Protein AF-A0A1S8MAE9-F1 (afdb_monomer_lite)

Secondary structure (DSSP, 8-state):
-HHHHHHHHHHHHHHHHHHHHHHHHHH-GGGHHHHHHHHHHHHTT-HHHHHHHHHHHHHHHHHHHHHHHHHHHHHHHHH--S-HHHHHHHHHHHT-HHHHHHHHHHTTS-STTHHHHHHHHHHHHHHHHHHHHHHHHHHHHHHHHS-HHHHHHHHHHHHHH-TT-HHHHHHHHHHHHHHHHTEEEEE-SS-EEEEEE-S--SEEE--SEETTEEEEEE-TTTTTT-TT--EEE--TT--EE-TTTTTT-TT--EEEE-TT--EE-S-TTTT-TT--EEEE-TT-SSEEEETTEEEETTS-EEEE--TT---SEEEPPTT--EE-TTTT-S--SS--EEEE-TT--B--SS---SSGGG-EEEE-TTSHHHHHHHHTT-EEEE-

InterPro domains:
  IPR026906 BspA-type LRR region [PF13306] (212-286)
  IPR026906 BspA-type LRR region [PF13306] (312-350)
  IPR032675 Leucine-rich repeat domain superfamily [G3DSA:3.80.10.10] (58-355)

pLDDT: mean 74.71, std 23.34, range [28.95, 98.75]

Organism: NCBI:txid36839

Structure (mmCIF, N/CA/C/O backbone):
data_AF-A0A1S8MAE9-F1
#
_entry.id   AF-A0A1S8MAE9-F1
#
loop_
_atom_site.group_PDB
_atom_site.id
_atom_site.type_symbol
_atom_site.label_atom_id
_atom_site.label_alt_id
_atom_site.label_comp_id
_atom_site.label_asym_id
_atom_site.label_entity_id
_atom_site.label_seq_id
_atom_site.pdbx_PDB_ins_code
_atom_site.Cartn_x
_atom_site.Cartn_y
_atom_site.Cartn_z
_atom_site.occupancy
_atom_site.B_iso_or_equiv
_atom_site.auth_seq_id
_atom_site.auth_comp_id
_atom_site.auth_asym_id
_atom_site.auth_atom_id
_atom_site.pdbx_PDB_model_num
ATOM 1 N N . MET A 1 1 ? 30.912 -2.064 -8.166 1.00 32.31 1 MET A N 1
ATOM 2 C CA . MET A 1 1 ? 31.023 -0.656 -8.631 1.00 32.31 1 MET A CA 1
ATOM 3 C C . MET A 1 1 ? 32.448 -0.092 -8.743 1.00 32.31 1 MET A C 1
ATOM 5 O O . MET A 1 1 ? 32.805 0.330 -9.833 1.00 32.31 1 MET A O 1
ATOM 9 N N . LYS A 1 2 ? 33.284 -0.026 -7.685 1.00 28.95 2 LYS A N 1
ATOM 10 C CA . LYS A 1 2 ? 34.622 0.624 -7.781 1.00 28.95 2 LYS A CA 1
ATOM 11 C C . LYS A 1 2 ? 35.570 -0.047 -8.792 1.00 28.95 2 LYS A C 1
ATOM 13 O O . LYS A 1 2 ? 36.154 0.655 -9.605 1.00 28.95 2 LYS A O 1
ATOM 18 N N . GLN A 1 3 ? 35.659 -1.381 -8.802 1.00 32.56 3 GLN A N 1
ATOM 19 C CA . GLN A 1 3 ? 36.478 -2.125 -9.775 1.00 32.56 3 GLN A CA 1
ATOM 20 C C . GLN A 1 3 ? 35.959 -2.018 -11.219 1.00 32.56 3 GLN A C 1
ATOM 22 O O . GLN A 1 3 ? 36.766 -1.890 -12.138 1.00 32.56 3 GLN A O 1
ATOM 27 N N . SER A 1 4 ? 34.637 -2.015 -11.446 1.00 39.78 4 SER A N 1
ATOM 28 C CA . SER A 1 4 ? 34.098 -1.916 -12.812 1.00 39.78 4 SER A CA 1
ATOM 29 C C . SER A 1 4 ? 34.237 -0.513 -13.407 1.00 39.78 4 SER A C 1
ATOM 31 O O . SER A 1 4 ? 34.509 -0.397 -14.599 1.00 39.78 4 SER A O 1
ATOM 33 N N . LYS A 1 5 ? 34.183 0.549 -12.587 1.00 40.03 5 LYS A N 1
ATOM 34 C CA . LYS A 1 5 ? 34.462 1.929 -13.030 1.00 40.03 5 LYS A CA 1
ATOM 35 C C . LYS A 1 5 ? 35.936 2.136 -13.419 1.00 40.03 5 LYS A C 1
ATOM 37 O O . LYS A 1 5 ? 36.203 2.789 -14.423 1.00 40.03 5 LYS A O 1
ATOM 42 N N . THR A 1 6 ? 36.887 1.527 -12.702 1.00 40.38 6 THR A N 1
ATOM 43 C CA . THR A 1 6 ? 38.315 1.521 -13.083 1.00 40.38 6 THR A CA 1
ATOM 44 C C . THR A 1 6 ? 38.553 0.746 -14.384 1.00 40.38 6 THR A C 1
ATOM 46 O O . THR A 1 6 ? 39.238 1.241 -15.276 1.00 40.38 6 THR A O 1
ATOM 49 N N . LYS A 1 7 ? 37.910 -0.421 -14.547 1.00 44.78 7 LYS A N 1
ATOM 50 C CA . LYS A 1 7 ? 37.978 -1.232 -15.777 1.00 44.78 7 LYS A CA 1
ATOM 51 C C . LYS A 1 7 ? 37.481 -0.444 -17.002 1.00 44.78 7 LYS A C 1
ATOM 53 O O . LYS A 1 7 ? 38.083 -0.527 -18.066 1.00 44.78 7 LYS A O 1
ATOM 58 N N . LEU A 1 8 ? 36.449 0.387 -16.833 1.00 43.47 8 LEU A N 1
ATOM 59 C CA . LEU A 1 8 ? 35.873 1.239 -17.881 1.00 43.47 8 LEU A CA 1
ATOM 60 C C . LEU A 1 8 ? 36.830 2.341 -18.371 1.00 43.47 8 LEU A C 1
ATOM 62 O O . LEU A 1 8 ? 36.972 2.547 -19.575 1.00 43.47 8 LEU A O 1
ATOM 66 N N . VAL A 1 9 ? 37.512 3.023 -17.445 1.00 44.69 9 VAL A N 1
ATOM 67 C CA . VAL A 1 9 ? 38.507 4.065 -17.762 1.00 44.69 9 VAL A CA 1
ATOM 68 C C . VAL A 1 9 ? 39.703 3.455 -18.497 1.00 44.69 9 VAL A C 1
ATOM 70 O O . VAL A 1 9 ? 40.130 3.989 -19.521 1.00 44.69 9 VAL A O 1
ATOM 73 N N . CYS A 1 10 ? 40.183 2.291 -18.049 1.00 45.44 10 CYS A N 1
ATOM 74 C CA . CYS A 1 10 ? 41.249 1.556 -18.727 1.00 45.44 10 CYS A CA 1
ATOM 75 C C . CYS A 1 10 ? 40.837 1.119 -20.144 1.00 45.44 10 CYS A C 1
ATOM 77 O O . CYS A 1 10 ? 41.623 1.271 -21.073 1.00 45.44 10 CYS A O 1
ATOM 79 N N . ILE A 1 11 ? 39.600 0.647 -20.346 1.00 47.47 11 ILE A N 1
ATOM 80 C CA . ILE A 1 11 ? 39.084 0.252 -21.670 1.00 47.47 11 ILE A CA 1
ATOM 81 C C . ILE A 1 11 ? 39.041 1.447 -22.635 1.00 47.47 11 ILE A C 1
ATOM 83 O O . ILE A 1 11 ? 39.503 1.330 -23.771 1.00 47.47 11 ILE A O 1
ATOM 87 N N . SER A 1 12 ? 38.549 2.605 -22.189 1.00 46.12 12 SER A N 1
ATOM 88 C CA . SER A 1 12 ? 38.485 3.822 -23.012 1.00 46.12 12 SER A CA 1
ATOM 89 C C . SER A 1 12 ? 39.873 4.347 -23.394 1.00 46.12 12 SER A C 1
ATOM 91 O O . SER A 1 12 ? 40.098 4.719 -24.546 1.00 46.12 12 SER A O 1
ATOM 93 N N . ILE A 1 13 ? 40.827 4.316 -22.456 1.00 49.59 13 ILE A N 1
ATOM 94 C CA . ILE A 1 13 ? 42.221 4.719 -22.690 1.00 49.59 13 ILE A CA 1
ATOM 95 C C . ILE A 1 13 ? 42.916 3.740 -23.647 1.00 49.59 13 ILE A C 1
ATOM 97 O O . ILE A 1 13 ? 43.570 4.173 -24.591 1.00 49.59 13 ILE A O 1
ATOM 101 N N . VAL A 1 14 ? 42.727 2.428 -23.475 1.00 48.19 14 VAL A N 1
ATOM 102 C CA . VAL A 1 14 ? 43.293 1.402 -24.366 1.00 48.19 14 VAL A CA 1
ATOM 103 C C . VAL A 1 14 ? 42.777 1.564 -25.795 1.00 48.19 14 VAL A C 1
ATOM 105 O O . VAL A 1 14 ? 43.573 1.543 -26.727 1.00 48.19 14 VAL A O 1
ATOM 108 N N . ILE A 1 15 ? 41.476 1.792 -25.997 1.00 48.50 15 ILE A N 1
ATOM 109 C CA . ILE A 1 15 ? 40.909 2.003 -27.340 1.00 48.50 15 ILE A CA 1
ATOM 110 C C . ILE A 1 15 ? 41.528 3.240 -28.008 1.00 48.50 15 ILE A C 1
ATOM 112 O O . ILE A 1 15 ? 41.905 3.183 -29.179 1.00 48.50 15 ILE A O 1
ATOM 116 N N . LEU A 1 16 ? 41.693 4.336 -27.264 1.00 49.00 16 LEU A N 1
ATOM 117 C CA . LEU A 1 16 ? 42.283 5.575 -27.773 1.00 49.00 16 LEU A CA 1
ATOM 118 C C . LEU A 1 16 ? 43.770 5.397 -28.136 1.00 49.00 16 LEU A C 1
ATOM 120 O O . LEU A 1 16 ? 44.205 5.801 -29.214 1.00 49.00 16 LEU A O 1
ATOM 124 N N . LEU A 1 17 ? 44.535 4.721 -27.274 1.00 49.44 17 LEU A N 1
ATOM 125 C CA . LEU A 1 17 ? 45.955 4.437 -27.488 1.00 49.44 17 LEU A CA 1
ATOM 126 C C . LEU A 1 17 ? 46.185 3.453 -28.642 1.00 49.44 17 LEU A C 1
ATOM 128 O O . LEU A 1 17 ? 47.150 3.620 -29.384 1.00 49.44 17 LEU A O 1
ATOM 132 N N . LEU A 1 18 ? 45.305 2.466 -28.841 1.00 49.31 18 LEU A N 1
ATOM 133 C CA . LEU A 1 18 ? 45.381 1.505 -29.948 1.00 49.31 18 LEU A CA 1
ATOM 134 C C . LEU A 1 18 ? 45.103 2.140 -31.310 1.00 49.31 18 LEU A C 1
ATOM 136 O O . LEU A 1 18 ? 45.765 1.792 -32.286 1.00 49.31 18 LEU A O 1
ATOM 140 N N . ILE A 1 19 ? 44.167 3.090 -31.376 1.00 48.50 19 ILE A N 1
ATOM 141 C CA . ILE A 1 19 ? 43.887 3.850 -32.602 1.00 48.50 19 ILE A CA 1
ATOM 142 C C . ILE A 1 19 ? 45.102 4.705 -32.977 1.00 48.50 19 ILE A C 1
ATOM 144 O O . ILE A 1 19 ? 45.515 4.713 -34.134 1.00 48.50 19 ILE A O 1
ATOM 148 N N . ILE A 1 20 ? 45.722 5.369 -31.995 1.00 49.75 20 ILE A N 1
ATOM 149 C CA . ILE A 1 20 ? 46.912 6.198 -32.217 1.00 49.75 20 ILE A CA 1
ATOM 150 C C . ILE A 1 20 ? 48.099 5.309 -32.621 1.00 49.75 20 ILE A C 1
ATOM 152 O O . ILE A 1 20 ? 48.664 5.474 -33.696 1.00 49.75 20 ILE A O 1
ATOM 156 N N . THR A 1 21 ? 48.463 4.320 -31.808 1.00 49.75 21 THR A N 1
ATOM 157 C CA . THR A 1 21 ? 49.671 3.500 -32.025 1.00 49.75 21 THR A CA 1
ATOM 158 C C . THR A 1 21 ? 49.557 2.503 -33.174 1.00 49.75 21 THR A C 1
ATOM 160 O O . THR A 1 21 ? 50.562 2.255 -33.834 1.00 49.75 21 THR A O 1
ATOM 163 N N . GLY A 1 22 ? 48.371 1.963 -33.467 1.00 48.00 22 GLY A N 1
ATOM 164 C CA . GLY A 1 22 ? 48.164 1.013 -34.563 1.00 48.00 22 GLY A CA 1
ATOM 165 C C . GLY A 1 22 ? 48.410 1.632 -35.941 1.00 48.00 22 GLY A C 1
ATOM 166 O O . GLY A 1 22 ? 49.033 1.002 -36.796 1.00 48.00 22 GLY A O 1
ATOM 167 N N . VAL A 1 23 ? 48.010 2.895 -36.137 1.00 45.88 23 VAL A N 1
ATOM 168 C CA . VAL A 1 23 ? 48.296 3.664 -37.364 1.00 45.88 23 VAL A CA 1
ATOM 169 C C . VAL A 1 23 ? 49.803 3.882 -37.542 1.00 45.88 23 VAL A C 1
ATOM 171 O O . VAL A 1 23 ? 50.329 3.751 -38.648 1.00 45.88 23 VAL A O 1
ATOM 174 N N . TYR A 1 24 ? 50.525 4.173 -36.457 1.00 47.47 24 TYR A N 1
ATOM 175 C CA . TYR A 1 24 ? 51.959 4.475 -36.515 1.00 47.47 24 TYR A CA 1
ATOM 176 C C . TYR A 1 24 ? 52.855 3.234 -36.553 1.00 47.47 24 TYR A C 1
ATOM 178 O O . TYR A 1 24 ? 53.835 3.230 -37.295 1.00 47.47 24 TYR A O 1
ATOM 186 N N . ALA A 1 25 ? 52.516 2.162 -35.834 1.00 47.28 25 ALA A N 1
ATOM 187 C CA . ALA A 1 25 ? 53.231 0.886 -35.902 1.00 47.28 25 ALA A CA 1
ATOM 188 C C . ALA A 1 25 ? 53.109 0.235 -37.289 1.00 47.28 25 ALA A C 1
ATOM 190 O O . ALA A 1 25 ? 54.021 -0.462 -37.730 1.00 47.28 25 ALA A O 1
ATOM 191 N N . TYR A 1 26 ? 52.002 0.498 -37.993 1.00 47.41 26 TYR A N 1
ATOM 192 C CA . TYR A 1 26 ? 51.827 0.129 -39.396 1.00 47.41 26 TYR A CA 1
ATOM 193 C C . TYR A 1 26 ? 52.735 0.945 -40.329 1.00 47.41 26 TYR A C 1
ATOM 195 O O . TYR A 1 26 ? 53.357 0.383 -41.227 1.00 47.41 26 TYR A O 1
ATOM 203 N N . LYS A 1 27 ? 52.853 2.259 -40.098 1.00 44.00 27 LYS A N 1
ATOM 204 C CA . LYS A 1 27 ? 53.692 3.158 -40.907 1.00 44.00 27 LYS A CA 1
ATOM 205 C C . LYS A 1 27 ? 55.198 2.974 -40.655 1.00 44.00 27 LYS A C 1
ATOM 207 O O . LYS A 1 27 ? 55.995 3.212 -41.557 1.00 44.00 27 LYS A O 1
ATOM 212 N N . TYR A 1 28 ? 55.591 2.536 -39.455 1.00 49.91 28 TYR A N 1
ATOM 213 C CA . TYR A 1 28 ? 56.988 2.419 -39.028 1.00 49.91 28 TYR A CA 1
ATOM 214 C C . TYR A 1 28 ? 57.250 1.075 -38.329 1.00 49.91 28 TYR A C 1
ATOM 216 O O . TYR A 1 28 ? 56.914 0.868 -37.161 1.00 49.91 28 TYR A O 1
ATOM 224 N N . ASN A 1 29 ? 57.914 0.168 -39.051 1.00 53.19 29 ASN A N 1
ATOM 225 C CA . ASN A 1 29 ? 58.080 -1.248 -38.694 1.00 53.19 29 ASN A CA 1
ATOM 226 C C . ASN A 1 29 ? 58.785 -1.486 -37.336 1.00 53.19 29 ASN A C 1
ATOM 228 O O . ASN A 1 29 ? 58.567 -2.508 -36.688 1.00 53.19 29 ASN A O 1
ATOM 232 N N . GLN A 1 30 ? 59.591 -0.525 -36.872 1.00 53.78 30 GLN A N 1
ATOM 233 C CA . GLN A 1 30 ? 60.350 -0.601 -35.617 1.00 53.78 30 GLN A CA 1
ATOM 234 C C . GLN A 1 30 ? 59.486 -0.608 -34.341 1.00 53.78 30 GLN A C 1
ATOM 236 O O . GLN A 1 30 ? 59.941 -1.071 -33.299 1.00 53.78 30 GLN A O 1
ATOM 241 N N . TYR A 1 31 ? 58.223 -0.168 -34.407 1.00 55.25 31 TYR A N 1
ATOM 242 C CA . TYR A 1 31 ? 57.320 -0.128 -33.241 1.00 55.25 31 TYR A CA 1
ATOM 243 C C . TYR A 1 31 ? 56.367 -1.325 -33.156 1.00 55.25 31 TYR A C 1
ATOM 245 O O . TYR A 1 31 ? 55.624 -1.482 -32.184 1.00 55.25 31 TYR A O 1
ATOM 253 N N . LYS A 1 32 ? 56.415 -2.210 -34.156 1.00 55.62 32 LYS A N 1
ATOM 254 C CA . LYS A 1 32 ? 55.545 -3.383 -34.279 1.00 55.62 32 LYS A CA 1
ATOM 255 C C . LYS A 1 32 ? 55.711 -4.359 -33.111 1.00 55.62 32 LYS A C 1
ATOM 257 O O . LYS A 1 32 ? 54.727 -4.908 -32.626 1.00 55.62 32 LYS A O 1
ATOM 262 N N . ILE A 1 33 ? 56.939 -4.540 -32.621 1.00 62.00 33 ILE A N 1
ATOM 263 C CA . ILE A 1 33 ? 57.253 -5.450 -31.506 1.00 62.00 33 ILE A CA 1
ATOM 264 C C . ILE A 1 33 ? 56.655 -4.935 -30.190 1.00 62.00 33 ILE A C 1
ATOM 266 O O . ILE A 1 33 ? 56.005 -5.696 -29.474 1.00 62.00 33 ILE A O 1
ATOM 270 N N . GLY A 1 34 ? 56.820 -3.642 -29.893 1.00 61.06 34 GLY A N 1
ATOM 271 C CA . GLY A 1 34 ? 56.255 -3.020 -28.692 1.00 61.06 34 GLY A CA 1
ATOM 272 C C . GLY A 1 34 ? 54.728 -3.045 -28.697 1.00 61.06 34 GLY A C 1
ATOM 273 O O . GLY A 1 34 ? 54.114 -3.419 -27.699 1.00 61.06 34 GLY A O 1
ATOM 274 N N . PHE A 1 35 ? 54.117 -2.736 -29.845 1.00 57.34 35 PHE A N 1
ATOM 275 C CA . PHE A 1 35 ? 52.666 -2.803 -30.016 1.00 57.34 35 PHE A CA 1
ATOM 276 C C . PHE A 1 35 ? 52.142 -4.232 -29.807 1.00 57.34 35 PHE A C 1
ATOM 278 O O . PHE A 1 35 ? 51.194 -4.439 -29.055 1.00 57.34 35 PHE A O 1
ATOM 285 N N . ASN A 1 36 ? 52.805 -5.240 -30.381 1.00 55.84 36 ASN A N 1
ATOM 286 C CA . ASN A 1 36 ? 52.438 -6.646 -30.185 1.00 55.84 36 ASN A CA 1
ATOM 287 C C . ASN A 1 36 ? 52.576 -7.090 -28.720 1.00 55.84 36 ASN A C 1
ATOM 289 O O . ASN A 1 36 ? 51.731 -7.830 -28.220 1.00 55.84 36 ASN A O 1
ATOM 293 N N . LYS A 1 37 ? 53.608 -6.613 -28.012 1.00 63.53 37 LYS A N 1
ATOM 294 C CA . LYS A 1 37 ? 53.789 -6.891 -26.582 1.00 63.53 37 LYS A CA 1
ATOM 295 C C . LYS A 1 37 ? 52.677 -6.257 -25.747 1.00 63.53 37 LYS A C 1
ATOM 297 O O . LYS A 1 37 ? 52.160 -6.918 -24.853 1.00 63.53 37 LYS A O 1
ATOM 302 N N . ALA A 1 38 ? 52.264 -5.030 -26.070 1.00 57.91 38 ALA A N 1
ATOM 303 C CA . ALA A 1 38 ? 51.131 -4.375 -25.421 1.00 57.91 38 ALA A CA 1
ATOM 304 C C . ALA A 1 38 ? 49.818 -5.134 -25.661 1.00 57.91 38 ALA A C 1
ATOM 306 O O . ALA A 1 38 ? 49.096 -5.439 -24.715 1.00 57.91 38 ALA A O 1
ATOM 307 N N . MET A 1 39 ? 49.564 -5.542 -26.908 1.00 52.62 39 MET A N 1
ATOM 308 C CA . MET A 1 39 ? 48.414 -6.379 -27.257 1.00 52.62 39 MET A CA 1
ATOM 309 C C . MET A 1 39 ? 48.406 -7.714 -26.503 1.00 52.62 39 MET A C 1
ATOM 311 O O . MET A 1 39 ? 47.349 -8.149 -26.057 1.00 52.62 39 MET A O 1
ATOM 315 N N . SER A 1 40 ? 49.570 -8.334 -26.299 1.00 58.00 40 SER A N 1
ATOM 316 C CA . SER A 1 40 ? 49.704 -9.553 -25.495 1.00 58.00 40 SER A CA 1
ATOM 317 C C . SER A 1 40 ? 49.467 -9.314 -23.993 1.00 58.00 40 SER A C 1
ATOM 319 O O . SER A 1 40 ? 48.914 -10.174 -23.312 1.00 58.00 40 SER A O 1
ATOM 321 N N . GLN A 1 41 ? 49.802 -8.138 -23.446 1.00 58.94 41 GLN A N 1
ATOM 322 C CA . GLN A 1 41 ? 49.416 -7.794 -22.067 1.00 58.94 41 GLN A CA 1
ATOM 323 C C . GLN A 1 41 ? 47.895 -7.609 -21.933 1.00 58.94 41 GLN A C 1
ATOM 325 O O . GLN A 1 41 ? 47.310 -8.082 -20.958 1.00 58.94 41 GLN A O 1
ATOM 330 N N . LEU A 1 42 ? 47.227 -7.026 -22.941 1.00 52.91 42 LEU A N 1
ATOM 331 C CA . LEU A 1 42 ? 45.755 -6.965 -22.983 1.00 52.91 42 LEU A CA 1
ATOM 332 C C . LEU A 1 42 ? 45.112 -8.350 -23.031 1.00 52.91 42 LEU A C 1
ATOM 334 O O . LEU A 1 42 ? 44.068 -8.553 -22.417 1.00 52.91 42 LEU A O 1
ATOM 338 N N . GLU A 1 43 ? 45.721 -9.299 -23.747 1.00 48.91 43 GLU A N 1
ATOM 339 C CA . GLU A 1 43 ? 45.257 -10.693 -23.803 1.00 48.91 43 GLU A CA 1
ATOM 340 C C . GLU A 1 43 ? 45.244 -11.375 -22.434 1.00 48.91 43 GLU A C 1
ATOM 342 O O . GLU A 1 43 ? 44.432 -12.270 -22.223 1.00 48.91 43 GLU A O 1
ATOM 347 N N . ASN A 1 44 ? 46.081 -10.913 -21.506 1.00 55.09 44 ASN A N 1
ATOM 348 C CA . ASN A 1 44 ? 46.217 -11.459 -20.159 1.00 55.09 44 ASN A CA 1
ATOM 349 C C . ASN A 1 44 ? 45.529 -10.598 -19.083 1.00 55.09 44 ASN A C 1
ATOM 351 O O . ASN A 1 44 ? 45.861 -10.715 -17.907 1.00 55.09 44 ASN A O 1
ATOM 355 N N . GLU A 1 45 ? 44.616 -9.701 -19.475 1.00 54.44 45 GLU A N 1
ATOM 356 C CA . GLU A 1 45 ? 43.918 -8.752 -18.586 1.00 54.44 45 GLU A CA 1
ATOM 357 C C . GLU A 1 45 ? 44.844 -7.820 -17.779 1.00 54.44 45 GLU A C 1
ATOM 359 O O . GLU A 1 45 ? 44.438 -7.192 -16.801 1.00 54.44 45 GLU A O 1
ATOM 364 N N . LYS A 1 46 ? 46.091 -7.655 -18.228 1.00 56.47 46 LYS A N 1
ATOM 365 C CA . LYS A 1 46 ? 47.073 -6.743 -17.634 1.00 56.47 46 LYS A CA 1
ATOM 366 C C . LYS A 1 46 ? 46.950 -5.366 -18.276 1.00 56.47 46 LYS A C 1
ATOM 368 O O . LYS A 1 46 ? 47.793 -4.927 -19.062 1.00 56.47 46 LYS A O 1
ATOM 373 N N . TYR A 1 47 ? 45.830 -4.705 -17.991 1.00 54.97 47 TYR A N 1
ATOM 374 C CA . TYR A 1 47 ? 45.450 -3.449 -18.642 1.00 54.97 47 TYR A CA 1
ATOM 375 C C . TYR A 1 47 ? 46.452 -2.320 -18.381 1.00 54.97 47 TYR A C 1
ATOM 377 O O . TYR A 1 47 ? 46.798 -1.603 -19.316 1.00 54.97 47 TYR A O 1
ATOM 385 N N . ASP A 1 48 ? 46.971 -2.202 -17.158 1.00 53.62 48 ASP A N 1
ATOM 386 C CA . ASP A 1 48 ? 47.959 -1.176 -16.807 1.00 53.62 48 ASP A CA 1
ATOM 387 C C . ASP A 1 48 ? 49.288 -1.389 -17.543 1.00 53.62 48 ASP A C 1
ATOM 389 O O . ASP A 1 48 ? 49.847 -0.444 -18.102 1.00 53.62 48 ASP A O 1
ATOM 393 N N . ASP A 1 49 ? 49.746 -2.639 -17.642 1.00 58.91 49 ASP A N 1
ATOM 394 C CA . ASP A 1 49 ? 50.964 -2.992 -18.377 1.00 58.91 49 ASP A CA 1
ATOM 395 C C . ASP A 1 49 ? 50.822 -2.683 -19.870 1.00 58.91 49 ASP A C 1
ATOM 397 O O . ASP A 1 49 ? 51.739 -2.143 -20.494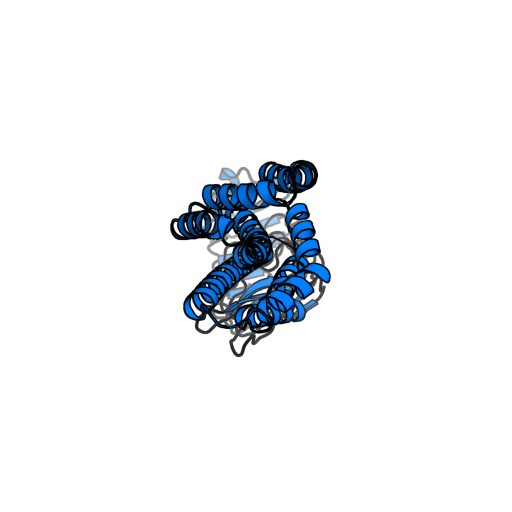 1.00 58.91 49 ASP A O 1
ATOM 401 N N . SER A 1 50 ? 49.649 -2.954 -20.450 1.00 58.22 50 SER A N 1
ATOM 402 C CA . SER A 1 50 ? 49.375 -2.556 -21.829 1.00 58.22 50 SER A CA 1
ATOM 403 C C . SER A 1 50 ? 49.310 -1.043 -22.001 1.00 58.22 50 SER A C 1
ATOM 405 O O . SER A 1 50 ? 49.813 -0.543 -23.004 1.00 58.22 50 SER A O 1
ATOM 407 N N . ILE A 1 51 ? 48.658 -0.313 -21.094 1.00 57.00 51 ILE A N 1
ATOM 408 C CA . ILE A 1 51 ? 48.541 1.149 -21.180 1.00 57.00 51 ILE A CA 1
ATOM 409 C C . ILE A 1 51 ? 49.931 1.781 -21.127 1.00 57.00 51 ILE A C 1
ATOM 411 O O . ILE A 1 51 ? 50.228 2.667 -21.928 1.00 57.00 51 ILE A O 1
ATOM 415 N N . ASN A 1 52 ? 50.800 1.286 -20.244 1.00 60.53 52 ASN A N 1
ATOM 416 C CA . ASN A 1 52 ? 52.175 1.755 -20.121 1.00 60.53 52 ASN A CA 1
ATOM 417 C C . ASN A 1 52 ? 52.978 1.484 -21.402 1.00 60.53 52 ASN A C 1
ATOM 419 O O . ASN A 1 52 ? 53.570 2.411 -21.949 1.00 60.53 52 ASN A O 1
ATOM 423 N N . LEU A 1 53 ? 52.914 0.263 -21.948 1.00 61.38 53 LEU A N 1
ATOM 424 C CA . LEU A 1 53 ? 53.606 -0.088 -23.195 1.00 61.38 53 LEU A CA 1
ATOM 425 C C . LEU A 1 53 ? 53.132 0.751 -24.393 1.00 61.38 53 LEU A C 1
ATOM 427 O O . LEU A 1 53 ? 53.950 1.201 -25.193 1.00 61.38 53 LEU A O 1
ATOM 431 N N . LEU A 1 54 ? 51.823 0.986 -24.524 1.00 58.56 54 LEU A N 1
ATOM 432 C CA . LEU A 1 54 ? 51.282 1.844 -25.585 1.00 58.56 54 LEU A CA 1
ATOM 433 C C . LEU A 1 54 ? 51.667 3.316 -25.374 1.00 58.56 54 LEU A C 1
ATOM 435 O O . LEU A 1 54 ? 51.981 4.014 -26.338 1.00 58.56 54 LEU A O 1
ATOM 439 N N . GLY A 1 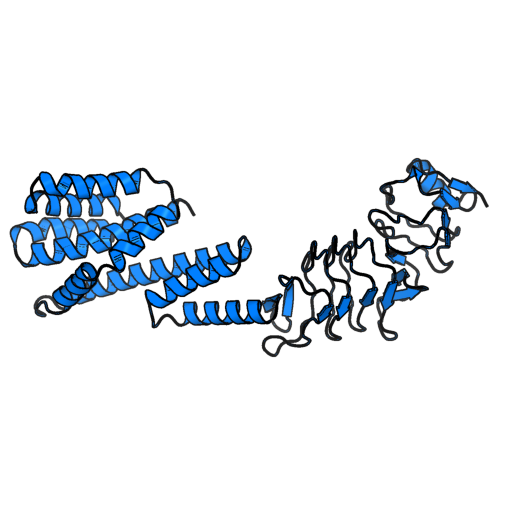55 ? 51.683 3.776 -24.122 1.00 57.47 55 GLY A N 1
ATOM 440 C CA . GLY A 1 55 ? 52.155 5.105 -23.746 1.00 57.47 55 GLY A CA 1
ATOM 441 C C . GLY A 1 55 ? 53.627 5.323 -24.098 1.00 57.47 55 GLY A C 1
ATOM 442 O O . GLY A 1 55 ? 53.973 6.373 -24.633 1.00 57.47 55 GLY A O 1
ATOM 443 N N . ASP A 1 56 ? 54.487 4.329 -23.877 1.00 61.94 56 ASP A N 1
ATOM 444 C CA . ASP A 1 56 ? 55.911 4.401 -24.217 1.00 61.94 56 ASP A CA 1
ATOM 445 C C . ASP A 1 56 ? 56.142 4.518 -25.727 1.00 61.94 56 ASP A C 1
ATOM 447 O O . ASP A 1 56 ? 56.927 5.362 -26.161 1.00 61.94 56 ASP A O 1
ATOM 451 N N . ILE A 1 57 ? 55.387 3.773 -26.541 1.00 58.12 57 ILE A N 1
ATOM 452 C CA . ILE A 1 57 ? 55.437 3.872 -28.012 1.00 58.12 57 ILE A CA 1
ATOM 453 C C . ILE A 1 57 ? 55.077 5.290 -28.481 1.00 58.12 57 ILE A C 1
ATOM 455 O O . ILE A 1 57 ? 55.730 5.844 -29.367 1.00 58.12 57 ILE A O 1
ATOM 459 N N . ILE A 1 58 ? 54.064 5.903 -27.865 1.00 53.34 58 ILE A N 1
ATOM 460 C CA . ILE A 1 58 ? 53.640 7.280 -28.162 1.00 53.34 58 ILE A CA 1
ATOM 461 C C . ILE A 1 58 ? 54.711 8.289 -27.728 1.00 53.34 58 ILE A C 1
ATOM 463 O O . ILE A 1 58 ? 55.006 9.227 -28.472 1.00 53.34 58 ILE A O 1
ATOM 467 N N . ASN A 1 59 ? 55.330 8.084 -26.561 1.00 54.66 59 ASN A N 1
ATOM 468 C CA . ASN A 1 59 ? 56.377 8.956 -26.020 1.00 54.66 59 ASN A CA 1
ATOM 469 C C . ASN A 1 59 ? 57.625 8.983 -26.907 1.00 54.66 59 ASN A C 1
ATOM 471 O O . ASN A 1 59 ? 58.218 10.046 -27.101 1.00 54.66 59 ASN A O 1
ATOM 475 N N . THR A 1 60 ? 58.009 7.832 -27.462 1.00 55.94 60 THR A N 1
ATOM 476 C CA . THR A 1 60 ? 59.123 7.727 -28.411 1.00 55.94 60 THR A CA 1
ATOM 477 C C . THR A 1 60 ? 58.838 8.470 -29.719 1.00 55.94 60 THR A C 1
ATOM 479 O O . THR A 1 60 ? 59.769 8.970 -30.341 1.00 55.94 60 THR A O 1
ATOM 482 N N . TYR A 1 61 ? 57.571 8.574 -30.130 1.00 52.66 61 TYR A N 1
ATOM 483 C CA . TYR A 1 61 ? 57.193 9.137 -31.427 1.00 52.66 61 TYR A CA 1
ATOM 484 C C . TYR A 1 61 ? 56.954 10.656 -31.407 1.00 52.66 61 TYR A C 1
ATOM 486 O O . TYR A 1 61 ? 57.435 11.367 -32.285 1.00 52.66 61 TYR A O 1
ATOM 494 N N . PHE A 1 62 ? 56.229 11.182 -30.414 1.00 47.97 62 PHE A N 1
ATOM 495 C CA . PHE A 1 62 ? 55.843 12.604 -30.385 1.00 47.97 62 PHE A CA 1
ATOM 496 C C . PHE A 1 62 ? 56.806 13.511 -29.601 1.00 47.97 62 PHE A C 1
ATOM 498 O O . PHE A 1 62 ? 56.599 14.724 -29.534 1.00 47.97 62 PHE A O 1
ATOM 505 N N . GLY A 1 63 ? 57.854 12.940 -29.000 1.00 47.06 63 GLY A N 1
ATOM 506 C CA . GLY A 1 63 ? 58.785 13.658 -28.132 1.00 47.06 63 GLY A CA 1
ATOM 507 C C . GLY A 1 63 ? 58.163 14.078 -26.790 1.00 47.06 63 GLY A C 1
ATOM 508 O O . GLY A 1 63 ? 56.944 14.185 -26.626 1.00 47.06 63 GLY A O 1
ATOM 509 N N . LYS A 1 64 ? 59.019 14.343 -25.790 1.00 44.62 64 LYS A N 1
ATOM 510 C CA . LYS A 1 64 ? 58.614 14.574 -24.384 1.00 44.62 64 LYS A CA 1
ATOM 511 C C . LYS A 1 64 ? 57.549 15.674 -24.187 1.00 44.62 64 LYS A C 1
ATOM 513 O O . LYS A 1 64 ? 56.824 15.632 -23.196 1.00 44.62 64 LYS A O 1
ATOM 518 N N . LYS A 1 65 ? 57.400 16.626 -25.116 1.00 40.19 65 LYS A N 1
ATOM 519 C CA . LYS A 1 65 ? 56.477 17.770 -24.986 1.00 40.19 65 LYS A CA 1
ATOM 520 C C . LYS A 1 65 ? 54.989 17.376 -25.066 1.00 40.19 65 LYS A C 1
ATOM 522 O O . LYS A 1 65 ? 54.228 17.792 -24.201 1.00 40.19 65 LYS A O 1
ATOM 527 N N . ASN A 1 66 ? 54.599 16.496 -25.995 1.00 39.25 66 ASN A N 1
ATOM 528 C CA . ASN A 1 66 ? 53.210 16.007 -26.114 1.00 39.25 66 ASN A CA 1
ATOM 529 C C . ASN A 1 66 ? 52.909 14.843 -25.150 1.00 39.25 66 ASN A C 1
ATOM 531 O O . ASN A 1 66 ? 51.760 14.615 -24.774 1.00 39.25 66 ASN A O 1
ATOM 535 N N . SER A 1 67 ? 53.951 14.139 -24.684 1.00 40.56 67 SER A N 1
ATOM 536 C CA . SER A 1 67 ? 53.824 13.110 -23.639 1.00 40.56 67 SER A CA 1
ATOM 537 C C . SER A 1 67 ? 53.361 13.669 -22.297 1.00 40.56 67 SER A C 1
ATOM 539 O O . SER A 1 67 ? 52.723 12.958 -21.526 1.00 40.56 67 SER A O 1
ATOM 541 N N . GLY A 1 68 ? 53.674 14.940 -22.019 1.00 40.88 68 GLY A N 1
ATOM 542 C CA . GLY A 1 68 ? 53.294 15.619 -20.788 1.00 40.88 68 GLY A CA 1
ATOM 543 C C . GLY A 1 68 ? 51.783 15.764 -20.656 1.00 40.88 68 GLY A C 1
ATOM 544 O O . GLY A 1 68 ? 51.257 15.487 -19.587 1.00 40.88 68 GLY A O 1
ATOM 545 N N . GLU A 1 69 ? 51.073 16.120 -21.728 1.00 43.66 69 GLU A N 1
ATOM 546 C CA . GLU A 1 69 ? 49.608 16.237 -21.719 1.00 43.66 69 GLU A CA 1
ATOM 547 C C . GLU A 1 69 ? 48.929 14.872 -21.617 1.00 43.66 69 GLU A C 1
ATOM 549 O O . GLU A 1 69 ? 48.066 14.692 -20.766 1.00 43.66 69 GLU A O 1
ATOM 554 N N . ILE A 1 70 ? 49.382 13.876 -22.384 1.00 44.72 70 ILE A N 1
ATOM 555 C CA . ILE A 1 70 ? 48.822 12.516 -22.333 1.00 44.72 70 ILE A CA 1
ATOM 556 C C . ILE A 1 70 ? 49.094 11.859 -20.971 1.00 44.72 70 ILE A C 1
ATOM 558 O O . ILE A 1 70 ? 48.180 11.292 -20.378 1.00 44.72 70 ILE A O 1
ATOM 562 N N . LYS A 1 71 ? 50.307 11.987 -20.409 1.00 46.25 71 LYS A N 1
ATOM 563 C CA . LYS A 1 71 ? 50.591 11.550 -19.030 1.00 46.25 71 LYS A CA 1
ATOM 564 C C . LYS A 1 71 ? 49.782 12.337 -18.010 1.00 46.25 71 LYS A C 1
ATOM 566 O O . LYS A 1 71 ? 49.340 11.743 -17.041 1.00 46.25 71 LYS A O 1
ATOM 571 N N . LYS A 1 72 ? 49.558 13.639 -18.200 1.00 48.28 72 LYS A N 1
ATOM 572 C CA . LYS A 1 72 ? 48.739 14.456 -17.294 1.00 48.28 72 LYS A CA 1
ATOM 573 C C . LYS A 1 72 ? 47.270 14.039 -17.343 1.00 48.28 72 LYS A C 1
ATOM 575 O O . LYS A 1 72 ? 46.655 14.003 -16.289 1.00 48.28 72 LYS A O 1
ATOM 580 N N . GLU A 1 73 ? 46.735 13.654 -18.500 1.00 44.31 73 GLU A N 1
ATOM 581 C CA . GLU A 1 73 ? 45.385 13.088 -18.632 1.00 44.31 73 GLU A CA 1
ATOM 582 C C . GLU A 1 73 ? 45.286 11.659 -18.072 1.00 44.31 73 GLU A C 1
ATOM 584 O O . GLU A 1 73 ? 44.335 11.351 -17.361 1.00 44.31 73 GLU A O 1
ATOM 589 N N . ILE A 1 74 ? 46.301 10.809 -18.274 1.00 46.12 74 ILE A N 1
ATOM 590 C CA . ILE A 1 74 ? 46.388 9.474 -17.655 1.00 46.12 74 ILE A CA 1
ATOM 591 C C . ILE A 1 74 ? 46.515 9.582 -16.122 1.00 46.12 74 ILE A C 1
ATOM 593 O O . ILE A 1 74 ? 45.840 8.861 -15.395 1.00 46.12 74 ILE A O 1
ATOM 597 N N . GLU A 1 75 ? 47.329 10.503 -15.602 1.00 48.03 75 GLU A N 1
ATOM 598 C CA . GLU A 1 75 ? 47.502 10.744 -14.161 1.00 48.03 75 GLU A CA 1
ATOM 599 C C . GLU A 1 75 ? 46.297 11.457 -13.530 1.00 48.03 75 GLU A C 1
ATOM 601 O O . GLU A 1 75 ? 45.933 11.162 -12.391 1.00 48.03 75 GLU A O 1
ATOM 606 N N . LYS A 1 76 ? 45.613 12.346 -14.265 1.00 45.03 76 LYS A N 1
ATOM 607 C CA . LYS A 1 76 ? 44.293 12.865 -13.875 1.00 45.03 76 LYS A CA 1
ATOM 608 C C . LYS A 1 76 ? 43.295 11.713 -13.774 1.00 45.03 76 LYS A C 1
ATOM 610 O O . LYS A 1 76 ? 42.692 11.540 -12.720 1.00 45.03 76 LYS A O 1
ATOM 615 N N . ALA A 1 77 ? 43.182 10.875 -14.804 1.00 41.22 77 ALA A N 1
ATOM 616 C CA . ALA A 1 77 ? 42.290 9.716 -14.814 1.00 41.22 77 ALA A CA 1
ATOM 617 C C . ALA A 1 77 ? 42.586 8.723 -13.671 1.00 41.22 77 ALA A C 1
ATOM 619 O O . ALA A 1 77 ? 41.653 8.181 -13.083 1.00 41.22 77 ALA A O 1
ATOM 620 N N . LYS A 1 78 ? 43.860 8.547 -13.291 1.00 41.25 78 LYS A N 1
ATOM 621 C CA . LYS A 1 78 ? 44.282 7.749 -12.123 1.00 41.25 78 LYS A CA 1
ATOM 622 C C . LYS A 1 78 ? 43.931 8.394 -10.774 1.00 41.25 78 LYS A C 1
ATOM 624 O O . LYS A 1 78 ? 43.611 7.678 -9.828 1.00 41.25 78 LYS A O 1
ATOM 629 N N . LYS A 1 79 ? 43.983 9.729 -10.656 1.00 38.78 79 LYS A N 1
ATOM 630 C CA . LYS A 1 79 ? 43.644 10.468 -9.420 1.00 38.78 79 LYS A CA 1
ATOM 631 C C . LYS A 1 79 ? 42.142 10.525 -9.134 1.00 38.78 79 LYS A C 1
ATOM 633 O O . LYS A 1 79 ? 41.747 10.630 -7.972 1.00 38.78 79 LYS A O 1
ATOM 638 N N . PHE A 1 80 ? 41.294 10.457 -10.157 1.00 38.31 80 PHE A N 1
ATOM 639 C CA . PHE A 1 80 ? 39.850 10.587 -9.986 1.00 38.31 80 PHE A CA 1
ATOM 640 C C . PHE A 1 80 ? 39.192 9.230 -9.721 1.00 38.31 80 PHE A C 1
ATOM 642 O O . PHE A 1 80 ? 38.822 8.492 -10.632 1.00 38.31 80 PHE A O 1
ATOM 649 N N . LYS A 1 81 ? 38.963 8.922 -8.438 1.00 36.91 81 LYS A N 1
ATOM 650 C CA . LYS A 1 81 ? 37.939 7.948 -8.035 1.00 36.91 81 LYS A CA 1
ATOM 651 C C . LYS A 1 81 ? 36.611 8.330 -8.709 1.00 36.91 81 LYS A C 1
ATOM 653 O O . LYS A 1 81 ? 35.993 9.308 -8.310 1.00 36.91 81 LYS A O 1
ATOM 658 N N . ALA A 1 82 ? 36.206 7.549 -9.713 1.00 47.41 82 ALA A N 1
ATOM 659 C CA . ALA A 1 82 ? 34.833 7.354 -10.187 1.00 47.41 82 ALA A CA 1
ATOM 660 C C . ALA A 1 82 ? 33.880 8.562 -10.018 1.00 47.41 82 ALA A C 1
ATOM 662 O O . ALA A 1 82 ? 33.077 8.574 -9.087 1.00 47.41 82 ALA A O 1
ATOM 663 N N . ASN A 1 83 ? 33.917 9.545 -10.926 1.00 35.97 83 ASN A N 1
ATOM 664 C CA . ASN A 1 83 ? 32.955 10.655 -10.929 1.00 35.97 83 ASN A CA 1
ATOM 665 C C . ASN A 1 83 ? 32.433 10.959 -12.351 1.00 35.97 83 ASN A C 1
ATOM 667 O O . ASN A 1 83 ? 33.193 10.902 -13.318 1.00 35.97 83 ASN A O 1
ATOM 671 N N . LYS A 1 84 ? 31.142 11.312 -12.439 1.00 39.34 84 LYS A N 1
ATOM 672 C CA . LYS A 1 84 ? 30.349 11.716 -13.618 1.00 39.34 84 LYS A CA 1
ATOM 673 C C . LYS A 1 84 ? 31.075 12.721 -14.526 1.00 39.34 84 LYS A C 1
ATOM 675 O O . LYS A 1 84 ? 31.062 12.581 -15.738 1.00 39.34 84 LYS A O 1
ATOM 680 N N . LYS A 1 85 ? 31.856 13.639 -13.952 1.00 38.66 85 LYS A N 1
ATOM 681 C CA . LYS A 1 85 ? 32.636 14.636 -14.711 1.00 38.66 85 LYS A CA 1
ATOM 682 C C . LYS A 1 85 ? 33.710 14.034 -15.640 1.00 38.66 85 LYS A C 1
ATOM 684 O O . LYS A 1 85 ? 33.932 14.550 -16.728 1.00 38.66 85 LYS A O 1
ATOM 689 N N . VAL A 1 86 ? 34.351 12.933 -15.231 1.00 37.91 86 VAL A N 1
ATOM 690 C CA . VAL A 1 86 ? 35.347 12.212 -16.056 1.00 37.91 86 VAL A CA 1
ATOM 691 C C . VAL A 1 86 ? 34.658 11.430 -17.175 1.00 37.91 86 VAL A C 1
ATOM 693 O O . VAL A 1 86 ? 35.182 11.324 -18.280 1.00 37.91 86 VAL A O 1
ATOM 696 N N . TYR A 1 87 ? 33.463 10.909 -16.892 1.00 40.12 87 TYR A N 1
ATOM 697 C CA . TYR A 1 87 ? 32.608 10.259 -17.880 1.00 40.12 87 TYR A CA 1
ATOM 698 C C . TYR A 1 87 ? 32.179 11.251 -18.973 1.00 40.12 87 TYR A C 1
ATOM 700 O O . TYR A 1 87 ? 32.341 10.957 -20.155 1.00 40.12 87 TYR A O 1
ATOM 708 N N . ASP A 1 88 ? 31.770 12.461 -18.586 1.00 42.22 88 ASP A N 1
ATOM 709 C CA . ASP A 1 88 ? 31.370 13.530 -19.510 1.00 42.22 88 ASP A CA 1
ATOM 710 C C . ASP A 1 88 ? 32.547 14.071 -20.349 1.00 42.22 88 ASP A C 1
ATOM 712 O O . ASP A 1 88 ? 32.387 14.386 -21.531 1.00 42.22 88 ASP A O 1
ATOM 716 N N . GLU A 1 89 ? 33.755 14.159 -19.778 1.00 40.75 89 GLU A N 1
ATOM 717 C CA . GLU A 1 89 ? 34.970 14.553 -20.513 1.00 40.75 89 GLU A CA 1
ATOM 718 C C . GLU A 1 89 ? 35.443 13.470 -21.495 1.00 40.75 89 GLU A C 1
ATOM 720 O O . GLU A 1 89 ? 35.798 13.788 -22.634 1.00 40.75 89 GLU A O 1
ATOM 725 N N . ALA A 1 90 ? 35.377 12.189 -21.114 1.00 40.59 90 ALA A N 1
ATOM 726 C CA . ALA A 1 90 ? 35.640 11.078 -22.028 1.00 40.59 90 ALA A CA 1
ATOM 727 C C . ALA A 1 90 ? 34.630 11.054 -23.193 1.00 40.59 90 ALA A C 1
ATOM 729 O O . ALA A 1 90 ? 35.012 10.824 -24.342 1.00 40.59 90 ALA A O 1
ATOM 730 N N . LEU A 1 91 ? 33.360 11.370 -22.922 1.00 40.03 91 LEU A N 1
ATOM 731 C CA . LEU A 1 91 ? 32.302 11.503 -23.927 1.00 40.03 91 LEU A CA 1
ATOM 732 C C . LEU A 1 91 ? 32.596 12.597 -24.967 1.00 40.03 91 LEU A C 1
ATOM 734 O O . LEU A 1 91 ? 32.417 12.386 -26.168 1.00 40.03 91 LEU A O 1
ATOM 738 N N . LYS A 1 92 ? 33.081 13.764 -24.520 1.00 44.41 92 LYS A N 1
ATOM 739 C CA . LYS A 1 92 ? 33.460 14.882 -25.405 1.00 44.41 92 LYS A CA 1
ATOM 740 C C . LYS A 1 92 ? 34.615 14.523 -26.342 1.00 44.41 92 LYS A C 1
ATOM 742 O O . LYS A 1 92 ? 34.660 15.008 -27.470 1.00 44.41 92 LYS A O 1
ATOM 747 N N . LEU A 1 93 ? 35.531 13.663 -25.895 1.00 41.62 93 LEU A N 1
ATOM 748 C CA . LEU A 1 93 ? 36.624 13.139 -26.716 1.00 41.62 93 LEU A CA 1
ATOM 749 C C . LEU A 1 93 ? 36.128 12.134 -27.770 1.00 41.62 93 LEU A C 1
ATOM 751 O O . LEU A 1 93 ? 36.558 12.217 -28.919 1.00 41.62 93 LEU A O 1
ATOM 755 N N . PHE A 1 94 ? 35.197 11.239 -27.415 1.00 41.16 94 PHE A N 1
ATOM 756 C CA . PHE A 1 94 ? 34.603 10.259 -28.341 1.00 41.16 94 PHE A CA 1
ATOM 757 C C . PHE A 1 94 ? 33.767 10.902 -29.458 1.00 41.16 94 PHE A C 1
ATOM 759 O O . PHE A 1 94 ? 33.807 10.441 -30.597 1.00 41.16 94 PHE A O 1
ATOM 766 N N . ASN A 1 95 ? 33.058 11.994 -29.162 1.00 39.72 95 ASN A N 1
ATOM 767 C CA . ASN A 1 95 ? 32.249 12.728 -30.142 1.00 39.72 95 ASN A CA 1
ATOM 768 C C . ASN A 1 95 ? 33.041 13.790 -30.927 1.00 39.72 95 ASN A C 1
ATOM 770 O O . ASN A 1 95 ? 32.463 14.605 -31.647 1.00 39.72 95 ASN A O 1
ATOM 774 N N . ASN A 1 96 ? 34.371 13.807 -30.809 1.00 41.75 96 ASN A N 1
ATOM 775 C CA . ASN A 1 96 ? 35.201 14.742 -31.552 1.00 41.75 96 ASN A CA 1
ATOM 776 C C . ASN A 1 96 ? 35.274 14.338 -33.035 1.00 41.75 96 ASN A C 1
ATOM 778 O O . ASN A 1 96 ? 35.679 13.227 -33.372 1.00 41.75 96 ASN A O 1
ATOM 782 N N . LYS A 1 97 ? 34.954 15.266 -33.942 1.00 38.25 97 LYS A N 1
ATOM 783 C CA . LYS A 1 97 ? 35.005 15.052 -35.398 1.00 38.25 97 LYS A CA 1
ATOM 784 C C . LYS A 1 97 ? 36.349 14.471 -35.875 1.00 38.25 97 LYS A C 1
ATOM 786 O O . LYS A 1 97 ? 36.357 13.547 -36.681 1.00 38.25 97 LYS A O 1
ATOM 791 N N . LYS A 1 98 ? 37.475 14.909 -35.292 1.00 38.97 98 LYS A N 1
ATOM 792 C CA . LYS A 1 98 ? 38.819 14.383 -35.608 1.00 38.97 98 LYS A CA 1
ATOM 793 C C . LYS A 1 98 ? 39.015 12.922 -35.178 1.00 38.97 98 LYS A C 1
ATOM 795 O O . LYS A 1 98 ? 39.785 12.197 -35.801 1.00 38.97 98 LYS A O 1
ATOM 800 N N . TYR A 1 99 ? 38.332 12.485 -34.119 1.00 42.34 99 TYR A N 1
ATOM 801 C CA . TYR A 1 99 ? 38.364 11.101 -33.637 1.00 42.34 99 TYR A CA 1
ATOM 802 C C . TYR A 1 99 ? 37.599 10.166 -34.586 1.00 42.34 99 TYR A C 1
ATOM 804 O O . TYR A 1 99 ? 38.110 9.112 -34.969 1.00 42.34 99 TYR A O 1
ATOM 812 N N . LEU A 1 100 ? 36.418 10.589 -35.043 1.00 42.00 100 LEU A N 1
ATOM 813 C CA . LEU A 1 100 ? 35.628 9.853 -36.035 1.00 42.00 100 LEU A CA 1
ATOM 814 C C . LEU A 1 100 ? 36.339 9.788 -37.401 1.00 42.00 100 LEU A C 1
ATOM 816 O O . LEU A 1 100 ? 36.384 8.726 -38.020 1.00 42.00 100 LEU A O 1
ATOM 820 N N . GLU A 1 101 ? 36.992 10.876 -37.825 1.00 42.47 101 GLU A N 1
ATOM 821 C CA . GLU A 1 101 ? 37.825 10.926 -39.040 1.00 42.47 101 GLU A CA 1
ATOM 822 C C . GLU A 1 101 ? 39.051 9.992 -38.965 1.00 42.47 101 GLU A C 1
ATOM 824 O O . GLU A 1 101 ? 39.424 9.370 -39.966 1.00 42.47 101 GLU A O 1
ATOM 829 N N . ALA A 1 102 ? 39.667 9.834 -37.787 1.00 40.91 102 ALA A N 1
ATOM 830 C CA . ALA A 1 102 ? 40.771 8.896 -37.570 1.00 40.91 102 ALA A CA 1
ATOM 831 C C . ALA A 1 102 ? 40.313 7.427 -37.659 1.00 40.91 102 ALA A C 1
ATOM 833 O O . ALA A 1 102 ? 41.000 6.603 -38.267 1.00 40.91 102 ALA A O 1
ATOM 834 N N . ILE A 1 103 ? 39.130 7.103 -37.124 1.00 42.53 103 ILE A N 1
ATOM 835 C CA . ILE A 1 103 ? 38.504 5.776 -37.264 1.00 42.53 103 ILE A CA 1
ATOM 836 C C . ILE A 1 103 ? 38.194 5.469 -38.735 1.00 42.53 103 ILE A C 1
ATOM 838 O O . ILE A 1 103 ? 38.483 4.370 -39.212 1.00 42.53 103 ILE A O 1
ATOM 842 N N . ASP A 1 104 ? 37.646 6.429 -39.479 1.00 45.62 104 ASP A N 1
ATOM 843 C CA . ASP A 1 104 ? 37.361 6.251 -40.906 1.00 45.62 104 ASP A CA 1
ATOM 844 C C . ASP A 1 104 ? 38.630 6.162 -41.761 1.00 45.62 104 ASP A C 1
ATOM 846 O O . ASP A 1 104 ? 38.664 5.422 -42.745 1.00 45.62 104 ASP A O 1
ATOM 850 N N . SER A 1 105 ? 39.707 6.836 -41.359 1.00 43.34 105 SER A N 1
ATOM 851 C CA . SER A 1 105 ? 41.031 6.678 -41.972 1.00 43.34 105 SER A CA 1
ATOM 852 C C . SER A 1 105 ? 41.623 5.288 -41.702 1.00 43.34 105 SER A C 1
ATOM 854 O O . SER A 1 105 ? 42.257 4.707 -42.581 1.00 43.34 105 SER A O 1
ATOM 856 N N . PHE A 1 106 ? 41.352 4.701 -40.531 1.00 42.12 106 PHE A N 1
ATOM 857 C CA . PHE A 1 106 ? 41.770 3.341 -40.174 1.00 42.12 106 PHE A CA 1
ATOM 858 C C . PHE A 1 106 ? 41.069 2.261 -41.016 1.00 42.12 106 PHE A C 1
ATOM 860 O O . PHE A 1 106 ? 41.689 1.274 -41.408 1.00 42.12 106 PHE A O 1
ATOM 867 N N . LYS A 1 107 ? 39.788 2.458 -41.358 1.00 44.06 107 LYS A N 1
ATOM 868 C CA . LYS A 1 107 ? 39.025 1.559 -42.252 1.00 44.06 107 LYS A CA 1
ATOM 869 C C . LYS A 1 107 ? 39.560 1.525 -43.690 1.00 44.06 107 LYS A C 1
ATOM 871 O O . LYS A 1 107 ? 39.242 0.596 -44.428 1.00 44.06 107 LYS A O 1
ATOM 876 N N . LYS A 1 108 ? 40.356 2.523 -44.093 1.00 46.47 108 LYS A N 1
ATOM 877 C CA . LYS A 1 108 ? 40.941 2.650 -45.440 1.00 46.47 108 LYS A CA 1
ATOM 878 C C . LYS A 1 108 ? 42.315 1.969 -45.578 1.00 46.47 108 LYS A C 1
ATOM 880 O O . LYS A 1 108 ? 42.889 1.996 -46.663 1.00 46.47 108 LYS A O 1
ATOM 885 N N . ILE A 1 109 ? 42.849 1.356 -44.514 1.00 45.69 109 ILE A N 1
ATOM 886 C CA . ILE A 1 109 ? 44.160 0.686 -44.533 1.00 45.69 109 ILE A CA 1
ATOM 887 C C . ILE A 1 109 ? 44.065 -0.655 -45.307 1.00 45.69 109 ILE A C 1
ATOM 889 O O . ILE A 1 109 ? 43.182 -1.463 -45.007 1.00 45.69 109 ILE A O 1
ATOM 893 N N . PRO A 1 110 ? 44.944 -0.938 -46.295 1.00 41.78 110 PRO A N 1
ATOM 894 C CA . PRO A 1 110 ? 44.846 -2.132 -47.142 1.00 41.78 110 PRO A CA 1
ATOM 895 C C . PRO A 1 110 ? 44.938 -3.475 -46.388 1.00 41.78 110 PRO A C 1
ATOM 897 O O . PRO A 1 110 ? 45.768 -3.659 -45.497 1.00 41.78 110 PRO A O 1
ATOM 900 N N . LYS A 1 111 ? 44.120 -4.444 -46.833 1.00 44.06 111 LYS A N 1
ATOM 901 C CA . LYS A 1 111 ? 43.840 -5.806 -46.307 1.00 44.06 111 LYS A CA 1
ATOM 902 C C . LYS A 1 111 ? 45.027 -6.800 -46.182 1.00 44.06 111 LYS A C 1
ATOM 904 O O . LYS A 1 111 ? 44.798 -8.006 -46.231 1.00 44.06 111 LYS A O 1
ATOM 909 N N . TYR A 1 112 ? 46.278 -6.377 -45.997 1.00 39.62 112 TYR A N 1
ATOM 910 C CA . TYR A 1 112 ? 47.420 -7.316 -46.018 1.00 39.62 112 TYR A CA 1
ATOM 911 C C . TYR A 1 112 ? 47.657 -8.121 -44.723 1.00 39.62 112 TYR A C 1
ATOM 913 O O . TYR A 1 112 ? 48.480 -9.029 -44.713 1.00 39.62 112 TYR A O 1
ATOM 921 N N . ASP A 1 113 ? 46.894 -7.872 -43.653 1.00 51.12 113 ASP A N 1
ATOM 922 C CA . ASP A 1 113 ? 46.844 -8.766 -42.482 1.00 51.12 113 ASP A CA 1
ATOM 923 C C . ASP A 1 113 ? 45.402 -8.916 -41.965 1.00 51.12 113 ASP A C 1
ATOM 925 O O . ASP A 1 113 ? 45.057 -8.603 -40.821 1.00 51.12 113 ASP A O 1
ATOM 929 N N . LYS A 1 114 ? 44.520 -9.343 -42.881 1.00 42.47 114 LYS A N 1
ATOM 930 C CA . LYS A 1 114 ? 43.065 -9.474 -42.695 1.00 42.47 114 LYS A CA 1
ATOM 931 C C . LYS A 1 114 ? 42.689 -10.167 -41.375 1.00 42.47 114 LYS A C 1
ATOM 933 O O . LYS A 1 114 ? 41.831 -9.664 -40.660 1.00 42.47 114 LYS A O 1
ATOM 938 N N . LYS A 1 115 ? 43.403 -11.233 -40.989 1.00 46.88 115 LYS A N 1
ATOM 939 C CA . LYS A 1 115 ? 43.165 -11.970 -39.733 1.00 46.88 115 LYS A CA 1
ATOM 940 C C . LYS A 1 115 ? 43.420 -11.127 -38.479 1.00 46.88 115 LYS A C 1
ATOM 942 O O . LYS A 1 115 ? 42.689 -11.256 -37.501 1.00 46.88 115 LYS A O 1
ATOM 947 N N . ARG A 1 116 ? 44.443 -10.264 -38.477 1.00 44.66 116 ARG A N 1
ATOM 948 C CA . ARG A 1 116 ? 44.783 -9.424 -37.314 1.00 44.66 116 ARG A CA 1
ATOM 949 C C . ARG A 1 116 ? 43.878 -8.207 -37.192 1.00 44.66 116 ARG A C 1
ATOM 951 O O . ARG A 1 116 ? 43.491 -7.865 -36.077 1.00 44.66 116 ARG A O 1
ATOM 958 N N . TYR A 1 117 ? 43.496 -7.604 -38.317 1.00 41.41 117 TYR A N 1
ATOM 959 C CA . TYR A 1 117 ? 42.470 -6.560 -38.346 1.00 41.41 117 TYR A CA 1
ATOM 960 C C . TYR A 1 117 ? 41.120 -7.102 -37.855 1.00 41.41 117 TYR A C 1
ATOM 962 O O . TYR A 1 117 ? 40.502 -6.511 -36.974 1.00 41.41 117 TYR A O 1
ATOM 970 N N . GLU A 1 118 ? 40.708 -8.278 -38.335 1.00 47.28 118 GLU A N 1
ATOM 971 C CA . GLU A 1 118 ? 39.490 -8.958 -37.877 1.00 47.28 118 GLU A CA 1
ATOM 972 C C . GLU A 1 118 ? 39.558 -9.329 -36.389 1.00 47.28 118 GLU A C 1
ATOM 974 O O . GLU A 1 118 ? 38.573 -9.161 -35.673 1.00 47.28 118 GLU A O 1
ATOM 979 N N . LEU A 1 119 ? 40.718 -9.766 -35.882 1.00 46.47 119 LEU A N 1
ATOM 980 C CA . LEU A 1 119 ? 40.908 -10.071 -34.461 1.00 46.47 119 LEU A CA 1
ATOM 981 C C . LEU A 1 119 ? 40.843 -8.815 -33.581 1.00 46.47 119 LEU A C 1
ATOM 983 O O . LEU A 1 119 ? 40.179 -8.835 -32.544 1.00 46.47 119 LEU A O 1
ATOM 987 N N . ALA A 1 120 ? 41.500 -7.725 -33.986 1.00 42.44 120 ALA A N 1
ATOM 988 C CA . ALA A 1 120 ? 41.444 -6.445 -33.287 1.00 42.44 120 ALA A CA 1
ATOM 989 C C . ALA A 1 120 ? 40.015 -5.888 -33.290 1.00 42.44 120 ALA A C 1
ATOM 991 O O . ALA A 1 120 ? 39.505 -5.516 -32.238 1.00 42.44 120 ALA A O 1
ATOM 992 N N . GLN A 1 121 ? 39.325 -5.935 -34.433 1.00 46.62 121 GLN A N 1
ATOM 993 C CA . GLN A 1 121 ? 37.933 -5.514 -34.552 1.00 46.62 121 GLN A CA 1
ATOM 994 C C . GLN A 1 121 ? 37.000 -6.382 -33.697 1.00 46.62 121 GLN A C 1
ATOM 996 O O . GLN A 1 121 ? 36.160 -5.848 -32.980 1.00 46.62 121 GLN A O 1
ATOM 1001 N N . LYS A 1 122 ? 37.179 -7.710 -33.692 1.00 50.03 122 LYS A N 1
ATOM 1002 C CA . LYS A 1 122 ? 36.415 -8.645 -32.848 1.00 50.03 122 LYS A CA 1
ATOM 1003 C C . LYS A 1 122 ? 36.617 -8.360 -31.359 1.00 50.03 122 LYS A C 1
ATOM 1005 O O . LYS A 1 122 ? 35.654 -8.388 -30.596 1.00 50.03 122 LYS A O 1
ATOM 1010 N N . LYS A 1 123 ? 37.849 -8.059 -30.937 1.00 48.81 123 LYS A N 1
ATOM 1011 C CA . LYS A 1 123 ? 38.180 -7.739 -29.538 1.00 48.81 123 LYS A CA 1
ATOM 1012 C C . LYS A 1 123 ? 37.692 -6.343 -29.131 1.00 48.81 123 LYS A C 1
ATOM 1014 O O . LYS A 1 123 ? 37.127 -6.209 -28.052 1.00 48.81 123 LYS A O 1
ATOM 1019 N N . ILE A 1 124 ? 37.807 -5.340 -30.005 1.00 46.16 124 ILE A N 1
ATOM 1020 C CA . ILE A 1 124 ? 37.215 -4.003 -29.818 1.00 46.16 124 ILE A CA 1
ATOM 1021 C C . ILE A 1 124 ? 35.695 -4.112 -29.693 1.00 46.16 124 ILE A C 1
ATOM 1023 O O . ILE A 1 124 ? 35.120 -3.527 -28.781 1.00 46.16 124 ILE A O 1
ATOM 1027 N N . ASN A 1 125 ? 35.048 -4.900 -30.553 1.00 50.59 125 ASN A N 1
ATOM 1028 C CA . ASN A 1 125 ? 33.609 -5.138 -30.482 1.00 50.59 125 ASN A CA 1
ATOM 1029 C C . ASN A 1 125 ? 33.228 -5.850 -29.174 1.00 50.59 125 ASN A C 1
ATOM 1031 O O . ASN A 1 125 ? 32.278 -5.429 -28.529 1.00 50.59 125 ASN A O 1
ATOM 1035 N N . LYS A 1 126 ? 34.011 -6.838 -28.712 1.00 51.00 126 LYS A N 1
ATOM 1036 C CA . LYS A 1 126 ? 33.810 -7.478 -27.397 1.00 51.00 126 LYS A CA 1
ATOM 1037 C C . LYS A 1 126 ? 33.918 -6.471 -26.242 1.00 51.00 126 LYS A C 1
ATOM 1039 O O . LYS A 1 126 ? 33.067 -6.472 -25.360 1.00 51.00 126 LYS A O 1
ATOM 1044 N N . CYS A 1 127 ? 34.918 -5.587 -26.262 1.00 46.62 127 CYS A N 1
ATOM 1045 C CA . CYS A 1 127 ? 35.071 -4.525 -25.262 1.00 46.62 127 CYS A CA 1
ATOM 1046 C C . CYS A 1 127 ? 33.925 -3.503 -25.311 1.00 46.62 127 CYS A C 1
ATOM 1048 O O . CYS A 1 127 ? 33.450 -3.086 -24.258 1.00 46.62 127 CYS A O 1
ATOM 1050 N N . LYS A 1 128 ? 33.447 -3.134 -26.509 1.00 51.00 128 LYS A N 1
ATOM 1051 C CA . LYS A 1 128 ? 32.252 -2.294 -26.689 1.00 51.00 128 LYS A CA 1
ATOM 1052 C C . LYS A 1 128 ? 31.014 -2.967 -26.099 1.00 51.00 128 LYS A C 1
ATOM 1054 O O . LYS A 1 128 ? 30.303 -2.328 -25.336 1.00 51.00 128 LYS A O 1
ATOM 1059 N N . SER A 1 129 ? 30.801 -4.256 -26.364 1.00 54.53 129 SER A N 1
ATOM 1060 C CA . SER A 1 129 ? 29.698 -5.019 -25.770 1.00 54.53 129 SER A CA 1
ATOM 1061 C C . SER A 1 129 ? 29.789 -5.060 -24.242 1.00 54.53 129 SER A C 1
ATOM 1063 O O . SER A 1 129 ? 28.796 -4.783 -23.584 1.00 54.53 129 SER A O 1
ATOM 1065 N N . SER A 1 130 ? 30.971 -5.304 -23.660 1.00 53.09 130 SER A N 1
ATOM 1066 C CA . SER A 1 130 ? 31.163 -5.243 -22.200 1.00 53.09 130 SER A CA 1
ATOM 1067 C C . SER A 1 130 ? 30.904 -3.850 -21.612 1.00 53.09 130 SER A C 1
ATOM 1069 O O . SER A 1 130 ? 30.308 -3.745 -20.543 1.00 53.09 130 SER A O 1
ATOM 1071 N N . TYR A 1 131 ? 31.330 -2.785 -22.299 1.00 53.66 131 TYR A N 1
ATOM 1072 C CA . TYR A 1 131 ? 31.071 -1.394 -21.906 1.00 53.66 131 TYR A CA 1
ATOM 1073 C C . TYR A 1 131 ? 29.567 -1.079 -21.921 1.00 53.66 131 TYR A C 1
ATOM 1075 O O . TYR A 1 131 ? 29.042 -0.502 -20.970 1.00 53.66 131 TYR A O 1
ATOM 1083 N N . ILE A 1 132 ? 28.862 -1.514 -22.969 1.00 54.44 132 ILE A N 1
ATOM 1084 C CA . ILE A 1 132 ? 27.412 -1.350 -23.102 1.00 54.44 132 ILE A CA 1
ATOM 1085 C C . ILE A 1 132 ? 26.670 -2.130 -22.013 1.00 54.44 132 ILE A C 1
ATOM 1087 O O . ILE A 1 132 ? 25.812 -1.557 -21.348 1.00 54.44 132 ILE A O 1
ATOM 1091 N N . SER A 1 133 ? 27.021 -3.398 -21.776 1.00 57.72 133 SER A N 1
ATOM 1092 C CA . SER A 1 133 ? 26.410 -4.211 -20.717 1.00 57.72 133 SER A CA 1
ATOM 1093 C C . SER A 1 133 ? 26.562 -3.572 -19.337 1.00 57.72 133 SER A C 1
ATOM 1095 O O . SER A 1 133 ? 25.589 -3.522 -18.593 1.00 57.72 133 SER A O 1
ATOM 1097 N N . LEU A 1 134 ? 27.740 -3.022 -19.020 1.00 57.06 134 LEU A N 1
ATOM 1098 C CA . LEU A 1 134 ? 27.961 -2.344 -17.744 1.00 57.06 134 LEU A CA 1
ATOM 1099 C C . LEU A 1 134 ? 27.145 -1.047 -17.622 1.00 57.06 134 LEU A C 1
ATOM 1101 O O . LEU A 1 134 ? 26.634 -0.746 -16.550 1.00 57.06 134 LEU A O 1
ATOM 1105 N N . ASN A 1 135 ? 27.014 -0.268 -18.699 1.00 55.75 135 ASN A N 1
ATOM 1106 C CA . ASN A 1 135 ? 26.181 0.938 -18.678 1.00 55.75 135 ASN A CA 1
ATOM 1107 C C . ASN A 1 135 ? 24.689 0.611 -18.568 1.00 55.75 135 ASN A C 1
ATOM 1109 O O . ASN A 1 135 ? 23.972 1.340 -17.896 1.00 55.75 135 ASN A O 1
ATOM 1113 N N . ILE A 1 136 ? 24.229 -0.484 -19.179 1.00 58.09 136 ILE A N 1
ATOM 1114 C CA . ILE A 1 136 ? 22.860 -0.984 -19.000 1.00 58.09 136 ILE A CA 1
ATOM 1115 C C . ILE A 1 136 ? 22.624 -1.385 -17.539 1.00 58.09 136 ILE A C 1
ATOM 1117 O O . ILE A 1 136 ? 21.602 -1.020 -16.970 1.00 58.09 136 ILE A O 1
ATOM 1121 N N . GLU A 1 137 ? 23.560 -2.112 -16.926 1.00 60.31 137 GLU A N 1
ATOM 1122 C CA . GLU A 1 137 ? 23.475 -2.507 -15.515 1.00 60.31 137 GLU A CA 1
ATOM 1123 C C . GLU A 1 137 ? 23.462 -1.280 -14.591 1.00 60.31 137 GLU A C 1
ATOM 1125 O O . GLU A 1 137 ? 22.576 -1.156 -13.752 1.00 60.31 137 GLU A O 1
ATOM 1130 N N . ASN A 1 138 ? 24.348 -0.305 -14.828 1.00 57.56 138 ASN A N 1
ATOM 1131 C CA . ASN A 1 138 ? 24.344 0.956 -14.084 1.00 57.56 138 ASN A CA 1
ATOM 1132 C C . ASN A 1 138 ? 23.045 1.751 -14.289 1.00 57.56 138 ASN A C 1
ATOM 1134 O O . ASN A 1 138 ? 22.556 2.334 -13.334 1.00 57.56 138 ASN A O 1
ATOM 1138 N N . ALA A 1 139 ? 22.477 1.786 -15.500 1.00 58.81 139 ALA A N 1
ATOM 1139 C CA . ALA A 1 139 ? 21.219 2.487 -15.759 1.00 58.81 139 ALA A CA 1
ATOM 1140 C C . ALA A 1 139 ? 20.030 1.823 -15.043 1.00 58.81 139 ALA A C 1
ATOM 1142 O O . ALA A 1 139 ? 19.148 2.520 -14.548 1.00 58.81 139 ALA A O 1
ATOM 1143 N N . LYS A 1 140 ? 20.022 0.485 -14.947 1.00 58.03 140 LYS A N 1
ATOM 1144 C CA . LYS A 1 140 ? 19.047 -0.268 -14.140 1.00 58.03 140 LYS A CA 1
ATOM 1145 C C . LYS A 1 140 ? 19.188 0.039 -12.649 1.00 58.03 140 LYS A C 1
ATOM 1147 O O . LYS A 1 140 ? 18.187 0.272 -11.980 1.00 58.03 140 LYS A O 1
ATOM 1152 N N . ASP A 1 141 ? 20.418 0.087 -12.141 1.00 55.34 141 ASP A N 1
ATOM 1153 C CA . ASP A 1 141 ? 20.683 0.484 -10.756 1.00 55.34 141 ASP A CA 1
ATOM 1154 C C . ASP A 1 141 ? 20.289 1.949 -10.505 1.00 55.34 141 ASP A C 1
ATOM 1156 O O . ASP A 1 141 ? 19.705 2.267 -9.472 1.00 55.34 141 ASP A O 1
ATOM 1160 N N . GLU A 1 142 ? 20.563 2.851 -11.451 1.00 54.19 142 GLU A N 1
ATOM 1161 C CA . GLU A 1 142 ? 20.173 4.259 -11.357 1.00 54.19 142 GLU A CA 1
ATOM 1162 C C . GLU A 1 142 ? 18.654 4.422 -11.308 1.00 54.19 142 GLU A C 1
ATOM 1164 O O . GLU A 1 142 ? 18.170 5.171 -10.469 1.00 54.19 142 GLU A O 1
ATOM 1169 N N . ALA A 1 143 ? 17.895 3.680 -12.115 1.00 51.22 143 ALA A N 1
ATOM 1170 C CA . ALA A 1 143 ? 16.434 3.692 -12.059 1.00 51.22 143 ALA A CA 1
ATOM 1171 C C . ALA A 1 143 ? 15.866 3.180 -10.725 1.00 51.22 143 ALA A C 1
ATOM 1173 O O . ALA A 1 143 ? 14.806 3.622 -10.289 1.00 51.22 143 ALA A O 1
ATOM 1174 N N . LYS A 1 144 ? 16.584 2.276 -10.050 1.00 47.66 144 LYS A N 1
ATOM 1175 C CA . LYS A 1 144 ? 16.178 1.747 -8.744 1.00 47.66 144 LYS A CA 1
ATOM 1176 C C . LYS A 1 144 ? 16.329 2.772 -7.610 1.00 47.66 144 LYS A C 1
ATOM 1178 O O . LYS A 1 144 ? 15.621 2.673 -6.610 1.00 47.66 144 LYS A O 1
ATOM 1183 N N . TYR A 1 145 ? 17.245 3.737 -7.741 1.00 39.91 145 TYR A N 1
ATOM 1184 C CA . TYR A 1 145 ? 17.637 4.639 -6.646 1.00 39.91 145 TYR A CA 1
ATOM 1185 C C . TYR A 1 145 ? 17.541 6.151 -6.957 1.00 39.91 145 TYR A C 1
ATOM 1187 O O . TYR A 1 145 ? 17.560 6.946 -6.017 1.00 39.91 145 TYR A O 1
ATOM 1195 N N . TYR A 1 146 ? 17.434 6.574 -8.221 1.00 44.69 146 TYR A N 1
ATOM 1196 C CA . TYR A 1 146 ? 17.454 7.978 -8.672 1.00 44.69 146 TYR A CA 1
ATOM 1197 C C . TYR A 1 146 ? 16.300 8.315 -9.646 1.00 44.69 146 TYR A C 1
ATOM 1199 O O . TYR A 1 146 ? 15.500 7.462 -10.013 1.00 44.69 146 TYR A O 1
ATOM 1207 N N . ASP A 1 147 ? 16.211 9.591 -10.044 1.00 58.19 147 ASP A N 1
ATOM 1208 C CA . ASP A 1 147 ? 15.233 10.151 -10.991 1.00 58.19 147 ASP A CA 1
ATOM 1209 C C . ASP A 1 147 ? 15.254 9.451 -12.371 1.00 58.19 147 ASP A C 1
ATOM 1211 O O . ASP A 1 147 ? 16.318 9.272 -12.976 1.00 58.19 147 ASP A O 1
ATOM 1215 N N . TYR A 1 148 ? 14.065 9.107 -12.881 1.00 59.97 148 TYR A N 1
ATOM 1216 C CA . TYR A 1 148 ? 13.824 8.454 -14.176 1.00 59.97 148 TYR A CA 1
ATOM 1217 C C . TYR A 1 148 ? 14.478 9.200 -15.347 1.00 59.97 148 TYR A C 1
ATOM 1219 O O . TYR A 1 148 ? 14.952 8.571 -16.297 1.00 59.97 148 TYR A O 1
ATOM 1227 N N . ASP A 1 149 ? 14.572 10.530 -15.271 1.00 59.38 149 ASP A N 1
ATOM 1228 C CA . ASP A 1 149 ? 15.217 11.333 -16.314 1.00 59.38 149 ASP A CA 1
ATOM 1229 C C . ASP A 1 149 ? 16.728 11.093 -16.393 1.00 59.38 149 ASP A C 1
ATOM 1231 O O . ASP A 1 149 ? 17.321 11.139 -17.475 1.00 59.38 149 ASP A O 1
ATOM 1235 N N . SER A 1 150 ? 17.374 10.753 -15.276 1.00 60.66 150 SER A N 1
ATOM 1236 C CA . SER A 1 150 ? 18.787 10.364 -15.281 1.00 60.66 150 SER A CA 1
ATOM 1237 C C . SER A 1 150 ? 18.989 8.997 -15.939 1.00 60.66 150 SER A C 1
ATOM 1239 O O . SER A 1 150 ? 19.880 8.859 -16.779 1.00 60.66 150 SER A O 1
ATOM 1241 N N . ALA A 1 151 ? 18.122 8.021 -15.647 1.00 58.97 151 ALA A N 1
ATOM 1242 C CA . ALA A 1 151 ? 18.180 6.692 -16.257 1.00 58.97 151 ALA A CA 1
ATOM 1243 C C . ALA A 1 151 ? 17.933 6.743 -17.778 1.00 58.97 151 ALA A C 1
ATOM 1245 O O . ALA A 1 151 ? 18.679 6.136 -18.551 1.00 58.97 151 ALA A O 1
ATOM 1246 N N . LEU A 1 152 ? 16.947 7.529 -18.231 1.00 61.53 152 LEU A N 1
ATOM 1247 C CA . LEU A 1 152 ? 16.672 7.737 -19.658 1.00 61.53 152 LEU A CA 1
ATOM 1248 C C . LEU A 1 152 ? 17.854 8.383 -20.390 1.00 61.53 152 LEU A C 1
ATOM 1250 O O . LEU A 1 152 ? 18.173 7.972 -21.506 1.00 61.53 152 LEU A O 1
ATOM 1254 N N . ASN A 1 153 ? 18.543 9.341 -19.763 1.00 60.47 153 ASN A N 1
ATOM 1255 C CA . ASN A 1 153 ? 19.760 9.938 -20.319 1.00 60.47 153 ASN A CA 1
ATOM 1256 C C . ASN A 1 153 ? 20.904 8.916 -20.432 1.00 60.47 153 ASN A C 1
ATOM 1258 O O . ASN A 1 153 ? 21.559 8.840 -21.477 1.00 60.47 153 ASN A O 1
ATOM 1262 N N . SER A 1 154 ? 21.105 8.089 -19.401 1.00 58.53 154 SER A N 1
ATOM 1263 C CA . SER A 1 154 ? 22.089 6.999 -19.409 1.00 58.53 154 SER A CA 1
ATOM 1264 C C . SER A 1 154 ? 21.797 5.982 -20.526 1.00 58.53 154 SER A C 1
ATOM 1266 O O . SER A 1 154 ? 22.707 5.573 -21.248 1.00 58.53 154 SER A O 1
ATOM 1268 N N . ILE A 1 155 ? 20.528 5.623 -20.752 1.00 61.56 155 ILE A N 1
ATOM 1269 C CA . ILE A 1 155 ? 20.119 4.683 -21.811 1.00 61.56 155 ILE A CA 1
ATOM 1270 C C . ILE A 1 155 ? 20.205 5.314 -23.205 1.00 61.56 155 ILE A C 1
ATOM 1272 O O . ILE A 1 155 ? 20.697 4.675 -24.138 1.00 61.56 155 ILE A O 1
ATOM 1276 N N . ALA A 1 156 ? 19.775 6.570 -23.364 1.00 60.34 156 ALA A N 1
ATOM 1277 C CA . ALA A 1 156 ? 19.883 7.299 -24.625 1.00 60.34 156 ALA A CA 1
ATOM 1278 C C . ALA A 1 156 ? 21.343 7.358 -25.097 1.00 60.34 156 ALA A C 1
ATOM 1280 O O . ALA A 1 156 ? 21.632 7.120 -26.270 1.00 60.34 156 ALA A O 1
ATOM 1281 N N . LEU A 1 157 ? 22.277 7.564 -24.172 1.00 57.16 157 LEU A N 1
ATOM 1282 C CA . LEU A 1 157 ? 23.703 7.529 -24.457 1.00 57.16 157 LEU A CA 1
ATOM 1283 C C . LEU A 1 157 ? 24.218 6.136 -24.866 1.00 57.16 157 LEU A C 1
ATOM 1285 O O . LEU A 1 157 ? 25.064 6.023 -25.749 1.00 57.16 157 LEU A O 1
ATOM 1289 N N . VAL A 1 158 ? 23.693 5.056 -24.283 1.00 56.38 158 VAL A N 1
ATOM 1290 C CA . VAL A 1 158 ? 24.016 3.689 -24.728 1.00 56.38 158 VAL A CA 1
ATOM 1291 C C . VAL A 1 158 ? 23.493 3.429 -26.145 1.00 56.38 158 VAL A C 1
ATOM 1293 O O . VAL A 1 158 ? 24.208 2.848 -26.961 1.00 56.38 158 VAL A O 1
ATOM 1296 N N . SER A 1 159 ? 22.283 3.901 -26.461 1.00 56.16 159 SER A N 1
ATOM 1297 C CA . SER A 1 159 ? 21.666 3.720 -27.783 1.00 56.16 159 SER A CA 1
ATOM 1298 C C . SER A 1 159 ? 22.399 4.458 -28.913 1.00 56.16 159 SER A C 1
ATOM 1300 O O . SER A 1 159 ? 22.382 3.997 -30.049 1.00 56.16 159 SER A O 1
ATOM 1302 N N . THR A 1 160 ? 23.100 5.563 -28.623 1.00 53.84 160 THR A N 1
ATOM 1303 C CA . THR A 1 160 ? 23.908 6.286 -29.626 1.00 53.84 160 THR A CA 1
ATOM 1304 C C . THR A 1 160 ? 25.270 5.637 -29.879 1.00 53.84 160 THR A C 1
ATOM 1306 O O . THR A 1 160 ? 25.791 5.724 -30.991 1.00 53.84 160 THR A O 1
ATOM 1309 N N . LEU A 1 161 ? 25.840 4.951 -28.882 1.00 50.78 161 LEU A N 1
ATOM 1310 C CA . LEU A 1 161 ? 27.117 4.233 -29.001 1.00 50.78 161 LEU A CA 1
ATOM 1311 C C . LEU A 1 161 ? 27.003 2.920 -29.792 1.00 50.78 161 LEU A C 1
ATOM 1313 O O . LEU A 1 161 ? 27.996 2.458 -30.361 1.00 50.78 161 LEU A O 1
ATOM 1317 N N . ASP A 1 162 ? 25.807 2.334 -29.838 1.00 58.16 162 ASP A N 1
ATOM 1318 C CA . ASP A 1 162 ? 25.487 1.140 -30.616 1.00 58.16 162 ASP A CA 1
ATOM 1319 C C . ASP A 1 162 ? 24.037 1.219 -31.100 1.00 58.16 162 ASP A C 1
ATOM 1321 O O . ASP A 1 162 ? 23.132 0.624 -30.517 1.00 58.16 162 ASP A O 1
ATOM 1325 N N . ALA A 1 163 ? 23.818 1.973 -32.182 1.00 49.41 163 ALA A N 1
ATOM 1326 C CA . ALA A 1 163 ? 22.506 2.182 -32.805 1.00 49.41 163 ALA A CA 1
ATOM 1327 C C . ALA A 1 163 ? 21.785 0.879 -33.233 1.00 49.41 163 ALA A C 1
ATOM 1329 O O . ALA A 1 163 ? 20.635 0.932 -33.659 1.00 49.41 163 ALA A O 1
ATOM 1330 N N . ALA A 1 164 ? 22.431 -0.288 -33.113 1.00 43.78 164 ALA A N 1
ATOM 1331 C CA . ALA A 1 164 ? 21.861 -1.610 -33.367 1.00 43.78 164 ALA A CA 1
ATOM 1332 C C . ALA A 1 164 ? 21.561 -2.425 -32.087 1.00 43.78 164 ALA A C 1
ATOM 1334 O O . ALA A 1 164 ? 21.135 -3.581 -32.183 1.00 43.78 164 ALA A O 1
ATOM 1335 N N . ASN A 1 165 ? 21.774 -1.878 -30.884 1.00 63.03 165 ASN A N 1
ATOM 1336 C CA . ASN A 1 165 ? 21.591 -2.643 -29.654 1.00 63.03 165 ASN A CA 1
ATOM 1337 C C . ASN A 1 165 ? 20.124 -2.712 -29.215 1.00 63.03 165 ASN A C 1
ATOM 1339 O O . ASN A 1 165 ? 19.640 -1.897 -28.427 1.00 63.03 165 ASN A O 1
ATOM 1343 N N . LYS A 1 166 ? 19.444 -3.766 -29.674 1.00 66.00 166 LYS A N 1
ATOM 1344 C CA . LYS A 1 166 ? 18.045 -4.081 -29.356 1.00 66.00 166 LYS A CA 1
ATOM 1345 C C . LYS A 1 166 ? 17.727 -4.039 -27.851 1.00 66.00 166 LYS A C 1
ATOM 1347 O O . LYS A 1 166 ? 16.635 -3.623 -27.484 1.00 66.00 166 LYS A O 1
ATOM 1352 N N . ASN A 1 167 ? 18.664 -4.414 -26.976 1.00 64.50 167 ASN A N 1
ATOM 1353 C CA . ASN A 1 167 ? 18.422 -4.437 -25.528 1.00 64.50 167 ASN A CA 1
ATOM 1354 C C . ASN A 1 167 ? 18.324 -3.031 -24.920 1.00 64.50 167 ASN A C 1
ATOM 1356 O O . ASN A 1 167 ? 17.534 -2.823 -24.005 1.00 64.50 167 ASN A O 1
ATOM 1360 N N . ALA A 1 168 ? 19.105 -2.067 -25.417 1.00 62.50 168 ALA A N 1
ATOM 1361 C CA . ALA A 1 168 ? 19.035 -0.685 -24.944 1.00 62.50 168 ALA A CA 1
ATOM 1362 C C . ALA A 1 168 ? 17.729 -0.011 -25.389 1.00 62.50 168 ALA A C 1
ATOM 1364 O O . ALA A 1 168 ? 17.124 0.716 -24.607 1.00 62.50 168 ALA A O 1
ATOM 1365 N N . THR A 1 169 ? 17.274 -0.299 -26.613 1.00 68.44 169 THR A N 1
ATOM 1366 C CA . THR A 1 169 ? 15.980 0.169 -27.129 1.00 68.44 169 THR A CA 1
ATOM 1367 C C . THR A 1 169 ? 14.816 -0.404 -26.325 1.00 68.44 169 THR A C 1
ATOM 1369 O O . THR A 1 169 ? 14.007 0.370 -25.838 1.00 68.44 169 THR A O 1
ATOM 1372 N N . ILE A 1 170 ? 14.785 -1.723 -26.084 1.00 73.19 170 ILE A N 1
ATOM 1373 C CA . ILE A 1 170 ? 13.729 -2.362 -25.274 1.00 73.19 170 ILE A CA 1
ATOM 1374 C C . ILE A 1 170 ? 13.639 -1.724 -23.885 1.00 73.19 170 ILE A C 1
ATOM 1376 O O . ILE A 1 170 ? 12.551 -1.373 -23.446 1.00 73.19 170 ILE A O 1
ATOM 1380 N N . LEU A 1 171 ? 14.779 -1.539 -23.212 1.00 70.12 171 LEU A N 1
ATOM 1381 C CA . LEU A 1 171 ? 14.796 -0.907 -21.894 1.00 70.12 171 LEU A CA 1
ATOM 1382 C C . LEU A 1 171 ? 14.288 0.531 -21.966 1.00 70.12 171 LEU A C 1
ATOM 1384 O O . LEU A 1 171 ? 13.465 0.921 -21.149 1.00 70.12 171 LEU A O 1
ATOM 1388 N N . ARG A 1 172 ? 14.748 1.320 -22.944 1.00 71.88 172 ARG A N 1
ATOM 1389 C CA . ARG A 1 172 ? 14.273 2.695 -23.141 1.00 71.88 172 ARG A CA 1
ATOM 1390 C C . ARG A 1 172 ? 12.756 2.745 -23.303 1.00 71.88 172 ARG A C 1
ATOM 1392 O O . ARG A 1 172 ? 12.121 3.566 -22.650 1.00 71.88 172 ARG A O 1
ATOM 1399 N N . ASP A 1 173 ? 12.209 1.894 -24.163 1.00 81.69 173 ASP A N 1
ATOM 1400 C CA . ASP A 1 173 ? 10.779 1.851 -24.458 1.00 81.69 173 ASP A CA 1
ATOM 1401 C C . ASP A 1 173 ? 9.980 1.434 -23.213 1.00 81.69 173 ASP A C 1
ATOM 1403 O O . ASP A 1 173 ? 8.964 2.052 -22.903 1.00 81.69 173 ASP A O 1
ATOM 1407 N N . GLU A 1 174 ? 10.480 0.463 -22.438 1.00 81.31 174 GLU A N 1
ATOM 1408 C CA . GLU A 1 174 ? 9.908 0.071 -21.143 1.00 81.31 174 GLU A CA 1
ATOM 1409 C C . GLU A 1 174 ? 9.896 1.245 -20.149 1.00 81.31 174 GLU A C 1
ATOM 1411 O O . GLU A 1 174 ? 8.871 1.514 -19.524 1.00 81.31 174 GLU A O 1
ATOM 1416 N N . TYR A 1 175 ? 10.999 1.994 -20.035 1.00 77.44 175 TYR A N 1
ATOM 1417 C CA . TYR A 1 175 ? 11.076 3.165 -19.154 1.00 77.44 175 TYR A CA 1
ATOM 1418 C C . TYR A 1 175 ? 10.142 4.294 -19.582 1.00 77.44 175 TYR A C 1
ATOM 1420 O O . TYR A 1 175 ? 9.491 4.893 -18.727 1.00 77.44 175 TYR A O 1
ATOM 1428 N N . ILE A 1 176 ? 10.079 4.598 -20.881 1.00 81.38 176 ILE A N 1
ATOM 1429 C CA . ILE A 1 176 ? 9.163 5.611 -21.418 1.00 81.38 176 ILE A CA 1
ATOM 1430 C C . ILE A 1 176 ? 7.727 5.207 -21.102 1.00 81.38 176 ILE A C 1
ATOM 1432 O O . ILE A 1 176 ? 6.983 6.013 -20.554 1.00 81.38 176 ILE A O 1
ATOM 1436 N N . LYS A 1 177 ? 7.369 3.946 -21.347 1.00 87.81 177 LYS A N 1
ATOM 1437 C CA . LYS A 1 177 ? 6.037 3.427 -21.054 1.00 87.81 177 LYS A CA 1
ATOM 1438 C C . LYS A 1 177 ? 5.689 3.518 -19.571 1.00 87.81 177 LYS A C 1
ATOM 1440 O O . LYS A 1 177 ? 4.608 3.996 -19.236 1.00 87.81 177 LYS A O 1
ATOM 1445 N N . LYS A 1 178 ? 6.592 3.079 -18.684 1.00 88.62 178 LYS A N 1
ATOM 1446 C CA . LYS A 1 178 ? 6.426 3.222 -17.230 1.00 88.62 178 LYS A CA 1
ATOM 1447 C C . LYS A 1 178 ? 6.148 4.677 -16.892 1.00 88.62 178 LYS A C 1
ATOM 1449 O O . LYS A 1 178 ? 5.096 4.943 -16.320 1.00 88.62 178 LYS A O 1
ATOM 1454 N N . LYS A 1 179 ? 7.014 5.596 -17.355 1.00 84.38 179 LYS A N 1
ATOM 1455 C CA . LYS A 1 179 ? 6.910 7.057 -17.178 1.00 84.38 179 LYS A CA 1
ATOM 1456 C C . LYS A 1 179 ? 5.562 7.622 -17.635 1.00 84.38 179 LYS A C 1
ATOM 1458 O O . LYS A 1 179 ? 4.938 8.370 -16.892 1.00 84.38 179 LYS A O 1
ATOM 1463 N N . GLU A 1 180 ? 5.115 7.258 -18.832 1.00 87.75 180 GLU A N 1
ATOM 1464 C CA . GLU A 1 180 ? 3.833 7.692 -19.395 1.00 87.75 180 GLU A CA 1
ATOM 1465 C C . GLU A 1 180 ? 2.641 7.189 -18.574 1.00 87.75 180 GLU A C 1
ATOM 1467 O O . GLU A 1 180 ? 1.692 7.937 -18.350 1.00 87.75 180 GLU A O 1
ATOM 1472 N N . LEU A 1 181 ? 2.705 5.949 -18.078 1.00 90.81 181 LEU A N 1
ATOM 1473 C CA . LEU A 1 181 ? 1.664 5.373 -17.225 1.00 90.81 181 LEU A CA 1
ATOM 1474 C C . LEU A 1 181 ? 1.638 5.970 -15.813 1.00 90.81 181 LEU A C 1
ATOM 1476 O O . LEU A 1 181 ? 0.601 5.916 -15.159 1.00 90.81 181 LEU A O 1
ATOM 1480 N N . GLY A 1 182 ? 2.750 6.516 -15.319 1.00 91.62 182 GLY A N 1
ATOM 1481 C CA . GLY A 1 182 ? 2.847 6.993 -13.936 1.00 91.62 182 GLY A CA 1
ATOM 1482 C C . GLY A 1 182 ? 3.269 5.934 -12.915 1.00 91.62 182 GLY A C 1
ATOM 1483 O O . GLY A 1 182 ? 3.365 6.251 -11.726 1.00 91.62 182 GLY A O 1
ATOM 1484 N N . PHE A 1 183 ? 3.529 4.697 -13.356 1.00 93.12 183 PHE A N 1
ATOM 1485 C CA . PHE A 1 183 ? 3.786 3.553 -12.481 1.00 93.12 183 PHE A CA 1
ATOM 1486 C C . PHE A 1 183 ? 5.070 2.807 -12.843 1.00 93.12 183 PHE A C 1
ATOM 1488 O O . PHE A 1 183 ? 5.296 2.447 -13.998 1.00 93.12 183 PHE A O 1
ATOM 1495 N N . ASP A 1 184 ? 5.882 2.522 -11.828 1.00 90.50 184 ASP A N 1
ATOM 1496 C CA . ASP A 1 184 ? 6.848 1.435 -11.862 1.00 90.50 184 ASP A CA 1
ATOM 1497 C C . ASP A 1 184 ? 6.154 0.135 -11.461 1.00 90.50 184 ASP A C 1
ATOM 1499 O O . ASP A 1 184 ? 5.332 0.104 -10.536 1.00 90.50 184 ASP A O 1
ATOM 1503 N N . TYR A 1 185 ? 6.485 -0.941 -12.159 1.00 94.44 185 TYR A N 1
ATOM 1504 C CA . TYR A 1 185 ? 5.836 -2.229 -12.001 1.00 94.44 185 TYR A CA 1
ATOM 1505 C C . TYR A 1 185 ? 6.761 -3.390 -12.359 1.00 94.44 185 TYR A C 1
ATOM 1507 O O . TYR A 1 185 ? 7.619 -3.278 -13.239 1.00 94.44 185 TYR A O 1
ATOM 1515 N N . ASP A 1 186 ? 6.521 -4.523 -11.705 1.00 92.50 186 ASP A N 1
ATOM 1516 C CA . ASP A 1 186 ? 7.174 -5.797 -11.976 1.00 92.50 186 ASP A CA 1
ATOM 1517 C C . ASP A 1 186 ? 6.212 -6.733 -12.708 1.00 92.50 186 ASP A C 1
ATOM 1519 O O . ASP A 1 186 ? 5.078 -6.968 -12.272 1.00 92.50 186 ASP A O 1
ATOM 1523 N N . ILE A 1 187 ? 6.691 -7.296 -13.818 1.00 91.94 187 ILE A N 1
ATOM 1524 C CA . ILE A 1 187 ? 5.987 -8.332 -14.571 1.00 91.94 187 ILE A CA 1
ATOM 1525 C C . ILE A 1 187 ? 6.314 -9.689 -13.947 1.00 91.94 187 ILE A C 1
ATOM 1527 O O . ILE A 1 187 ? 7.448 -10.161 -14.019 1.00 91.94 187 ILE A O 1
ATOM 1531 N N . GLN A 1 188 ? 5.313 -10.328 -13.348 1.00 90.38 188 GLN A N 1
ATOM 1532 C CA . GLN A 1 188 ? 5.400 -11.699 -12.849 1.00 90.38 188 GLN A CA 1
ATOM 1533 C C . GLN A 1 188 ? 4.847 -12.681 -13.895 1.00 90.38 188 GLN A C 1
ATOM 1535 O O . GLN A 1 188 ? 4.417 -12.276 -14.979 1.00 90.38 188 GLN A O 1
ATOM 1540 N N . ALA A 1 189 ? 4.866 -13.984 -13.587 1.00 88.06 189 ALA A N 1
ATOM 1541 C CA . ALA A 1 189 ? 4.455 -15.034 -14.524 1.00 88.06 189 ALA A CA 1
ATOM 1542 C C . ALA A 1 189 ? 3.087 -14.740 -15.167 1.00 88.06 189 ALA A C 1
ATOM 1544 O O . ALA A 1 189 ? 3.011 -14.697 -16.393 1.00 88.06 189 ALA A O 1
ATOM 1545 N N . ASP A 1 190 ? 2.068 -14.400 -14.366 1.00 89.94 190 ASP A N 1
ATOM 1546 C CA . ASP A 1 190 ? 0.692 -14.139 -14.829 1.00 89.94 190 ASP A CA 1
ATOM 1547 C C . ASP A 1 190 ? 0.069 -12.846 -14.273 1.00 89.94 190 ASP A C 1
ATOM 1549 O O . ASP A 1 190 ? -1.121 -12.600 -14.458 1.00 89.94 190 ASP A O 1
ATOM 1553 N N . SER A 1 191 ? 0.860 -12.000 -13.614 1.00 94.38 191 SER A N 1
ATOM 1554 C CA . SER A 1 191 ? 0.366 -10.794 -12.946 1.00 94.38 191 SER A CA 1
ATOM 1555 C C . SER A 1 191 ? 1.329 -9.621 -13.073 1.00 94.38 191 SER A C 1
ATOM 1557 O O . SER A 1 191 ? 2.517 -9.782 -13.358 1.00 94.38 191 SER A O 1
ATOM 1559 N N . ILE A 1 192 ? 0.798 -8.426 -12.839 1.00 98.00 192 ILE A N 1
ATOM 1560 C CA . ILE A 1 192 ? 1.566 -7.199 -12.660 1.00 98.00 192 ILE A CA 1
ATOM 1561 C C . ILE A 1 192 ? 1.488 -6.786 -11.191 1.00 98.00 192 ILE A C 1
ATOM 1563 O O . ILE A 1 192 ? 0.403 -6.744 -10.594 1.00 98.00 192 ILE A O 1
ATOM 1567 N N . LYS A 1 193 ? 2.651 -6.463 -10.622 1.00 97.81 193 LYS A N 1
ATOM 1568 C CA . LYS A 1 193 ? 2.789 -5.846 -9.303 1.00 97.81 193 LYS A CA 1
ATOM 1569 C C . LYS A 1 193 ? 3.183 -4.386 -9.470 1.00 97.81 193 LYS A C 1
ATOM 1571 O O . LYS A 1 193 ? 4.225 -4.109 -10.054 1.00 97.81 193 LYS A O 1
ATOM 1576 N N . ILE A 1 194 ? 2.385 -3.465 -8.936 1.00 97.88 194 ILE A N 1
ATOM 1577 C CA . ILE A 1 194 ? 2.765 -2.051 -8.862 1.00 97.88 194 ILE A CA 1
ATOM 1578 C C . ILE A 1 194 ? 3.830 -1.904 -7.782 1.00 97.88 194 ILE A C 1
ATOM 1580 O O . ILE A 1 194 ? 3.594 -2.253 -6.628 1.00 97.88 194 ILE A O 1
ATOM 1584 N N . ILE A 1 195 ? 4.997 -1.400 -8.165 1.00 94.94 195 ILE A N 1
ATOM 1585 C CA . ILE A 1 195 ? 6.131 -1.180 -7.264 1.00 94.94 195 ILE A CA 1
ATOM 1586 C C . ILE A 1 195 ? 6.139 0.254 -6.762 1.00 94.94 195 ILE A C 1
ATOM 1588 O O . ILE A 1 195 ? 6.453 0.489 -5.601 1.00 94.94 195 ILE A O 1
ATOM 1592 N N . LYS A 1 196 ? 5.783 1.216 -7.617 1.00 92.44 196 LYS A N 1
ATOM 1593 C CA . LYS A 1 196 ? 5.798 2.629 -7.249 1.00 92.44 196 LYS A CA 1
ATOM 1594 C C . LYS A 1 196 ? 4.888 3.454 -8.142 1.00 92.44 196 LYS A C 1
ATOM 1596 O O . LYS A 1 196 ? 4.944 3.328 -9.357 1.00 92.44 196 LYS A O 1
ATOM 1601 N N . TYR A 1 197 ? 4.127 4.363 -7.558 1.00 94.00 197 TYR A N 1
ATOM 1602 C CA . TYR A 1 197 ? 3.521 5.484 -8.266 1.00 94.00 197 TYR A CA 1
ATOM 1603 C C . TYR A 1 197 ? 4.449 6.700 -8.157 1.00 94.00 197 TYR A C 1
ATOM 1605 O O . TYR A 1 197 ? 4.954 6.991 -7.071 1.00 94.00 197 TYR A O 1
ATOM 1613 N N . PHE A 1 198 ? 4.734 7.395 -9.260 1.00 84.69 198 PHE A N 1
ATOM 1614 C CA . PHE A 1 198 ? 5.681 8.527 -9.258 1.00 84.69 198 PHE A CA 1
ATOM 1615 C C . PHE A 1 198 ? 5.093 9.848 -9.765 1.00 84.69 198 PHE A C 1
ATOM 1617 O O . PHE A 1 198 ? 5.771 10.871 -9.689 1.00 84.69 198 PHE A O 1
ATOM 1624 N N . ASN A 1 199 ? 3.856 9.854 -10.262 1.00 88.44 199 ASN A N 1
ATOM 1625 C CA . ASN A 1 199 ? 3.179 11.097 -10.629 1.00 88.44 199 ASN A CA 1
ATOM 1626 C C . ASN A 1 199 ? 2.606 11.792 -9.384 1.00 88.44 199 ASN A C 1
ATOM 1628 O O . ASN A 1 199 ? 2.357 11.153 -8.372 1.00 88.44 199 ASN A O 1
ATOM 1632 N N . ASN A 1 200 ? 2.329 13.094 -9.480 1.00 85.38 200 ASN A N 1
ATOM 1633 C CA . ASN A 1 200 ? 1.743 13.890 -8.389 1.00 85.38 200 ASN A CA 1
ATOM 1634 C C . ASN A 1 200 ? 0.236 14.134 -8.594 1.00 85.38 200 ASN A C 1
ATOM 1636 O O . ASN A 1 200 ? -0.277 15.209 -8.294 1.00 85.38 200 ASN A O 1
ATOM 1640 N N . GLY A 1 201 ? -0.464 13.173 -9.202 1.00 89.12 201 GLY A N 1
ATOM 1641 C CA . GLY A 1 201 ? -1.903 13.288 -9.446 1.00 89.12 201 GLY A CA 1
ATOM 1642 C C . GLY A 1 201 ? -2.709 13.261 -8.145 1.00 89.12 201 GLY A C 1
ATOM 1643 O O . GLY A 1 201 ? -2.443 12.435 -7.275 1.00 89.12 201 GLY A O 1
ATOM 1644 N N . THR A 1 202 ? -3.713 14.134 -8.040 1.00 94.94 202 THR A N 1
ATOM 1645 C CA . THR A 1 202 ? -4.661 14.167 -6.912 1.00 94.94 202 THR A CA 1
ATOM 1646 C C . THR A 1 202 ? -5.687 13.034 -6.986 1.00 94.94 202 THR A C 1
ATOM 1648 O O . THR A 1 202 ? -6.177 12.564 -5.964 1.00 94.94 202 THR A O 1
ATOM 1651 N N . GLU A 1 203 ? -5.998 12.572 -8.196 1.00 96.06 203 GLU A N 1
ATOM 1652 C CA . GLU A 1 203 ? -6.893 11.451 -8.471 1.00 96.06 203 GLU A CA 1
ATOM 1653 C C . GLU A 1 203 ? -6.129 10.411 -9.283 1.00 96.06 203 GLU A C 1
ATOM 1655 O O . GLU A 1 203 ? -5.632 10.698 -10.375 1.00 96.06 203 GLU A O 1
ATOM 1660 N N . VAL A 1 204 ? -5.999 9.205 -8.737 1.00 96.38 204 VAL A N 1
ATOM 1661 C CA . VAL A 1 204 ? -5.164 8.162 -9.332 1.00 96.38 204 VAL A CA 1
ATOM 1662 C C . VAL A 1 204 ? -6.019 6.977 -9.733 1.00 96.38 204 VAL A C 1
ATOM 1664 O O . VAL A 1 204 ? -6.700 6.382 -8.909 1.00 96.38 204 VAL A O 1
ATOM 1667 N N . THR A 1 205 ? -5.957 6.593 -11.004 1.00 96.94 205 THR A N 1
ATOM 1668 C CA . THR A 1 205 ? -6.564 5.348 -11.484 1.00 96.94 205 THR A CA 1
ATOM 1669 C C . THR A 1 205 ? -5.460 4.365 -11.821 1.00 96.94 205 THR A C 1
ATOM 1671 O O . THR A 1 205 ? -4.646 4.628 -12.705 1.00 96.94 205 THR A O 1
ATOM 1674 N N . ILE A 1 206 ? -5.423 3.235 -11.117 1.00 97.44 206 ILE A N 1
ATOM 1675 C CA . ILE A 1 206 ? -4.475 2.166 -11.428 1.00 97.44 206 ILE A CA 1
ATOM 1676 C C . ILE A 1 206 ? -5.043 1.360 -12.610 1.00 97.44 206 ILE A C 1
ATOM 1678 O O . ILE A 1 206 ? -6.194 0.923 -12.536 1.00 97.44 206 ILE A O 1
ATOM 1682 N N . PRO A 1 207 ? -4.279 1.151 -13.699 1.00 96.25 207 PRO A N 1
ATOM 1683 C CA . PRO A 1 207 ? -4.755 0.389 -14.850 1.00 96.25 207 PRO A CA 1
ATOM 1684 C C . PRO A 1 207 ? -5.149 -1.045 -14.474 1.00 96.25 207 PRO A C 1
ATOM 1686 O O . PRO A 1 207 ? -4.447 -1.696 -13.708 1.00 96.25 207 PRO A O 1
ATOM 1689 N N . GLU A 1 208 ? -6.225 -1.575 -15.062 1.00 96.50 208 GLU A N 1
ATOM 1690 C CA . GLU A 1 208 ? -6.604 -2.992 -14.896 1.00 96.50 208 GLU A CA 1
ATOM 1691 C C . GLU A 1 208 ? -5.572 -3.923 -15.556 1.00 96.50 208 GLU A C 1
ATOM 1693 O O . GLU A 1 208 ? -5.256 -4.985 -15.023 1.00 96.50 208 GLU A O 1
ATOM 1698 N N . VAL A 1 209 ? -5.016 -3.512 -16.703 1.00 96.06 209 VAL A N 1
ATOM 1699 C CA . VAL A 1 209 ? -4.104 -4.318 -17.523 1.00 96.06 209 VAL A CA 1
ATOM 1700 C C . VAL A 1 209 ? -2.870 -3.510 -17.908 1.00 96.06 209 VAL A C 1
ATOM 1702 O O . VAL A 1 209 ? -2.979 -2.402 -18.432 1.00 96.06 209 VAL A O 1
ATOM 1705 N N . ILE A 1 210 ? -1.693 -4.103 -17.721 1.00 95.00 210 ILE A N 1
ATOM 1706 C CA . ILE A 1 210 ? -0.412 -3.603 -18.225 1.00 95.00 210 ILE A CA 1
ATOM 1707 C C . ILE A 1 210 ? 0.275 -4.758 -18.962 1.00 95.00 210 ILE A C 1
ATOM 1709 O O . ILE A 1 210 ? 0.340 -5.876 -18.462 1.00 95.00 210 ILE A O 1
ATOM 1713 N N . ASP A 1 211 ? 0.743 -4.510 -20.188 1.00 90.31 211 ASP A N 1
ATOM 1714 C CA . ASP A 1 211 ? 1.427 -5.524 -21.018 1.00 90.31 211 ASP A CA 1
ATOM 1715 C C . ASP A 1 211 ? 0.609 -6.812 -21.243 1.00 90.31 211 ASP A C 1
ATOM 1717 O O . ASP A 1 211 ? 1.141 -7.919 -21.298 1.00 90.31 211 ASP A O 1
ATOM 1721 N N . GLY A 1 212 ? -0.716 -6.669 -21.371 1.00 93.56 212 GLY A N 1
ATOM 1722 C CA . GLY A 1 212 ? -1.633 -7.797 -21.570 1.00 93.56 212 GLY A CA 1
ATOM 1723 C C . GLY A 1 212 ? -1.829 -8.676 -20.330 1.00 93.56 212 GLY A C 1
ATOM 1724 O O . GLY A 1 212 ? -2.442 -9.735 -20.434 1.00 93.56 212 GLY A O 1
ATOM 1725 N N . LYS A 1 213 ? -1.322 -8.253 -19.166 1.00 96.12 213 LYS A N 1
ATOM 1726 C CA . LYS A 1 213 ? -1.473 -8.935 -17.878 1.00 96.12 213 LYS A CA 1
ATOM 1727 C C . LYS A 1 213 ? -2.244 -8.065 -16.897 1.00 96.12 213 LYS A C 1
ATOM 1729 O O . LYS A 1 213 ? -2.115 -6.843 -16.905 1.00 96.12 213 LYS A O 1
ATOM 1734 N N . ASN A 1 214 ? -3.022 -8.706 -16.035 1.00 97.50 214 ASN A N 1
ATOM 1735 C CA . ASN A 1 214 ? -3.801 -8.002 -15.026 1.00 97.50 214 ASN A CA 1
ATOM 1736 C C . ASN A 1 214 ? -2.894 -7.426 -13.936 1.00 97.50 214 ASN A C 1
ATOM 1738 O O . ASN A 1 214 ? -1.933 -8.064 -13.502 1.00 97.50 214 ASN A O 1
ATOM 1742 N N . VAL A 1 215 ? -3.241 -6.242 -13.442 1.00 98.25 215 VAL A N 1
ATOM 1743 C CA . VAL A 1 215 ? -2.648 -5.688 -12.226 1.00 98.25 215 VAL A CA 1
ATOM 1744 C C . VAL A 1 215 ? -3.315 -6.351 -11.032 1.00 98.25 215 VAL A C 1
ATOM 1746 O O . VAL A 1 215 ? -4.505 -6.167 -10.792 1.00 98.25 215 VAL A O 1
ATOM 1749 N N . ASN A 1 216 ? -2.568 -7.170 -10.294 1.00 97.75 216 ASN A N 1
ATOM 1750 C CA . ASN A 1 216 ? -3.121 -7.968 -9.195 1.00 97.75 216 ASN A CA 1
ATOM 1751 C C . ASN A 1 216 ? -2.567 -7.576 -7.825 1.00 97.75 216 ASN A C 1
ATOM 1753 O O . ASN A 1 216 ? -3.160 -7.934 -6.805 1.00 97.75 216 ASN A O 1
ATOM 1757 N N . ILE A 1 217 ? -1.428 -6.886 -7.780 1.00 98.38 217 ILE A N 1
ATOM 1758 C CA . ILE A 1 217 ? -0.711 -6.629 -6.531 1.00 98.38 217 ILE A CA 1
ATOM 1759 C C . ILE A 1 217 ? -0.376 -5.145 -6.436 1.00 98.38 217 ILE A C 1
ATOM 1761 O O . ILE A 1 217 ? 0.292 -4.596 -7.313 1.00 98.38 217 ILE A O 1
ATOM 1765 N N . ILE A 1 218 ? -0.807 -4.520 -5.343 1.00 98.50 218 ILE A N 1
ATOM 1766 C CA . ILE A 1 218 ? -0.285 -3.229 -4.900 1.00 98.50 218 ILE A CA 1
ATOM 1767 C C . ILE A 1 218 ? 0.887 -3.521 -3.971 1.00 98.50 218 ILE A C 1
ATOM 1769 O O . ILE A 1 218 ? 0.696 -4.121 -2.914 1.00 98.50 218 ILE A O 1
ATOM 1773 N N . GLY A 1 219 ? 2.096 -3.179 -4.405 1.00 97.81 219 GLY A N 1
ATOM 1774 C CA . GLY A 1 219 ? 3.317 -3.520 -3.692 1.00 97.81 219 GLY A CA 1
ATOM 1775 C C . GLY A 1 219 ? 3.539 -2.703 -2.427 1.00 97.81 219 GLY A C 1
ATOM 1776 O O . GLY A 1 219 ? 2.951 -1.631 -2.239 1.00 97.81 219 GLY A O 1
ATOM 1777 N N . GLU A 1 220 ? 4.414 -3.232 -1.577 1.00 96.56 220 GLU A N 1
ATOM 1778 C CA . GLU A 1 220 ? 4.877 -2.578 -0.358 1.00 96.56 220 GLU A CA 1
ATOM 1779 C C . GLU A 1 220 ? 5.374 -1.159 -0.657 1.00 96.56 220 GLU A C 1
ATOM 1781 O O . GLU A 1 220 ? 6.123 -0.945 -1.610 1.00 96.56 220 GLU A O 1
ATOM 1786 N N . GLU A 1 221 ? 4.898 -0.187 0.126 1.00 95.38 221 GLU A N 1
ATOM 1787 C CA . GLU A 1 221 ? 5.250 1.239 -0.001 1.00 95.38 221 GLU A CA 1
ATOM 1788 C C . GLU A 1 221 ? 5.021 1.870 -1.396 1.00 95.38 221 GLU A C 1
ATOM 1790 O O . GLU A 1 221 ? 5.518 2.963 -1.679 1.00 95.38 221 GLU A O 1
ATOM 1795 N N . SER A 1 222 ? 4.233 1.242 -2.275 1.00 96.31 222 SER A N 1
ATOM 1796 C CA . SER A 1 222 ? 4.078 1.695 -3.668 1.00 96.31 222 SER A CA 1
ATOM 1797 C C . SER A 1 222 ? 3.495 3.106 -3.831 1.00 96.31 222 SER A C 1
ATOM 1799 O O . SER A 1 222 ? 3.800 3.782 -4.815 1.00 96.31 222 SER A O 1
ATOM 1801 N N . PHE A 1 223 ? 2.724 3.591 -2.856 1.00 97.19 223 PHE A N 1
ATOM 1802 C CA . PHE A 1 223 ? 2.189 4.954 -2.787 1.00 97.19 223 PHE A CA 1
ATOM 1803 C C . PHE A 1 223 ? 2.764 5.764 -1.609 1.00 97.19 223 PHE A C 1
ATOM 1805 O O . PHE A 1 223 ? 2.170 6.755 -1.183 1.00 97.19 223 PHE A O 1
ATOM 1812 N N . PHE A 1 224 ? 3.935 5.390 -1.090 1.00 94.06 224 PHE A N 1
ATOM 1813 C CA . PHE A 1 224 ? 4.567 6.057 0.048 1.00 94.06 224 PHE A CA 1
ATOM 1814 C C . PHE A 1 224 ? 4.681 7.582 -0.131 1.00 94.06 224 PHE A C 1
ATOM 1816 O O . PHE A 1 224 ? 5.306 8.074 -1.070 1.00 94.06 224 PHE A O 1
ATOM 1823 N N . GLN A 1 225 ? 4.127 8.332 0.828 1.00 94.44 225 GLN A N 1
ATOM 1824 C CA . GLN A 1 225 ? 4.178 9.799 0.906 1.00 94.44 225 GLN A CA 1
ATOM 1825 C C . GLN A 1 225 ? 3.583 10.562 -0.290 1.00 94.44 225 GLN A C 1
ATOM 1827 O O . GLN A 1 225 ? 3.972 11.706 -0.536 1.00 94.44 225 GLN A O 1
ATOM 1832 N N . HIS A 1 226 ? 2.588 10.004 -0.983 1.00 93.94 226 HIS A N 1
ATOM 1833 C CA . HIS A 1 226 ? 1.774 10.780 -1.929 1.00 93.94 226 HIS A CA 1
ATOM 1834 C C . HIS A 1 226 ? 0.828 11.730 -1.190 1.00 93.94 226 HIS A C 1
ATOM 1836 O O . HIS A 1 226 ? -0.326 11.407 -0.917 1.00 93.94 226 HIS A O 1
ATOM 1842 N N . LYS A 1 227 ? 1.356 12.897 -0.802 1.00 93.12 227 LYS A N 1
ATOM 1843 C CA . LYS A 1 227 ? 0.688 13.843 0.107 1.00 93.12 227 LYS A CA 1
ATOM 1844 C C . LYS A 1 227 ? -0.526 14.523 -0.504 1.00 93.12 227 LYS A C 1
ATOM 1846 O O . LYS A 1 227 ? -1.416 14.874 0.256 1.00 93.12 227 LYS A O 1
ATOM 1851 N N . ASP A 1 228 ? -0.559 14.673 -1.824 1.00 94.88 228 ASP A N 1
ATOM 1852 C CA . ASP A 1 228 ? -1.605 15.407 -2.546 1.00 94.88 228 ASP A CA 1
ATOM 1853 C C . ASP A 1 228 ? -2.661 14.474 -3.168 1.00 94.88 228 ASP A C 1
ATOM 1855 O O . ASP A 1 228 ? -3.654 14.940 -3.717 1.00 94.88 228 ASP A O 1
ATOM 1859 N N . MET A 1 229 ? -2.469 13.151 -3.083 1.00 97.38 229 MET A N 1
ATOM 1860 C CA . MET A 1 229 ? -3.426 12.170 -3.598 1.00 97.38 229 MET A CA 1
ATOM 1861 C C . MET A 1 229 ? -4.664 12.122 -2.698 1.00 97.38 229 MET A C 1
ATOM 1863 O O . MET A 1 229 ? -4.584 11.666 -1.561 1.00 97.38 229 MET A O 1
ATOM 1867 N N . ILE A 1 230 ? -5.799 12.571 -3.230 1.00 97.75 230 ILE A N 1
ATOM 1868 C CA . ILE A 1 230 ? -7.110 12.629 -2.569 1.00 97.75 230 ILE A CA 1
ATOM 1869 C C . ILE A 1 230 ? -7.870 11.314 -2.743 1.00 97.75 230 ILE A C 1
ATOM 1871 O O . ILE A 1 230 ? -8.544 10.852 -1.820 1.00 97.75 230 ILE A O 1
ATOM 1875 N N . SER A 1 231 ? -7.755 10.689 -3.919 1.00 97.06 231 SER A N 1
ATOM 1876 C CA . SER A 1 231 ? -8.429 9.427 -4.222 1.00 97.06 231 SER A CA 1
ATOM 1877 C C . SER A 1 231 ? -7.575 8.492 -5.074 1.00 97.06 231 SER A C 1
ATOM 1879 O O . SER A 1 231 ? -6.762 8.921 -5.897 1.00 97.06 231 SER A O 1
ATOM 1881 N N . VAL A 1 232 ? -7.790 7.190 -4.874 1.00 97.88 232 VAL A N 1
ATOM 1882 C CA . VAL A 1 232 ? -7.197 6.124 -5.681 1.00 97.88 232 VAL A CA 1
ATOM 1883 C C . VAL A 1 232 ? -8.256 5.085 -6.050 1.00 97.88 232 VAL A C 1
ATOM 1885 O O . VAL A 1 232 ? -8.975 4.572 -5.191 1.00 97.88 232 VAL A O 1
ATOM 1888 N N . ILE A 1 233 ? -8.353 4.769 -7.340 1.00 97.75 233 ILE A N 1
ATOM 1889 C CA . ILE A 1 233 ? -9.235 3.738 -7.885 1.00 97.75 233 ILE A CA 1
ATOM 1890 C C . ILE A 1 233 ? -8.402 2.479 -8.124 1.00 97.75 233 ILE A C 1
ATOM 1892 O O . ILE A 1 233 ? -7.501 2.461 -8.967 1.00 97.75 233 ILE A O 1
ATOM 1896 N N . LEU A 1 234 ? -8.717 1.427 -7.363 1.00 98.12 234 LEU A N 1
ATOM 1897 C CA . LEU A 1 234 ? -8.092 0.113 -7.480 1.00 98.12 234 LEU A CA 1
ATOM 1898 C C . LEU A 1 234 ? -8.868 -0.770 -8.477 1.00 98.12 234 LEU A C 1
ATOM 1900 O O . LEU A 1 234 ? -10.096 -0.852 -8.369 1.00 98.12 234 LEU A O 1
ATOM 1904 N N . PRO A 1 235 ? -8.187 -1.460 -9.413 1.00 96.56 235 PRO A N 1
ATOM 1905 C CA . PRO A 1 235 ? -8.836 -2.357 -10.359 1.00 96.56 235 PRO A CA 1
ATOM 1906 C C . PRO A 1 235 ? -9.466 -3.565 -9.660 1.00 96.56 235 PRO A C 1
ATOM 1908 O O . PRO A 1 235 ? -9.046 -3.977 -8.573 1.00 96.56 235 PRO A O 1
ATOM 1911 N N . GLN A 1 236 ? -10.480 -4.169 -10.283 1.00 94.69 236 GLN A N 1
ATOM 1912 C CA . GLN A 1 236 ? -11.169 -5.316 -9.674 1.00 94.69 236 GLN A CA 1
ATOM 1913 C C . GLN A 1 236 ? -10.290 -6.568 -9.662 1.00 94.69 236 GLN A C 1
ATOM 1915 O O . GLN A 1 236 ? -10.526 -7.477 -8.863 1.00 94.69 236 GLN A O 1
ATOM 1920 N N . SER A 1 237 ? -9.260 -6.617 -10.506 1.00 96.50 237 SER A N 1
ATOM 1921 C CA . SER A 1 237 ? -8.245 -7.663 -10.521 1.00 96.50 237 SER A CA 1
ATOM 1922 C C . SER A 1 237 ? -7.315 -7.678 -9.303 1.00 96.50 237 SER A C 1
ATOM 1924 O O . SER A 1 237 ? -6.607 -8.673 -9.136 1.00 96.50 237 SER A O 1
ATOM 1926 N N . ILE A 1 238 ? -7.283 -6.649 -8.441 1.00 98.31 238 ILE A N 1
ATOM 1927 C CA . ILE A 1 238 ? -6.393 -6.653 -7.267 1.00 98.31 238 ILE A CA 1
ATOM 1928 C C . ILE A 1 238 ? -6.743 -7.814 -6.332 1.00 98.31 238 ILE A C 1
ATOM 1930 O O . ILE A 1 238 ? -7.870 -7.950 -5.858 1.00 98.31 238 ILE A O 1
ATOM 1934 N N . THR A 1 239 ? -5.736 -8.634 -6.037 1.00 97.88 239 THR A N 1
ATOM 1935 C CA . THR A 1 239 ? -5.808 -9.757 -5.099 1.00 97.88 239 THR A CA 1
ATOM 1936 C C . THR A 1 239 ? -5.014 -9.525 -3.818 1.00 97.88 239 THR A C 1
ATOM 1938 O O . THR A 1 239 ? -5.294 -10.186 -2.818 1.00 97.88 239 THR A O 1
ATOM 1941 N N . SER A 1 240 ? -4.039 -8.610 -3.827 1.00 98.12 240 SER A N 1
ATOM 1942 C CA . SER A 1 240 ? -3.196 -8.306 -2.665 1.00 98.12 240 SER A CA 1
ATOM 1943 C C . SER A 1 240 ? -2.852 -6.818 -2.582 1.00 98.12 240 SER A C 1
ATOM 1945 O O . SER A 1 240 ? -2.510 -6.205 -3.596 1.00 98.12 240 SER A O 1
ATOM 1947 N N . ILE A 1 241 ? -2.926 -6.259 -1.373 1.00 98.50 241 ILE A N 1
ATOM 1948 C CA . ILE A 1 241 ? -2.399 -4.931 -1.029 1.00 98.50 241 ILE A CA 1
ATOM 1949 C C . ILE A 1 241 ? -1.337 -5.145 0.045 1.00 98.50 241 ILE A C 1
ATOM 1951 O O . ILE A 1 241 ? -1.655 -5.500 1.174 1.00 98.50 241 ILE A O 1
ATOM 1955 N N . GLU A 1 242 ? -0.067 -4.989 -0.298 1.00 97.75 242 GLU A N 1
ATOM 1956 C CA . GLU A 1 242 ? 1.038 -5.286 0.614 1.00 97.75 242 GLU A CA 1
ATOM 1957 C C . GLU A 1 242 ? 1.213 -4.214 1.710 1.00 97.75 242 GLU A C 1
ATOM 1959 O O . GLU A 1 242 ? 0.491 -3.214 1.774 1.00 97.75 242 GLU A O 1
ATOM 1964 N N . GLY A 1 243 ? 2.146 -4.464 2.634 1.00 95.38 243 GLY A N 1
ATOM 1965 C CA . GLY A 1 243 ? 2.341 -3.635 3.824 1.00 95.38 243 GLY A CA 1
ATOM 1966 C C . GLY A 1 243 ? 2.679 -2.187 3.479 1.00 95.38 243 GLY A C 1
ATOM 1967 O O . GLY A 1 243 ? 3.364 -1.918 2.496 1.00 95.38 243 GLY A O 1
ATOM 1968 N N . SER A 1 244 ? 2.178 -1.238 4.271 1.00 95.38 244 SER A N 1
ATOM 1969 C CA . SER A 1 244 ? 2.470 0.193 4.090 1.00 95.38 244 SER A CA 1
ATOM 1970 C C . SER A 1 244 ? 2.198 0.751 2.679 1.00 95.38 244 SER A C 1
ATOM 1972 O O . SER A 1 244 ? 2.727 1.808 2.340 1.00 95.38 244 SER A O 1
ATOM 1974 N N . ALA A 1 245 ? 1.384 0.082 1.849 1.00 97.88 245 ALA A N 1
ATOM 1975 C CA . ALA A 1 245 ? 1.164 0.452 0.448 1.00 97.88 245 ALA A CA 1
ATOM 1976 C C . ALA A 1 245 ? 0.811 1.937 0.254 1.00 97.88 245 ALA A C 1
ATOM 1978 O O . ALA A 1 245 ? 1.351 2.566 -0.648 1.00 97.88 245 ALA A O 1
ATOM 1979 N N . PHE A 1 246 ? -0.020 2.511 1.129 1.00 97.81 246 PHE A N 1
ATOM 1980 C CA . PHE A 1 246 ? -0.448 3.917 1.132 1.00 97.81 246 PHE A CA 1
ATOM 1981 C C . PHE A 1 246 ? 0.090 4.690 2.346 1.00 97.81 246 PHE A C 1
ATOM 1983 O O . PHE A 1 246 ? -0.535 5.624 2.847 1.00 97.81 246 PHE A O 1
ATOM 1990 N N . TYR A 1 247 ? 1.253 4.302 2.872 1.00 95.75 247 TYR A N 1
ATOM 1991 C CA . TYR A 1 247 ? 1.824 4.946 4.051 1.00 95.75 247 TYR A CA 1
ATOM 1992 C C . TYR A 1 247 ? 2.047 6.449 3.829 1.00 95.75 247 TYR A C 1
ATOM 1994 O O . TYR A 1 247 ? 2.728 6.861 2.887 1.00 95.75 247 TYR A O 1
ATOM 2002 N N . ARG A 1 248 ? 1.528 7.280 4.748 1.00 95.69 248 ARG A N 1
ATOM 2003 C CA . ARG A 1 248 ? 1.609 8.756 4.695 1.00 95.69 248 ARG A CA 1
ATOM 2004 C C . ARG A 1 248 ? 0.967 9.394 3.451 1.00 95.69 248 ARG A C 1
ATOM 2006 O O . ARG A 1 248 ? 1.391 10.476 3.036 1.00 95.69 248 ARG A O 1
ATOM 2013 N N . CYS A 1 249 ? -0.066 8.783 2.873 1.00 96.75 249 CYS A N 1
ATOM 2014 C CA . CYS A 1 249 ? -0.944 9.462 1.914 1.00 96.75 249 CYS A CA 1
ATOM 2015 C C . CYS A 1 249 ? -1.863 10.453 2.651 1.00 96.75 249 CYS A C 1
ATOM 2017 O O . CYS A 1 249 ? -3.025 10.167 2.921 1.00 96.75 249 CYS A O 1
ATOM 2019 N N . TYR A 1 250 ? -1.318 11.608 3.048 1.00 95.88 250 TYR A N 1
ATOM 2020 C CA . TYR A 1 250 ? -1.972 12.523 3.994 1.00 95.88 250 TYR A CA 1
ATOM 2021 C C . TYR A 1 250 ? -3.310 13.092 3.522 1.00 95.88 250 TYR A C 1
ATOM 2023 O O . TYR A 1 250 ? -4.160 13.343 4.374 1.00 95.88 250 TYR A O 1
ATOM 2031 N N . SER A 1 251 ? -3.504 13.278 2.214 1.00 97.81 251 SER A N 1
ATOM 2032 C CA . SER A 1 251 ? -4.760 13.795 1.650 1.00 97.81 251 SER A CA 1
ATOM 2033 C C . SER A 1 251 ? -5.739 12.705 1.221 1.00 97.81 251 SER A C 1
ATOM 2035 O O . SER A 1 251 ? -6.842 13.045 0.816 1.00 97.81 251 SER A O 1
ATOM 2037 N N . LEU A 1 252 ? -5.384 11.416 1.311 1.00 98.12 252 LEU A N 1
ATOM 2038 C CA . LEU A 1 252 ? -6.265 10.340 0.856 1.00 98.12 252 LEU A CA 1
ATOM 2039 C C .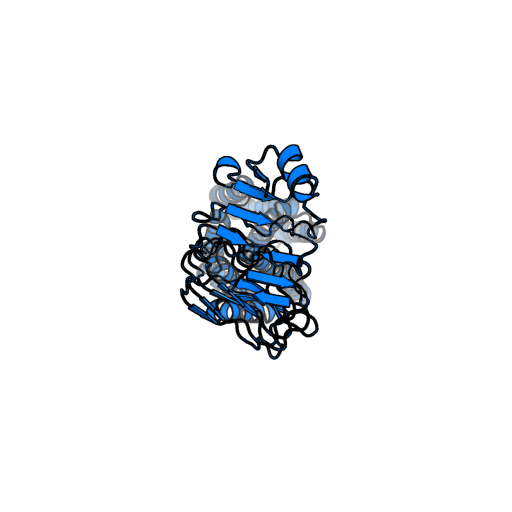 LEU A 1 252 ? -7.517 10.310 1.732 1.00 98.12 252 LEU A C 1
ATOM 2041 O O . LEU A 1 252 ? -7.421 10.000 2.915 1.00 98.12 252 LEU A O 1
ATOM 2045 N N . GLU A 1 253 ? -8.681 10.615 1.159 1.00 97.88 253 GLU A N 1
ATOM 2046 C CA . GLU A 1 253 ? -9.924 10.767 1.926 1.00 97.88 253 GLU A CA 1
ATOM 2047 C C . GLU A 1 253 ? -10.719 9.469 2.038 1.00 97.88 253 GLU A C 1
ATOM 2049 O O . GLU A 1 253 ? -11.351 9.198 3.067 1.00 97.88 253 GLU A O 1
ATOM 2054 N N . LYS A 1 254 ? -10.717 8.678 0.958 1.00 97.69 254 LYS A N 1
ATOM 2055 C CA . LYS A 1 254 ? -11.478 7.433 0.829 1.00 97.69 254 LYS A CA 1
ATOM 2056 C C . LYS A 1 254 ? -10.718 6.420 -0.012 1.00 97.69 254 LYS A C 1
ATOM 2058 O O . LYS A 1 254 ? -10.058 6.778 -0.986 1.00 97.69 254 LYS A O 1
ATOM 2063 N N . ILE A 1 255 ? -10.895 5.145 0.312 1.00 98.19 255 ILE A N 1
ATOM 2064 C CA . ILE A 1 255 ? -10.433 4.034 -0.522 1.00 98.19 255 ILE A CA 1
ATOM 2065 C C . ILE A 1 255 ? -11.466 2.910 -0.524 1.00 98.19 255 ILE A C 1
ATOM 2067 O O . ILE A 1 255 ? -12.128 2.673 0.482 1.00 98.19 255 ILE A O 1
ATOM 2071 N N . THR A 1 256 ? -11.615 2.222 -1.657 1.00 98.44 256 THR A N 1
ATOM 2072 C CA . THR A 1 256 ? -12.462 1.027 -1.769 1.00 98.44 256 THR A CA 1
ATOM 2073 C C . THR A 1 256 ? -11.597 -0.208 -1.965 1.00 98.44 256 THR A C 1
ATOM 2075 O O . THR A 1 256 ? -10.823 -0.260 -2.917 1.00 98.44 256 THR A O 1
ATOM 2078 N N . ILE A 1 257 ? -11.753 -1.210 -1.099 1.00 98.50 257 ILE A N 1
ATOM 2079 C CA . ILE A 1 257 ? -11.120 -2.527 -1.217 1.00 98.50 257 ILE A CA 1
ATOM 2080 C C . ILE A 1 257 ? -11.906 -3.366 -2.243 1.00 98.50 257 ILE A C 1
ATOM 2082 O O . ILE A 1 257 ? -13.075 -3.682 -1.991 1.00 98.50 257 ILE A O 1
ATOM 2086 N N . PRO A 1 258 ? -11.310 -3.742 -3.395 1.00 98.06 258 PRO A N 1
ATOM 2087 C CA . PRO A 1 258 ? -11.996 -4.520 -4.427 1.00 98.06 258 PRO A CA 1
ATOM 2088 C C . PRO A 1 258 ? -12.418 -5.916 -3.966 1.00 98.06 258 PRO A C 1
ATOM 2090 O O . PRO A 1 258 ? -11.884 -6.464 -3.003 1.00 98.06 258 PRO A O 1
ATOM 2093 N N . LYS A 1 259 ? -13.339 -6.543 -4.704 1.00 96.94 259 LYS A N 1
ATOM 2094 C CA . LYS A 1 259 ? -13.929 -7.843 -4.338 1.00 96.94 259 LYS A CA 1
ATOM 2095 C C . LYS A 1 259 ? -12.934 -8.999 -4.242 1.00 96.94 259 LYS A C 1
ATOM 2097 O O . LYS A 1 259 ? -13.128 -9.931 -3.467 1.00 96.94 259 LYS A O 1
ATOM 2102 N N . ASN A 1 260 ? -11.871 -8.942 -5.042 1.00 97.56 260 ASN A N 1
ATOM 2103 C CA . ASN A 1 260 ? -10.918 -10.036 -5.186 1.00 97.56 260 ASN A CA 1
ATOM 2104 C C . ASN A 1 260 ? -9.739 -9.940 -4.214 1.00 97.56 260 ASN A C 1
ATOM 2106 O O . ASN A 1 260 ? -8.908 -10.848 -4.218 1.00 97.56 260 ASN A O 1
ATOM 2110 N N . VAL A 1 261 ? -9.658 -8.895 -3.377 1.00 98.50 261 VAL A N 1
ATOM 2111 C CA . VAL A 1 261 ? -8.573 -8.755 -2.398 1.00 98.50 261 VAL A CA 1
ATOM 2112 C C . VAL A 1 261 ? -8.683 -9.863 -1.358 1.00 98.50 261 VAL A C 1
ATOM 2114 O O . VAL A 1 261 ? -9.694 -9.995 -0.665 1.00 98.50 261 VAL A O 1
ATOM 2117 N N . LYS A 1 262 ? -7.624 -10.668 -1.267 1.00 97.50 262 LYS A N 1
ATOM 2118 C CA . LYS A 1 262 ? -7.501 -11.812 -0.355 1.00 97.50 262 LYS A CA 1
ATOM 2119 C C . LYS A 1 262 ? -6.578 -11.528 0.813 1.00 97.50 262 LYS A C 1
ATOM 2121 O O . LYS A 1 262 ? -6.727 -12.134 1.866 1.00 97.50 262 LYS A O 1
ATOM 2126 N N . GLN A 1 263 ? -5.604 -10.651 0.605 1.00 95.56 263 GLN A N 1
ATOM 2127 C CA . GLN A 1 263 ? -4.545 -10.382 1.562 1.00 95.56 263 GLN A CA 1
ATOM 2128 C C . GLN A 1 263 ? -4.298 -8.883 1.644 1.00 95.56 263 GLN A C 1
ATOM 2130 O O . GLN A 1 263 ? -4.254 -8.191 0.623 1.00 95.56 263 GLN A O 1
ATOM 2135 N N . MET A 1 264 ? -4.132 -8.409 2.875 1.00 96.06 264 MET A N 1
ATOM 2136 C CA . MET A 1 264 ? -3.580 -7.099 3.167 1.00 96.06 264 MET A CA 1
ATOM 2137 C C . MET A 1 264 ? -2.359 -7.285 4.057 1.00 96.06 264 MET A C 1
ATOM 2139 O O . MET A 1 264 ? -2.399 -8.078 4.997 1.00 96.06 264 MET A O 1
ATOM 2143 N N . GLY A 1 265 ? -1.267 -6.607 3.721 1.00 93.38 265 GLY A N 1
ATOM 2144 C CA . GLY A 1 265 ? -0.086 -6.570 4.570 1.00 93.38 265 GLY A CA 1
ATOM 2145 C C . GLY A 1 265 ? -0.329 -5.731 5.820 1.00 93.38 265 GLY A C 1
ATOM 2146 O O . GLY A 1 265 ? -1.403 -5.167 6.021 1.00 93.38 265 GLY A O 1
ATOM 2147 N N . ASN A 1 266 ? 0.697 -5.612 6.655 1.00 89.56 266 ASN A N 1
ATOM 2148 C CA . ASN A 1 266 ? 0.609 -4.784 7.849 1.00 89.56 266 ASN A CA 1
ATOM 2149 C C . ASN A 1 266 ? 0.403 -3.320 7.440 1.00 89.56 266 ASN A C 1
ATOM 2151 O O . ASN A 1 266 ? 1.228 -2.751 6.723 1.00 89.56 266 ASN A O 1
ATOM 2155 N N . ASN A 1 267 ? -0.658 -2.689 7.944 1.00 85.44 267 ASN A N 1
ATOM 2156 C CA . ASN A 1 267 ? -0.819 -1.237 7.893 1.00 85.44 267 ASN A CA 1
ATOM 2157 C C . ASN A 1 267 ? -0.796 -0.570 6.513 1.00 85.44 267 ASN A C 1
ATOM 2159 O O . ASN A 1 267 ? -0.088 0.423 6.324 1.00 85.44 267 ASN A O 1
ATOM 2163 N N . PRO A 1 268 ? -1.615 -1.016 5.549 1.00 94.31 268 PRO A N 1
ATOM 2164 C CA . PRO A 1 268 ? -1.614 -0.415 4.222 1.00 94.31 268 PRO A CA 1
ATOM 2165 C C . PRO A 1 268 ? -2.001 1.073 4.242 1.00 94.31 268 PRO A C 1
ATOM 2167 O O . PRO A 1 268 ? -1.586 1.790 3.343 1.00 94.31 268 PRO A O 1
ATOM 2170 N N . PHE A 1 269 ? -2.724 1.555 5.264 1.00 95.56 269 PHE A N 1
ATOM 2171 C CA . PHE A 1 269 ? -3.261 2.926 5.350 1.00 95.56 269 PHE A CA 1
ATOM 2172 C C . PHE A 1 269 ? -2.663 3.780 6.478 1.00 95.56 269 PHE A C 1
ATOM 2174 O O . PHE A 1 269 ? -3.236 4.794 6.875 1.00 95.56 269 PHE A O 1
ATOM 2181 N N . PHE A 1 270 ? -1.522 3.384 7.034 1.00 92.75 270 PHE A N 1
ATOM 2182 C CA . PHE A 1 270 ? -0.963 4.069 8.198 1.00 92.75 270 PHE A CA 1
ATOM 2183 C C . PHE A 1 270 ? -0.523 5.506 7.879 1.00 92.75 270 PHE A C 1
ATOM 2185 O O . PHE A 1 270 ? 0.144 5.759 6.871 1.00 92.75 270 PHE A O 1
ATOM 2192 N N . ARG A 1 271 ? -0.863 6.455 8.761 1.00 93.75 271 ARG A N 1
ATOM 2193 C CA . ARG A 1 271 ? -0.669 7.906 8.578 1.00 93.75 271 ARG A CA 1
ATOM 2194 C C . ARG A 1 271 ? -1.419 8.505 7.381 1.00 93.75 271 ARG A C 1
ATOM 2196 O O . ARG A 1 271 ? -0.990 9.534 6.856 1.00 93.75 271 ARG A O 1
ATOM 2203 N N . CYS A 1 272 ? -2.531 7.908 6.953 1.00 95.94 272 CYS A N 1
ATOM 2204 C CA . CYS A 1 272 ? -3.478 8.567 6.047 1.00 95.94 272 CYS A CA 1
ATOM 2205 C C . CYS A 1 272 ? -4.414 9.478 6.856 1.00 95.94 272 CYS A C 1
ATOM 2207 O O . CYS A 1 272 ? -5.561 9.129 7.119 1.00 95.94 272 CYS A O 1
ATOM 2209 N N . SER A 1 273 ? -3.913 10.634 7.295 1.00 95.12 273 SER A N 1
ATOM 2210 C CA . SER A 1 273 ? -4.594 11.512 8.264 1.00 95.12 273 SER A CA 1
ATOM 2211 C C . SER A 1 273 ? -5.929 12.095 7.792 1.00 95.12 273 SER A C 1
ATOM 2213 O O . SER A 1 273 ? -6.739 12.475 8.627 1.00 95.12 273 SER A O 1
ATOM 2215 N N . SER A 1 274 ? -6.173 12.171 6.480 1.00 97.06 274 SER A N 1
ATOM 2216 C CA . SER A 1 274 ? -7.468 12.606 5.929 1.00 97.06 274 SER A CA 1
ATOM 2217 C C . SER A 1 274 ? -8.413 11.442 5.624 1.00 97.06 274 SER A C 1
ATOM 2219 O O . SER A 1 274 ? -9.553 11.677 5.230 1.00 97.06 274 SER A O 1
ATOM 2221 N N . LEU A 1 275 ? -7.983 10.187 5.815 1.00 97.69 275 LEU A N 1
ATOM 2222 C CA . LEU A 1 275 ? -8.785 9.017 5.467 1.00 97.69 275 LEU A CA 1
ATOM 2223 C C . LEU A 1 275 ? -9.944 8.909 6.445 1.00 97.69 275 LEU A C 1
ATOM 2225 O O . LEU A 1 275 ? -9.756 8.598 7.618 1.00 97.69 275 LEU A O 1
ATOM 2229 N N . THR A 1 276 ? -11.149 9.168 5.954 1.00 97.31 276 THR A N 1
ATOM 2230 C CA . THR A 1 276 ? -12.377 9.163 6.760 1.00 97.31 276 THR A CA 1
ATOM 2231 C C . THR A 1 276 ? -13.185 7.884 6.577 1.00 97.31 276 THR A C 1
ATOM 2233 O O . THR A 1 276 ? -14.048 7.574 7.403 1.00 97.31 276 THR A O 1
ATOM 2236 N N . HIS A 1 277 ? -12.928 7.142 5.495 1.00 97.88 277 HIS A N 1
ATOM 2237 C CA . HIS A 1 277 ? -13.752 6.006 5.105 1.00 97.88 277 HIS A CA 1
ATOM 2238 C C . HIS A 1 277 ? -12.965 4.963 4.301 1.00 97.88 277 HIS A C 1
ATOM 2240 O O . HIS A 1 277 ? -12.355 5.282 3.278 1.00 97.88 277 HIS A O 1
ATOM 2246 N N . ILE A 1 278 ? -13.027 3.705 4.737 1.00 98.31 278 ILE A N 1
ATOM 2247 C CA . ILE A 1 278 ? -12.564 2.542 3.979 1.00 98.31 278 ILE A CA 1
ATOM 2248 C C . ILE A 1 278 ? -13.799 1.742 3.565 1.00 98.31 278 ILE A C 1
ATOM 2250 O O . ILE A 1 278 ? -14.442 1.108 4.398 1.00 98.31 278 ILE A O 1
ATOM 2254 N N . SER A 1 279 ? -14.129 1.773 2.277 1.00 98.31 279 SER A N 1
ATOM 2255 C CA . SER A 1 279 ? -15.205 0.963 1.705 1.00 98.31 279 SER A CA 1
ATOM 2256 C C . SER A 1 279 ? -14.693 -0.430 1.353 1.00 98.31 279 SER A C 1
ATOM 2258 O O . SER A 1 279 ? -13.534 -0.600 0.973 1.00 98.31 279 SER A O 1
ATOM 2260 N N . VAL A 1 280 ? -15.568 -1.430 1.373 1.00 98.56 280 VAL A N 1
ATOM 2261 C CA . VAL A 1 280 ? -15.269 -2.779 0.875 1.00 98.56 280 VAL A CA 1
ATOM 2262 C C . VAL A 1 280 ? -16.338 -3.184 -0.135 1.00 98.56 280 VAL A C 1
ATOM 2264 O O . VAL A 1 280 ? -17.524 -2.948 0.087 1.00 98.56 280 VAL A O 1
ATOM 2267 N N . ALA A 1 281 ? -15.932 -3.774 -1.262 1.00 97.75 281 ALA A N 1
ATOM 2268 C CA . ALA A 1 281 ? -16.878 -4.275 -2.257 1.00 97.75 281 ALA A CA 1
ATOM 2269 C C . ALA A 1 281 ? -17.843 -5.313 -1.629 1.00 97.75 281 ALA A C 1
ATOM 2271 O O . ALA A 1 281 ? -17.366 -6.205 -0.922 1.00 97.75 281 ALA A O 1
ATOM 2272 N N . PRO A 1 282 ? -19.167 -5.256 -1.895 1.00 92.81 282 PRO A N 1
ATOM 2273 C CA . PRO A 1 282 ? -20.166 -6.096 -1.215 1.00 92.81 282 PRO A CA 1
ATOM 2274 C C . PRO A 1 282 ? -19.953 -7.612 -1.328 1.00 92.81 282 PRO A C 1
ATOM 2276 O O . PRO A 1 282 ? -20.436 -8.378 -0.499 1.00 92.81 282 PRO A O 1
ATOM 2279 N N . ASP A 1 283 ? -19.266 -8.064 -2.374 1.00 94.50 283 ASP A N 1
ATOM 2280 C CA . ASP A 1 283 ? -18.980 -9.465 -2.664 1.00 94.50 283 ASP A CA 1
ATOM 2281 C C . ASP A 1 283 ? -17.567 -9.911 -2.247 1.00 94.50 283 ASP A C 1
ATOM 2283 O O . ASP A 1 283 ? -17.215 -11.075 -2.475 1.00 94.50 283 ASP A O 1
ATOM 2287 N N . ASN A 1 284 ? -16.784 -9.040 -1.593 1.00 98.00 284 ASN A N 1
ATOM 2288 C CA . ASN A 1 284 ? -15.504 -9.422 -0.998 1.00 98.00 284 ASN A CA 1
ATOM 2289 C C . ASN A 1 284 ? -15.718 -10.519 0.061 1.00 98.00 284 ASN A C 1
ATOM 2291 O O . ASN A 1 284 ? -16.622 -10.440 0.886 1.00 98.00 284 ASN A O 1
ATOM 2295 N N . LYS A 1 285 ? -14.902 -11.580 0.008 1.00 97.31 285 LYS A N 1
ATOM 2296 C CA . LYS A 1 285 ? -15.032 -12.764 0.881 1.00 97.31 285 LYS A CA 1
ATOM 2297 C C . LYS A 1 285 ? -14.096 -12.767 2.088 1.00 97.31 285 LYS A C 1
ATOM 2299 O O . LYS A 1 285 ? -14.194 -13.664 2.918 1.00 97.31 285 LYS A O 1
ATOM 2304 N N . ASN A 1 286 ? -13.175 -11.811 2.166 1.00 98.12 286 ASN A N 1
ATOM 2305 C CA . ASN A 1 286 ? -12.097 -11.779 3.159 1.00 98.12 286 ASN A CA 1
ATOM 2306 C C . ASN A 1 286 ? -12.207 -10.573 4.092 1.00 98.12 286 ASN A C 1
ATOM 2308 O O . ASN A 1 286 ? -11.811 -10.660 5.254 1.00 98.12 286 ASN A O 1
ATOM 2312 N N . PHE A 1 287 ? -12.786 -9.479 3.604 1.00 98.44 287 PHE A N 1
ATOM 2313 C CA . PHE A 1 287 ? -12.899 -8.219 4.322 1.00 98.44 287 PHE A CA 1
ATOM 2314 C C . PHE A 1 287 ? -14.329 -7.712 4.300 1.00 98.44 287 PHE A C 1
ATOM 2316 O O . PHE A 1 287 ? -15.112 -8.040 3.411 1.00 98.44 287 PHE A O 1
ATOM 2323 N N . SER A 1 288 ? -14.654 -6.884 5.280 1.00 98.31 288 SER A N 1
ATOM 2324 C CA . SER A 1 288 ? -15.913 -6.159 5.323 1.00 98.31 288 SER A CA 1
ATOM 2325 C C . SER A 1 288 ? -15.711 -4.814 6.011 1.00 98.31 288 SER A C 1
ATOM 2327 O O . SER A 1 288 ? -14.680 -4.584 6.643 1.00 98.31 288 SER A O 1
ATOM 2329 N N . GLU A 1 289 ? -16.682 -3.920 5.886 1.00 98.31 289 GLU A N 1
ATOM 2330 C CA . GLU A 1 289 ? -16.673 -2.650 6.607 1.00 98.31 289 GLU A CA 1
ATOM 2331 C C . GLU A 1 289 ? -17.949 -2.463 7.431 1.00 98.31 289 GLU A C 1
ATOM 2333 O O . GLU A 1 289 ? -18.947 -3.170 7.233 1.00 98.31 289 GLU A O 1
ATOM 2338 N N . LEU A 1 290 ? -17.861 -1.570 8.413 1.00 97.94 290 LEU A N 1
ATOM 2339 C CA . LEU A 1 290 ? -18.998 -0.993 9.120 1.00 97.94 290 LEU A CA 1
ATOM 2340 C C . LEU A 1 290 ? -18.686 0.478 9.414 1.00 97.94 290 LEU A C 1
ATOM 2342 O O . LEU A 1 290 ? -17.690 0.779 10.074 1.00 97.94 290 LEU A O 1
ATOM 2346 N N . ASP A 1 291 ? -19.529 1.389 8.928 1.00 96.81 291 ASP A N 1
ATOM 2347 C CA . ASP A 1 291 ? -19.362 2.842 9.068 1.00 96.81 291 ASP A CA 1
ATOM 2348 C C . ASP A 1 291 ? -17.973 3.344 8.615 1.00 96.81 291 ASP A C 1
ATOM 2350 O O . ASP A 1 291 ? -17.384 4.268 9.198 1.00 96.81 291 ASP A O 1
ATOM 2354 N N . GLY A 1 292 ? -17.432 2.721 7.562 1.00 97.38 292 GLY A N 1
ATOM 2355 C CA . GLY A 1 292 ? -16.125 3.025 6.983 1.00 97.38 292 GLY A CA 1
ATOM 2356 C C . GLY A 1 292 ? -14.930 2.491 7.764 1.00 97.38 292 GLY A C 1
ATOM 2357 O O . GLY A 1 292 ? -13.799 2.836 7.426 1.00 97.38 292 GLY A O 1
ATOM 2358 N N . VAL A 1 293 ? -15.158 1.709 8.819 1.00 98.25 293 VAL A N 1
ATOM 2359 C CA . VAL A 1 293 ? -14.118 1.017 9.588 1.00 98.25 293 VAL A CA 1
ATOM 2360 C C . VAL A 1 293 ? -13.919 -0.376 8.998 1.00 98.25 293 VAL A C 1
ATOM 2362 O O . VAL A 1 293 ? -14.888 -1.068 8.694 1.00 98.25 293 VAL A O 1
ATOM 2365 N N . LEU A 1 294 ? -12.665 -0.787 8.828 1.00 98.38 294 LEU A N 1
ATOM 2366 C CA . LEU A 1 294 ? -12.292 -2.022 8.150 1.00 98.38 294 LEU A CA 1
ATOM 2367 C C . LEU A 1 294 ? -12.158 -3.194 9.127 1.00 98.38 294 LEU A C 1
ATOM 2369 O O . LEU A 1 294 ? -11.470 -3.106 10.150 1.00 98.38 294 LEU A O 1
ATOM 2373 N N . TYR A 1 295 ? -12.734 -4.326 8.735 1.00 98.38 295 TYR A N 1
ATOM 2374 C CA . TYR A 1 295 ? -12.696 -5.588 9.459 1.00 98.38 295 TYR A CA 1
ATOM 2375 C C . TYR A 1 295 ? -12.381 -6.755 8.521 1.00 98.38 295 TYR A C 1
ATOM 2377 O O . TYR A 1 295 ? -12.436 -6.639 7.291 1.00 98.38 295 TYR A O 1
ATOM 2385 N N . ASN A 1 296 ? -12.112 -7.924 9.097 1.00 97.75 296 ASN A N 1
ATOM 2386 C CA . ASN A 1 296 ? -12.231 -9.173 8.351 1.00 97.75 296 ASN A CA 1
ATOM 2387 C C . ASN A 1 296 ? -13.706 -9.464 7.979 1.00 97.75 296 ASN A C 1
ATOM 2389 O O . ASN A 1 296 ? -14.635 -8.753 8.373 1.00 97.75 296 ASN A O 1
ATOM 2393 N N . ASN A 1 297 ? -13.929 -10.496 7.164 1.00 97.31 297 ASN A N 1
ATOM 2394 C CA . ASN A 1 297 ? -15.233 -10.780 6.556 1.00 97.31 297 ASN A CA 1
ATOM 2395 C C . ASN A 1 297 ? -16.383 -10.925 7.572 1.00 97.31 297 ASN A C 1
ATOM 2397 O O . ASN A 1 297 ? -17.464 -10.380 7.363 1.00 97.31 297 ASN A O 1
ATOM 2401 N N . ASP A 1 298 ? -16.153 -11.629 8.682 1.00 97.25 298 ASP A N 1
ATOM 2402 C CA . ASP A 1 298 ? -17.157 -11.875 9.728 1.00 97.25 298 ASP A CA 1
ATOM 2403 C C . ASP A 1 298 ? -17.185 -10.797 10.829 1.00 97.25 298 ASP A C 1
ATOM 2405 O O . ASP A 1 298 ? -17.955 -10.909 11.782 1.00 97.25 298 ASP A O 1
ATOM 2409 N N . LYS A 1 299 ? -16.370 -9.740 10.692 1.00 97.88 299 LYS A N 1
ATOM 2410 C CA . LYS A 1 299 ? -16.204 -8.659 11.674 1.00 97.88 299 LYS A CA 1
ATOM 2411 C C . LYS A 1 299 ? -15.750 -9.135 13.058 1.00 97.88 299 LYS A C 1
ATOM 2413 O O . LYS A 1 299 ? -16.047 -8.472 14.055 1.00 97.88 299 LYS A O 1
ATOM 2418 N N . SER A 1 300 ? -15.026 -10.253 13.133 1.00 98.44 300 SER A N 1
ATOM 2419 C CA . SER A 1 300 ? -14.387 -10.727 14.367 1.00 98.44 300 SER A CA 1
ATOM 2420 C C . SER A 1 300 ? -13.042 -10.056 14.661 1.00 98.44 300 SER A C 1
ATOM 2422 O O . SER A 1 300 ? -12.591 -10.076 15.807 1.00 98.44 300 SER A O 1
ATOM 2424 N N . VAL A 1 301 ? -12.423 -9.410 13.671 1.00 98.19 301 VAL A N 1
ATOM 2425 C CA . VAL A 1 301 ? -11.152 -8.690 13.812 1.00 98.19 301 VAL A CA 1
ATOM 2426 C C . VAL A 1 301 ? -11.308 -7.258 13.310 1.00 98.19 301 VAL A C 1
ATOM 2428 O O . VAL A 1 301 ? -11.647 -7.045 12.145 1.00 98.19 301 VAL A O 1
ATOM 2431 N N . LEU A 1 302 ? -11.034 -6.278 14.174 1.00 98.12 302 LEU A N 1
ATOM 2432 C CA . LEU A 1 302 ? -10.886 -4.873 13.788 1.00 98.12 302 LEU A CA 1
ATOM 2433 C C . LEU A 1 302 ? -9.497 -4.673 13.171 1.00 98.12 302 LEU A C 1
ATOM 2435 O O . LEU A 1 302 ? -8.500 -4.834 13.871 1.00 98.12 302 LEU A O 1
ATOM 2439 N N . LEU A 1 303 ? -9.444 -4.329 11.882 1.00 96.81 303 LEU A N 1
ATOM 2440 C CA . LEU A 1 303 ? -8.195 -4.243 11.116 1.00 96.81 303 LEU A CA 1
ATOM 2441 C C . LEU A 1 303 ? -7.698 -2.807 10.948 1.00 96.81 303 LEU A C 1
ATOM 2443 O O . LEU A 1 303 ? -6.498 -2.569 11.039 1.00 96.81 303 LEU A O 1
ATOM 2447 N N . ALA A 1 304 ? -8.595 -1.855 10.677 1.00 96.44 304 ALA A N 1
ATOM 2448 C CA . ALA A 1 304 ? -8.218 -0.449 10.548 1.00 96.44 304 ALA A CA 1
ATOM 2449 C C . ALA A 1 304 ? -9.391 0.499 10.823 1.00 96.44 304 ALA A C 1
ATOM 2451 O O . ALA A 1 304 ? -10.452 0.416 10.205 1.00 96.44 304 ALA A O 1
ATOM 2452 N N . TYR A 1 305 ? -9.152 1.453 11.710 1.00 96.81 305 TYR A N 1
ATOM 2453 C CA . TYR A 1 305 ? -9.953 2.633 11.958 1.00 96.81 305 TYR A CA 1
ATOM 2454 C C . TYR A 1 305 ? -9.332 3.807 11.180 1.00 96.81 305 TYR A C 1
ATOM 2456 O O . TYR A 1 305 ? -8.163 4.130 11.404 1.00 96.81 305 TYR A O 1
ATOM 2464 N N . PRO A 1 306 ? -10.069 4.445 10.256 1.00 96.56 306 PRO A N 1
ATOM 2465 C CA . PRO A 1 306 ? -9.536 5.562 9.482 1.00 96.56 306 PRO A CA 1
ATOM 2466 C C . PRO A 1 306 ? -9.148 6.767 10.363 1.00 96.56 306 PRO A C 1
ATOM 2468 O O . PRO A 1 306 ? -9.983 7.296 11.101 1.00 96.56 306 PRO A O 1
ATOM 2471 N N . GLU A 1 307 ? -7.890 7.216 10.269 1.00 95.12 307 GLU A N 1
ATOM 2472 C CA . GLU A 1 307 ? -7.307 8.266 11.131 1.00 95.12 307 GLU A CA 1
ATOM 2473 C C . GLU A 1 307 ? -8.018 9.628 11.010 1.00 95.12 307 GLU A C 1
ATOM 2475 O O . GLU A 1 307 ? -8.055 10.390 11.976 1.00 95.12 307 GLU A O 1
ATOM 2480 N N . GLY A 1 308 ? -8.622 9.917 9.853 1.00 96.00 308 GLY A N 1
ATOM 2481 C CA . GLY A 1 308 ? -9.348 11.157 9.574 1.00 96.00 308 GLY A CA 1
ATOM 2482 C C . GLY A 1 308 ? -10.806 11.168 10.035 1.00 96.00 308 GLY A C 1
ATOM 2483 O O . GLY A 1 308 ? -11.494 12.176 9.858 1.00 96.00 308 GLY A O 1
ATOM 2484 N N . LYS A 1 309 ? -11.327 10.074 10.617 1.00 96.25 309 LYS A N 1
ATOM 2485 C CA . LYS A 1 309 ? -12.693 10.075 11.165 1.00 96.25 309 LYS A CA 1
ATOM 2486 C C . LYS A 1 309 ? -12.838 11.144 12.246 1.00 96.25 309 LYS A C 1
ATOM 2488 O O . LYS A 1 309 ? -12.016 11.269 13.149 1.00 96.25 309 LYS A O 1
ATOM 2493 N N . THR A 1 310 ? -13.946 11.875 12.186 1.00 96.00 310 THR A N 1
ATOM 2494 C CA . THR A 1 310 ? -14.223 13.018 13.068 1.00 96.00 310 THR A CA 1
ATOM 2495 C C . THR A 1 310 ? -14.992 12.648 14.337 1.00 96.00 310 THR A C 1
ATOM 2497 O O . THR A 1 310 ? -15.234 13.510 15.179 1.00 96.00 310 THR A O 1
ATOM 2500 N N . ASN A 1 311 ? -15.383 11.379 14.494 1.00 96.00 311 ASN A N 1
ATOM 2501 C CA . ASN A 1 311 ? -16.088 10.895 15.676 1.00 96.00 311 ASN A CA 1
ATOM 2502 C C . ASN A 1 311 ? -15.202 11.005 16.926 1.00 96.00 311 ASN A C 1
ATOM 2504 O O . ASN A 1 311 ? -14.102 10.459 16.959 1.00 96.00 311 ASN A O 1
ATOM 2508 N N . GLU A 1 312 ? -15.716 11.635 17.986 1.00 97.38 312 GLU A N 1
ATOM 2509 C CA . GLU A 1 312 ? -15.007 11.700 19.273 1.00 97.38 312 GLU A CA 1
ATOM 2510 C C . GLU A 1 312 ? -15.075 10.389 20.067 1.00 97.38 312 GLU A C 1
ATOM 2512 O O . GLU A 1 312 ? -14.257 10.151 20.956 1.00 97.38 312 GLU A O 1
ATOM 2517 N N . SER A 1 313 ? -16.040 9.528 19.745 1.00 97.62 313 SER A N 1
ATOM 2518 C CA . SER A 1 313 ? -16.233 8.230 20.384 1.00 97.62 313 SER A CA 1
ATOM 2519 C C . SER A 1 313 ? -16.445 7.141 19.341 1.00 97.62 313 SER A C 1
ATOM 2521 O O . SER A 1 313 ? -17.135 7.361 18.344 1.00 97.62 313 SER A O 1
ATOM 2523 N N . PHE A 1 314 ? -15.898 5.959 19.604 1.00 98.12 314 PHE A N 1
ATOM 2524 C CA . PHE A 1 314 ? -16.080 4.763 18.791 1.00 98.12 314 PHE A CA 1
ATOM 2525 C C . PHE A 1 314 ? -16.449 3.571 19.676 1.00 98.12 314 PHE A C 1
ATOM 2527 O O . PHE A 1 314 ? -15.761 3.283 20.653 1.00 98.12 314 PHE A O 1
ATOM 2534 N N . THR A 1 315 ? -17.523 2.864 19.329 1.00 98.31 315 THR A N 1
ATOM 2535 C CA . THR A 1 315 ? -17.893 1.601 19.976 1.00 98.31 315 THR A CA 1
ATOM 2536 C C . THR A 1 315 ? -17.452 0.448 19.097 1.00 98.31 315 THR A C 1
ATOM 2538 O O . THR A 1 315 ? -17.937 0.294 17.978 1.00 98.31 315 THR A O 1
ATOM 2541 N N . VAL A 1 316 ? -16.549 -0.378 19.618 1.00 98.38 316 VAL A N 1
ATOM 2542 C CA . VAL A 1 316 ? -16.141 -1.615 18.956 1.00 98.38 316 VAL A CA 1
ATOM 2543 C C . VAL A 1 316 ? -17.364 -2.547 18.883 1.00 98.38 316 VAL A C 1
ATOM 2545 O O . VAL A 1 316 ? -17.989 -2.790 19.918 1.00 98.38 316 VAL A O 1
ATOM 2548 N N . PRO A 1 317 ? -17.743 -3.064 17.699 1.00 98.25 317 PRO A N 1
ATOM 2549 C CA . PRO A 1 317 ? -18.902 -3.945 17.573 1.00 98.25 317 PRO A CA 1
ATOM 2550 C C . PRO A 1 317 ? -18.774 -5.222 18.413 1.00 98.25 317 PRO A C 1
ATOM 2552 O O . PRO A 1 317 ? -17.698 -5.807 18.504 1.00 98.25 317 PRO A O 1
ATOM 2555 N N . ASN A 1 318 ? -19.896 -5.727 18.938 1.00 97.62 318 ASN A N 1
ATOM 2556 C CA . ASN A 1 318 ? -19.945 -6.977 19.718 1.00 97.62 318 ASN A CA 1
ATOM 2557 C C . ASN A 1 318 ? -19.555 -8.236 18.919 1.00 97.62 318 ASN A C 1
ATOM 2559 O O . ASN A 1 318 ? -19.443 -9.310 19.497 1.00 97.62 318 ASN A O 1
ATOM 2563 N N . SER A 1 319 ? -19.385 -8.145 17.598 1.00 98.25 319 SER A N 1
ATOM 2564 C CA . SER A 1 319 ? -18.823 -9.236 16.795 1.00 98.25 319 SER A CA 1
ATOM 2565 C C . SER A 1 319 ? -17.307 -9.361 16.960 1.00 98.25 319 SER A C 1
ATOM 2567 O O . SER A 1 319 ? -16.767 -10.440 16.745 1.00 98.25 319 SER A O 1
ATOM 2569 N N . VAL A 1 320 ? -16.618 -8.278 17.337 1.00 98.75 320 VAL A N 1
ATOM 2570 C CA . VAL A 1 320 ? -15.154 -8.208 17.375 1.00 98.75 320 VAL A CA 1
ATOM 2571 C C . VAL A 1 320 ? -14.615 -8.972 18.575 1.00 98.75 320 VAL A C 1
ATOM 2573 O O . VAL A 1 320 ? -14.938 -8.663 19.714 1.00 98.75 320 VAL A O 1
ATOM 2576 N N . ILE A 1 321 ? -13.747 -9.941 18.320 1.00 98.69 321 ILE A N 1
ATOM 2577 C CA . ILE A 1 321 ? -13.036 -10.740 19.324 1.00 98.69 321 ILE A CA 1
ATOM 2578 C C . ILE A 1 321 ? -11.586 -10.247 19.457 1.00 98.69 321 ILE A C 1
ATOM 2580 O O . ILE A 1 321 ? -10.993 -10.346 20.534 1.00 98.69 321 ILE A O 1
ATOM 2584 N N . LYS A 1 322 ? -11.038 -9.672 18.377 1.00 98.38 322 LYS A N 1
ATOM 2585 C CA . LYS A 1 322 ? -9.656 -9.200 18.276 1.00 98.38 322 LYS A CA 1
ATOM 2586 C C . LYS A 1 322 ? -9.559 -7.765 17.767 1.00 98.38 322 LYS A C 1
ATOM 2588 O O . LYS A 1 322 ? -10.188 -7.415 16.769 1.00 98.38 322 LYS A O 1
ATOM 2593 N N . ILE A 1 323 ? -8.690 -6.971 18.384 1.00 97.69 323 ILE A N 1
ATOM 2594 C CA . ILE A 1 323 ? -8.218 -5.704 17.815 1.00 97.69 323 ILE A CA 1
ATOM 2595 C C . ILE A 1 323 ? -6.810 -5.931 17.274 1.00 97.69 323 ILE A C 1
ATOM 2597 O O . ILE A 1 323 ? -5.915 -6.311 18.028 1.00 97.69 323 ILE A O 1
ATOM 2601 N N . ASP A 1 324 ? -6.621 -5.735 15.968 1.00 94.31 324 ASP A N 1
ATOM 2602 C CA . ASP A 1 324 ? -5.291 -5.820 15.372 1.00 94.31 324 ASP A CA 1
ATOM 2603 C C . ASP A 1 324 ? -4.398 -4.707 15.937 1.00 94.31 324 ASP A C 1
ATOM 2605 O O . ASP A 1 324 ? -4.852 -3.590 16.201 1.00 94.31 324 ASP A O 1
ATOM 2609 N N . GLY A 1 325 ? -3.120 -5.020 16.137 1.00 85.75 325 GLY A N 1
ATOM 2610 C CA . GLY A 1 325 ? -2.171 -4.146 16.813 1.00 85.75 325 GLY A CA 1
ATOM 2611 C C . GLY A 1 325 ? -2.079 -2.727 16.260 1.00 85.75 325 GLY A C 1
ATOM 2612 O O . GLY A 1 325 ? -1.906 -1.793 17.044 1.00 85.75 325 GLY A O 1
ATOM 2613 N N . PRO A 1 326 ? -2.269 -2.519 14.950 1.00 84.50 326 PRO A N 1
ATOM 2614 C CA . PRO A 1 326 ? -2.240 -1.189 14.398 1.00 84.50 326 PRO A CA 1
ATOM 2615 C C . PRO A 1 326 ? -3.602 -0.671 13.920 1.00 84.50 326 PRO A C 1
ATOM 2617 O O . PRO A 1 326 ? -3.662 0.271 13.127 1.00 84.50 326 PRO A O 1
ATOM 2620 N N . ALA A 1 327 ? -4.698 -1.245 14.421 1.00 92.50 327 ALA A N 1
ATOM 2621 C CA . ALA A 1 327 ? -6.046 -0.859 14.032 1.00 92.50 327 ALA A CA 1
ATOM 2622 C C . ALA A 1 327 ? -6.306 0.651 14.149 1.00 92.50 327 ALA A C 1
ATOM 2624 O O . ALA A 1 327 ? -7.005 1.198 13.310 1.00 92.50 327 ALA A O 1
ATOM 2625 N N . PHE A 1 328 ? -5.737 1.354 15.132 1.00 91.56 328 PHE A N 1
ATOM 2626 C CA . PHE A 1 328 ? -5.953 2.798 15.326 1.00 91.56 328 PHE A CA 1
ATOM 2627 C C . PHE A 1 328 ? -4.864 3.698 14.711 1.00 91.56 328 PHE A C 1
ATOM 2629 O O . PHE A 1 328 ? -4.818 4.899 14.989 1.00 91.56 328 PHE A O 1
ATOM 2636 N N . GLY A 1 329 ? -4.017 3.137 13.840 1.00 82.19 329 GLY A N 1
ATOM 2637 C CA . GLY A 1 329 ? -3.041 3.889 13.056 1.00 82.19 329 GLY A CA 1
ATOM 2638 C C . GLY A 1 329 ? -1.992 4.617 13.901 1.00 82.19 329 GLY A C 1
ATOM 2639 O O . GLY A 1 329 ? -1.585 4.155 14.966 1.00 82.19 329 GLY A O 1
ATOM 2640 N N . TYR A 1 330 ? -1.508 5.754 13.396 1.00 81.56 330 TYR A N 1
ATOM 2641 C CA . TYR A 1 330 ? -0.564 6.610 14.117 1.00 81.56 330 TYR A CA 1
ATOM 2642 C C . TYR A 1 330 ? -1.279 7.640 14.993 1.00 81.56 330 TYR A C 1
ATOM 2644 O O . TYR A 1 330 ? -0.933 7.796 16.160 1.00 81.56 330 TYR A O 1
ATOM 2652 N N . HIS A 1 331 ? -2.242 8.384 14.442 1.00 82.75 331 HIS A N 1
ATOM 2653 C CA . HIS A 1 331 ? -2.909 9.447 15.189 1.00 82.75 331 HIS A CA 1
ATOM 2654 C C . HIS A 1 331 ? -4.340 9.692 14.710 1.00 82.75 331 HIS A C 1
ATOM 2656 O O . HIS A 1 331 ? -4.562 10.313 13.676 1.00 82.75 331 HIS A O 1
ATOM 2662 N N . CYS A 1 332 ? -5.311 9.264 15.515 1.00 88.88 332 CYS A N 1
ATOM 2663 C CA . CYS A 1 332 ? -6.715 9.619 15.336 1.00 88.88 332 CYS A CA 1
ATOM 2664 C C . CYS A 1 332 ? -7.007 10.950 16.053 1.00 88.88 332 CYS A C 1
ATOM 2666 O O . CYS A 1 332 ? -7.391 10.940 17.218 1.00 88.88 332 CYS A O 1
ATOM 2668 N N . GLU A 1 333 ? -6.821 12.090 15.378 1.00 87.75 333 GLU A N 1
ATOM 2669 C CA . GLU A 1 333 ? -6.827 13.432 16.002 1.00 87.75 333 GLU A CA 1
ATOM 2670 C C . GLU A 1 333 ? -8.120 13.758 16.775 1.00 87.75 333 GLU A C 1
ATOM 2672 O O . GLU A 1 333 ? -8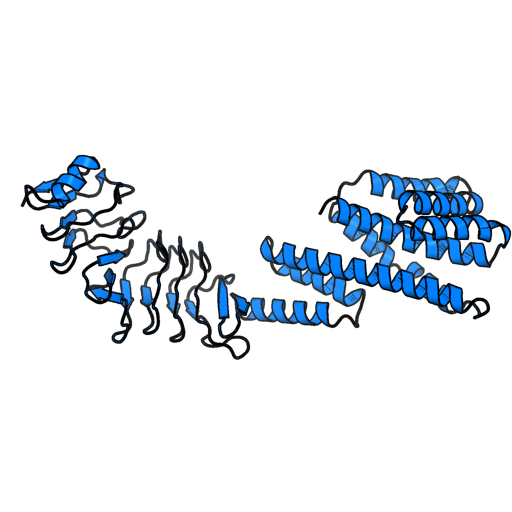.094 14.459 17.787 1.00 87.75 333 GLU A O 1
ATOM 2677 N N . LYS A 1 334 ? -9.274 13.277 16.292 1.00 94.19 334 LYS A N 1
ATOM 2678 C CA . LYS A 1 334 ? -10.581 13.589 16.897 1.00 94.19 334 LYS A CA 1
ATOM 2679 C C . LYS A 1 334 ? -11.078 12.538 17.877 1.00 94.19 334 LYS A C 1
ATOM 2681 O O . LYS A 1 334 ? -11.908 12.871 18.720 1.00 94.19 334 LYS A O 1
ATOM 2686 N N . LEU A 1 335 ? -10.597 11.302 17.779 1.00 95.69 335 LEU A N 1
ATOM 2687 C CA . LEU A 1 335 ? -11.065 10.207 18.619 1.00 95.69 335 LEU A CA 1
ATOM 2688 C C . LEU A 1 335 ? -10.555 10.415 20.048 1.00 95.69 335 LEU A C 1
ATOM 2690 O O . LEU A 1 335 ? -9.361 10.577 20.260 1.00 95.69 335 LEU A O 1
ATOM 2694 N N . LYS A 1 336 ? -11.461 10.408 21.026 1.00 96.00 336 LYS A N 1
ATOM 2695 C CA . LYS A 1 336 ? -11.152 10.601 22.454 1.00 96.00 336 LYS A CA 1
ATOM 2696 C C . LYS A 1 336 ? -11.571 9.414 23.303 1.00 96.00 336 LYS A C 1
ATOM 2698 O O . LYS A 1 336 ? -11.026 9.200 24.381 1.00 96.00 336 LYS A O 1
ATOM 2703 N N . THR A 1 337 ? -12.588 8.668 22.883 1.00 97.56 337 THR A N 1
ATOM 2704 C CA . THR A 1 337 ? -13.134 7.548 23.654 1.00 97.56 337 THR A CA 1
ATOM 2705 C C . THR A 1 337 ? -13.321 6.319 22.782 1.00 97.56 337 THR A C 1
ATOM 2707 O O . THR A 1 337 ? -13.884 6.400 21.695 1.00 97.56 337 THR A O 1
ATOM 2710 N N . ILE A 1 338 ? -12.884 5.164 23.278 1.00 97.88 338 ILE A N 1
ATOM 2711 C CA . ILE A 1 338 ? -13.128 3.877 22.624 1.00 97.88 338 ILE A CA 1
ATOM 2712 C C . ILE A 1 338 ? -13.854 2.977 23.612 1.00 97.88 338 ILE A C 1
ATOM 2714 O O . ILE A 1 338 ? -13.319 2.657 24.670 1.00 97.88 338 ILE A O 1
ATOM 2718 N N . ILE A 1 339 ? -15.079 2.585 23.277 1.00 98.56 339 ILE A N 1
ATOM 2719 C CA . ILE A 1 339 ? -15.891 1.663 24.067 1.00 98.56 339 ILE A CA 1
ATOM 2720 C C . ILE A 1 339 ? -15.618 0.252 23.561 1.00 98.56 339 ILE A C 1
ATOM 2722 O O . ILE A 1 339 ? -15.935 -0.079 22.419 1.00 98.56 339 ILE A O 1
ATOM 2726 N N . ILE A 1 340 ? -15.023 -0.567 24.420 1.00 98.25 340 ILE A N 1
ATOM 2727 C CA . ILE A 1 340 ? -14.593 -1.926 24.110 1.00 98.25 340 ILE A CA 1
ATOM 2728 C C . ILE A 1 340 ? -15.498 -2.902 24.875 1.00 98.25 340 ILE A C 1
ATOM 2730 O O . ILE A 1 340 ? -15.536 -2.860 26.113 1.00 98.25 340 ILE A O 1
ATOM 2734 N N . PRO A 1 341 ? -16.257 -3.766 24.179 1.00 98.00 341 PRO A N 1
ATOM 2735 C CA . PRO A 1 341 ? -17.106 -4.759 24.816 1.00 98.00 341 PRO A CA 1
ATOM 2736 C C . PRO A 1 341 ? -16.275 -5.923 25.372 1.00 98.00 341 PRO A C 1
ATOM 2738 O O . PRO A 1 341 ? -15.162 -6.200 24.927 1.00 98.00 341 PRO A O 1
ATOM 2741 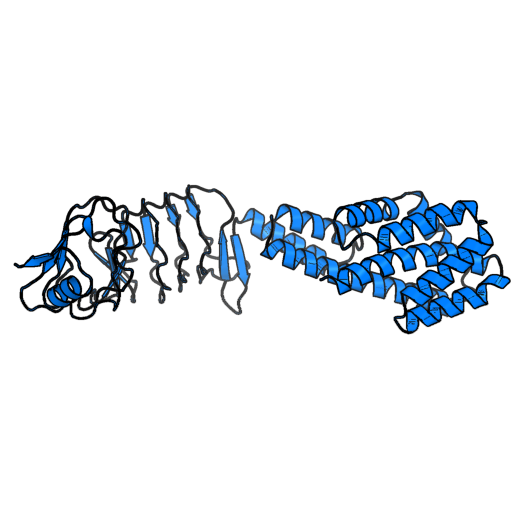N N . SER A 1 342 ? -16.808 -6.623 26.377 1.00 97.56 342 SER A N 1
ATOM 2742 C CA . SER A 1 342 ? -16.056 -7.651 27.115 1.00 97.56 342 SER A CA 1
ATOM 2743 C C . SER A 1 342 ? -15.733 -8.917 26.316 1.00 97.56 342 SER A C 1
ATOM 2745 O O . SER A 1 342 ? -14.999 -9.765 26.811 1.00 97.56 342 SER A O 1
ATOM 2747 N N . ASN A 1 343 ? -16.312 -9.079 25.125 1.00 97.88 343 ASN A N 1
ATOM 2748 C CA . ASN A 1 343 ? -16.019 -10.186 24.216 1.00 97.88 343 ASN A CA 1
ATOM 2749 C C . ASN A 1 343 ? -14.736 -9.961 23.393 1.00 97.88 343 ASN A C 1
ATOM 2751 O O . ASN A 1 343 ? -14.267 -10.910 22.768 1.00 97.88 343 ASN A O 1
ATOM 2755 N N . VAL A 1 344 ? -14.160 -8.750 23.407 1.00 98.44 344 VAL A N 1
ATOM 2756 C CA . VAL A 1 344 ? -12.814 -8.514 22.870 1.00 98.44 344 VAL A CA 1
ATOM 2757 C C . VAL A 1 344 ? -11.806 -9.083 23.863 1.00 98.44 344 VAL A C 1
ATOM 2759 O O . VAL A 1 344 ? -11.707 -8.615 25.000 1.00 98.44 344 VAL A O 1
ATOM 2762 N N . ILE A 1 345 ? -11.080 -10.112 23.438 1.00 98.12 345 ILE A N 1
ATOM 2763 C CA . ILE A 1 345 ? -10.159 -10.885 24.285 1.00 98.12 345 ILE A CA 1
ATOM 2764 C C . ILE A 1 345 ? -8.746 -10.987 23.708 1.00 98.12 345 ILE A C 1
ATOM 2766 O O . ILE A 1 345 ? -7.844 -11.405 24.425 1.00 98.12 345 ILE A O 1
ATOM 2770 N N . ASP A 1 346 ? -8.543 -10.609 22.444 1.00 98.06 346 ASP A N 1
ATOM 2771 C CA . ASP A 1 346 ? -7.230 -10.586 21.796 1.00 98.06 346 ASP A CA 1
ATOM 2772 C C . ASP A 1 346 ? -6.843 -9.136 21.452 1.00 98.06 346 ASP A C 1
ATOM 2774 O O . ASP A 1 346 ? -7.555 -8.428 20.732 1.00 98.06 346 ASP A O 1
ATOM 2778 N N . PHE A 1 347 ? -5.720 -8.696 22.014 1.00 96.88 347 PHE A N 1
ATOM 2779 C CA . PHE A 1 347 ? -5.145 -7.359 21.881 1.00 96.88 347 PHE A CA 1
ATOM 2780 C C . PHE A 1 347 ? -3.661 -7.498 21.527 1.00 96.88 347 PHE A C 1
ATOM 2782 O O . PHE A 1 347 ? -3.052 -8.513 21.874 1.00 96.88 347 PHE A O 1
ATOM 2789 N N . PRO A 1 348 ? -3.041 -6.482 20.901 1.00 93.06 348 PRO A N 1
ATOM 2790 C CA . PRO A 1 348 ? -1.588 -6.439 20.792 1.00 93.06 348 PRO A CA 1
ATOM 2791 C C . PRO A 1 348 ? -0.910 -6.505 22.163 1.00 93.06 348 PRO A C 1
ATOM 2793 O O . PRO A 1 348 ? -1.428 -6.033 23.174 1.00 93.06 348 PRO A O 1
ATOM 2796 N N . ASP A 1 349 ? 0.308 -7.031 22.167 1.00 90.12 349 ASP A N 1
ATOM 2797 C CA . ASP A 1 349 ? 1.210 -7.070 23.318 1.00 90.12 349 ASP A CA 1
ATOM 2798 C C . ASP A 1 349 ? 1.912 -5.723 23.589 1.00 90.12 349 ASP A C 1
ATOM 2800 O O . ASP A 1 349 ? 2.709 -5.609 24.519 1.00 90.12 349 ASP A O 1
ATOM 2804 N N . TYR A 1 350 ? 1.591 -4.689 22.806 1.00 90.38 350 TYR A N 1
ATOM 2805 C CA . TYR A 1 350 ? 2.104 -3.326 22.920 1.00 90.38 350 TYR A CA 1
ATOM 2806 C C . TYR A 1 350 ? 0.978 -2.287 22.906 1.00 90.38 350 TYR A C 1
ATOM 2808 O O . TYR A 1 350 ? -0.149 -2.559 22.492 1.00 90.38 350 TYR A O 1
ATOM 2816 N N . ASN A 1 351 ? 1.303 -1.055 23.306 1.00 88.25 351 ASN A N 1
ATOM 2817 C CA . ASN A 1 351 ? 0.378 0.070 23.253 1.00 88.25 351 ASN A CA 1
ATOM 2818 C C . ASN A 1 351 ? 0.084 0.478 21.798 1.00 88.25 351 ASN A C 1
ATOM 2820 O O . ASN A 1 351 ? 0.943 1.038 21.117 1.00 88.25 351 ASN A O 1
ATOM 2824 N N . MET A 1 352 ? -1.150 0.239 21.347 1.00 90.00 352 MET A N 1
ATOM 2825 C CA . MET A 1 352 ? -1.622 0.601 20.003 1.00 90.00 352 MET A CA 1
ATOM 2826 C C . MET A 1 352 ? -1.811 2.110 19.758 1.00 90.00 352 MET A C 1
ATOM 2828 O O . MET A 1 352 ? -2.090 2.508 18.631 1.00 90.00 352 MET A O 1
ATOM 2832 N N . PHE A 1 353 ? -1.687 2.961 20.782 1.00 89.62 353 PHE A N 1
ATOM 2833 C CA . PHE A 1 353 ? -1.878 4.407 20.674 1.00 89.62 353 PHE A CA 1
ATOM 2834 C C . PHE A 1 353 ? -0.550 5.148 20.802 1.00 89.62 353 PHE A C 1
ATOM 2836 O O . PHE A 1 353 ? 0.140 5.057 21.815 1.00 89.62 353 PHE A O 1
ATOM 2843 N N . VAL A 1 354 ? -0.229 5.970 19.805 1.00 86.94 354 VAL A N 1
ATOM 2844 C CA . VAL A 1 354 ? 0.957 6.843 19.849 1.00 86.94 354 VAL A CA 1
ATOM 2845 C C . VAL A 1 354 ? 0.788 7.976 20.864 1.00 86.94 354 VAL A C 1
ATOM 2847 O O . VAL A 1 354 ? 1.759 8.393 21.489 1.00 86.94 354 VAL A O 1
ATOM 2850 N N . TYR A 1 355 ? -0.444 8.461 21.040 1.00 87.81 355 TYR A N 1
ATOM 2851 C CA . TYR A 1 355 ? -0.797 9.535 21.972 1.00 87.81 355 TYR A CA 1
ATOM 2852 C C . TYR A 1 355 ? -1.806 9.021 23.013 1.00 87.81 355 TYR A C 1
ATOM 2854 O O . TYR A 1 355 ? -2.979 9.395 22.967 1.00 87.81 355 TYR A O 1
ATOM 2862 N N . PRO A 1 356 ? -1.380 8.132 23.931 1.00 87.38 356 PRO A N 1
ATOM 2863 C CA . PRO A 1 356 ? -2.284 7.438 24.850 1.00 87.38 356 PRO A CA 1
ATOM 2864 C C . PRO A 1 356 ? -3.051 8.381 25.784 1.00 87.38 356 PRO A C 1
ATOM 2866 O O . PRO A 1 356 ? -4.195 8.099 26.119 1.00 87.38 356 PRO A O 1
ATOM 2869 N N . ASP A 1 357 ? -2.474 9.533 26.136 1.00 90.06 357 ASP A N 1
ATOM 2870 C CA . ASP A 1 357 ? -3.107 10.521 27.021 1.00 90.06 357 ASP A CA 1
ATOM 2871 C C . ASP A 1 357 ? -4.351 11.187 26.407 1.00 90.06 357 ASP A C 1
ATOM 2873 O O . ASP A 1 357 ? -5.168 11.772 27.121 1.00 90.06 357 ASP A O 1
ATOM 2877 N N . GLN A 1 358 ? -4.510 11.109 25.082 1.00 90.00 358 GLN A N 1
ATOM 2878 C CA . GLN A 1 358 ? -5.651 11.684 24.364 1.00 90.00 358 GLN A CA 1
ATOM 2879 C C . GLN A 1 358 ? -6.832 10.712 24.246 1.00 90.00 358 GLN A C 1
ATOM 2881 O O . GLN A 1 358 ? -7.925 11.124 23.859 1.00 90.00 358 GLN A O 1
ATOM 2886 N N . ILE A 1 359 ? -6.636 9.441 24.610 1.00 94.06 359 ILE A N 1
ATOM 2887 C CA . ILE A 1 359 ? -7.628 8.375 24.474 1.00 94.06 359 ILE A CA 1
ATOM 2888 C C . ILE A 1 359 ? -8.044 7.867 25.854 1.00 94.06 359 ILE A C 1
ATOM 2890 O O . ILE A 1 359 ? -7.224 7.574 26.715 1.00 94.06 359 ILE A O 1
ATOM 2894 N N . THR A 1 360 ? -9.352 7.729 26.062 1.00 97.12 360 THR A N 1
ATOM 2895 C CA . THR A 1 360 ? -9.942 7.031 27.209 1.00 97.12 360 THR A CA 1
ATOM 2896 C C . THR A 1 360 ? -10.601 5.741 26.734 1.00 97.12 360 THR A C 1
ATOM 2898 O O . THR A 1 360 ? -11.505 5.769 25.896 1.00 97.12 360 THR A O 1
ATOM 2901 N N . LEU A 1 361 ? -10.182 4.600 27.278 1.00 97.81 361 LEU A N 1
ATOM 2902 C CA . LEU A 1 361 ? -10.842 3.322 27.021 1.00 97.81 361 LEU A CA 1
ATOM 2903 C C . LEU A 1 361 ? -12.026 3.142 27.973 1.00 97.81 361 LEU A C 1
ATOM 2905 O O . LEU A 1 361 ? -11.857 3.141 29.186 1.00 97.81 361 LEU A O 1
ATOM 2909 N N . LYS A 1 362 ? -13.231 2.956 27.443 1.00 98.50 362 LYS A N 1
ATOM 2910 C CA . LYS A 1 362 ? -14.384 2.498 28.223 1.00 98.50 362 LYS A CA 1
ATOM 2911 C C . LYS A 1 362 ? -14.450 0.987 28.127 1.00 98.50 362 LYS A C 1
ATOM 2913 O O . LYS A 1 362 ? -14.655 0.449 27.042 1.00 98.50 362 LYS A O 1
ATOM 2918 N N . VAL A 1 363 ? -14.257 0.305 29.247 1.00 98.50 363 VAL A N 1
ATOM 2919 C CA . VAL A 1 363 ? -14.116 -1.157 29.325 1.00 98.50 363 VAL A CA 1
ATOM 2920 C C . VAL A 1 363 ? -15.017 -1.712 30.421 1.00 98.50 363 VAL A C 1
ATOM 2922 O O . VAL A 1 363 ? -15.346 -1.018 31.375 1.00 98.50 363 VAL A O 1
ATOM 2925 N N . LYS A 1 364 ? -15.425 -2.976 30.310 1.00 97.88 364 LYS A N 1
ATOM 2926 C CA . LYS A 1 364 ? -16.137 -3.640 31.407 1.00 97.88 364 LYS A CA 1
ATOM 2927 C C . LYS A 1 364 ? -15.149 -3.988 32.521 1.00 97.88 364 LYS A C 1
ATOM 2929 O O . LYS A 1 364 ? -14.067 -4.508 32.229 1.00 97.88 364 LYS A O 1
ATOM 2934 N N . SER A 1 365 ? -15.533 -3.787 33.781 1.00 97.69 365 SER A N 1
ATOM 2935 C CA . SER A 1 365 ? -14.691 -4.192 34.915 1.00 97.69 365 SER A CA 1
ATOM 2936 C C . SER A 1 365 ? -14.400 -5.701 34.889 1.00 97.69 365 SER A C 1
ATOM 2938 O O . SER A 1 365 ? -15.284 -6.520 34.629 1.00 97.69 365 SER A O 1
ATOM 2940 N N . GLY A 1 366 ? -13.139 -6.068 35.112 1.00 97.12 366 GLY A N 1
ATOM 2941 C CA . GLY A 1 366 ? -12.615 -7.431 35.046 1.00 97.12 366 GLY A CA 1
ATOM 2942 C C . GLY A 1 366 ? -12.351 -7.958 33.631 1.00 97.12 366 GLY A C 1
ATOM 2943 O O . GLY A 1 366 ? -11.901 -9.093 33.495 1.00 97.12 366 GLY A O 1
ATOM 2944 N N . SER A 1 367 ? -12.624 -7.179 32.578 1.00 98.19 367 SER A N 1
AT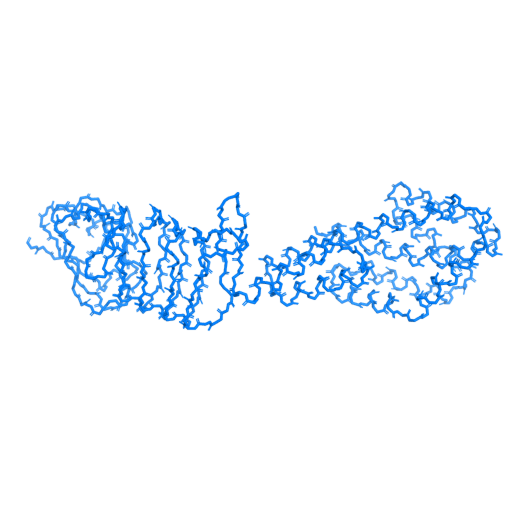OM 2945 C CA . SER A 1 367 ? -12.400 -7.618 31.193 1.00 98.19 367 SER A CA 1
ATOM 2946 C C . SER A 1 367 ? -10.922 -7.619 30.795 1.00 98.19 367 SER A C 1
ATOM 2948 O O . SER A 1 367 ? -10.094 -6.924 31.390 1.00 98.19 367 SER A O 1
ATOM 2950 N N . VAL A 1 368 ? -10.601 -8.347 29.719 1.00 97.94 368 VAL A N 1
ATOM 2951 C CA . VAL A 1 368 ? -9.268 -8.299 29.094 1.00 97.94 368 VAL A CA 1
ATOM 2952 C C . VAL A 1 368 ? -8.933 -6.878 28.629 1.00 97.94 368 VAL A C 1
ATOM 2954 O O . VAL A 1 368 ? -7.793 -6.449 28.764 1.00 97.94 368 VAL A O 1
ATOM 2957 N N . GLY A 1 369 ? -9.925 -6.097 28.187 1.00 97.56 369 GLY A N 1
ATOM 2958 C CA . GLY A 1 369 ? -9.733 -4.682 27.855 1.00 97.56 369 GLY A CA 1
ATOM 2959 C C . GLY A 1 369 ? -9.263 -3.836 29.045 1.00 97.56 369 GLY A C 1
ATOM 2960 O O . GLY A 1 369 ? -8.381 -2.994 28.885 1.00 97.56 369 GLY A O 1
ATOM 2961 N N . GLU A 1 370 ? -9.788 -4.083 30.253 1.00 98.25 370 GLU A N 1
ATOM 2962 C CA . GLU A 1 370 ? -9.310 -3.410 31.472 1.00 98.25 370 GLU A CA 1
ATOM 2963 C C . GLU A 1 370 ? -7.874 -3.826 31.816 1.00 98.25 370 GLU A C 1
ATOM 2965 O O . GLU A 1 370 ? -7.051 -2.985 32.180 1.00 98.25 370 GLU A O 1
ATOM 2970 N N . GLN A 1 371 ? -7.546 -5.113 31.668 1.00 97.69 371 GLN A N 1
ATOM 2971 C CA . GLN A 1 371 ? -6.180 -5.605 31.866 1.00 97.69 371 GLN A CA 1
ATOM 2972 C C . GLN A 1 371 ? -5.208 -4.974 30.864 1.00 97.69 371 GLN A C 1
ATOM 2974 O O . GLN A 1 371 ? -4.158 -4.482 31.266 1.00 97.69 371 GLN A O 1
ATOM 2979 N N . TYR A 1 372 ? -5.576 -4.925 29.583 1.00 96.94 372 TYR A N 1
ATOM 2980 C CA . TYR A 1 372 ? -4.788 -4.290 28.531 1.00 96.94 372 TYR A CA 1
ATOM 2981 C C . TYR A 1 372 ? -4.532 -2.807 28.831 1.00 96.94 372 TYR A C 1
ATOM 2983 O O . TYR A 1 372 ? -3.391 -2.349 28.723 1.00 96.94 372 TYR A O 1
ATOM 2991 N N . ALA A 1 373 ? -5.562 -2.071 29.268 1.00 96.69 373 ALA A N 1
ATOM 2992 C CA . ALA A 1 373 ? -5.431 -0.668 29.648 1.00 96.69 373 ALA A CA 1
ATOM 2993 C C . ALA A 1 373 ? -4.449 -0.476 30.814 1.00 96.69 373 ALA A C 1
ATOM 2995 O O . ALA A 1 373 ? -3.568 0.378 30.738 1.00 96.69 373 ALA A O 1
ATOM 2996 N N . LYS A 1 374 ? -4.554 -1.307 31.860 1.00 96.62 374 LYS A N 1
ATOM 2997 C CA . LYS A 1 374 ? -3.648 -1.280 33.020 1.00 96.62 374 LYS A CA 1
ATOM 2998 C C . LYS A 1 374 ? -2.205 -1.599 32.632 1.00 96.62 374 LYS A C 1
ATOM 3000 O O . LYS A 1 374 ? -1.310 -0.860 33.018 1.00 96.62 374 LYS A O 1
ATOM 3005 N N . THR A 1 375 ? -1.984 -2.660 31.855 1.00 95.81 375 THR A N 1
ATOM 3006 C CA . THR A 1 375 ? -0.644 -3.090 31.415 1.00 95.81 375 THR A CA 1
ATOM 3007 C C . THR A 1 375 ? 0.065 -2.027 30.579 1.00 95.81 375 THR A C 1
ATOM 3009 O O . THR A 1 375 ? 1.278 -1.873 30.684 1.00 95.81 375 THR A O 1
ATOM 3012 N N . ASN A 1 376 ? -0.684 -1.278 29.768 1.00 93.38 376 ASN A N 1
ATOM 3013 C CA . ASN A 1 376 ? -0.140 -0.257 28.871 1.00 93.38 376 ASN A CA 1
ATOM 3014 C C . ASN A 1 376 ? -0.241 1.174 29.427 1.00 93.38 376 ASN A C 1
ATOM 3016 O O . ASN A 1 376 ? -0.031 2.128 28.679 1.00 93.38 376 ASN A O 1
ATOM 3020 N N . ASN A 1 377 ? -0.562 1.338 30.716 1.00 93.94 377 ASN A N 1
ATOM 3021 C CA . ASN A 1 377 ? -0.739 2.633 31.384 1.00 93.94 377 ASN A CA 1
ATOM 3022 C C . ASN A 1 377 ? -1.706 3.584 30.646 1.00 93.94 377 ASN A C 1
ATOM 3024 O O . ASN A 1 377 ? -1.486 4.793 30.589 1.00 93.94 377 ASN A O 1
ATOM 3028 N N . LEU A 1 378 ? -2.777 3.041 30.065 1.00 94.69 378 LEU A N 1
ATOM 3029 C CA . LEU A 1 378 ? -3.795 3.812 29.354 1.00 94.69 378 LEU A CA 1
ATOM 3030 C C . LEU A 1 378 ? -4.846 4.354 30.322 1.00 94.69 378 LEU A C 1
ATOM 3032 O O . LEU A 1 378 ? -5.219 3.689 31.290 1.00 94.69 378 LEU A O 1
ATOM 3036 N N . LYS A 1 379 ? -5.395 5.534 30.022 1.00 96.75 379 LYS A N 1
ATOM 3037 C CA . LYS A 1 379 ? -6.568 6.047 30.734 1.00 96.75 379 LYS A CA 1
ATOM 3038 C C . LYS A 1 379 ? -7.784 5.177 30.400 1.00 96.75 379 LYS A C 1
ATOM 3040 O O . LYS A 1 379 ? -8.087 4.956 29.227 1.00 96.75 379 LYS A O 1
ATOM 3045 N N . PHE A 1 380 ? -8.511 4.718 31.417 1.00 97.75 380 PHE A N 1
ATOM 3046 C CA . PHE A 1 380 ? -9.736 3.947 31.220 1.00 97.75 380 PHE A CA 1
ATOM 3047 C C . PHE A 1 380 ? -10.824 4.271 32.251 1.00 97.75 380 PHE A C 1
ATOM 3049 O O . PHE A 1 380 ? -10.542 4.741 33.351 1.00 97.75 380 PHE A O 1
ATOM 3056 N N . GLU A 1 381 ? -12.071 4.005 31.872 1.00 98.06 381 GLU A N 1
ATOM 3057 C CA . GLU A 1 381 ? -13.276 4.116 32.694 1.00 98.06 381 GLU A CA 1
ATOM 3058 C C . GLU A 1 381 ? -14.042 2.789 32.629 1.00 98.06 381 GLU A C 1
ATOM 3060 O O . GLU A 1 381 ? -14.204 2.210 31.551 1.00 98.06 381 GLU A O 1
ATOM 3065 N N . ASN A 1 382 ? -14.519 2.308 33.778 1.00 96.44 382 ASN A N 1
ATOM 3066 C CA . ASN A 1 382 ? -15.322 1.089 33.839 1.00 96.44 382 ASN A CA 1
ATOM 3067 C C . ASN A 1 382 ? -16.810 1.397 33.601 1.00 96.44 382 ASN A C 1
ATOM 3069 O O . ASN A 1 382 ? -17.301 2.426 34.071 1.00 96.44 382 ASN A O 1
ATOM 3073 N N . TYR A 1 383 ? -17.519 0.495 32.918 1.00 94.31 383 TYR A N 1
ATOM 3074 C CA . TYR A 1 383 ? -18.981 0.516 32.768 1.00 94.31 383 TYR A CA 1
ATOM 3075 C C . TYR A 1 383 ? -19.633 -0.834 33.087 1.00 94.31 383 TYR A C 1
ATOM 3077 O O . TYR A 1 383 ? -18.914 -1.868 33.109 1.00 94.31 383 TYR A O 1
#

Sequence (383 aa):
MKQSKTKLVCISIVILLLIITGVYAYKYNQYKIGFNKAMSQLENEKYDDSINLLGDIINTYFGKKNSGEIKKEIEKAKKFKANKKVYDEALKLFNNKKYLEAIDSFKKIPKYDKKRYELAQKKINKCKSSYISLNIENAKDEAKYYDYDSALNSIALVSTLDAANKNATILRDEYIKKKELGFDYDIQADSIKIIKYFNNGTEVTIPEVIDGKNVNIIGEESFFQHKDMISVILPQSITSIEGSAFYRCYSLEKITIPKNVKQMGNNPFFRCSSLTHISVAPDNKNFSELDGVLYNNDKSVLLAYPEGKTNESFTVPNSVIKIDGPAFGYHCEKLKTIIIPSNVIDFPDYNMFVYPDQITLKVKSGSVGEQYAKTNNLKFENY

Foldseek 3Di:
DQVVLLVLLLLLLLVVLCLVLVVVCVVPVVCVVLLVVLVVCVVVVVSVSSSVSSLVSVCVPPDPPVSVVVVVLVVVSVPDRDDPVNVVVSVVVCPDPVNVVSVVVVVVDDCPPVVVVVVVVVVNVVSLVVSLVVLLVVLVVCVVPHDLVVSLVSLVVSCVSPVPPPVSVVVNVVSVVCVVLQFDWDDDPAEIETQARHDLDQEEEDDQDDPNHGHAHLDACRQPQSQNHQYYHDHLNHQEYAACSNPQNQNHAEDEAHQNHAYYYQHVPANNQNHAAYHYDPNRQFWHDDNRFIATPQLQERRADGLNHQDQEEERDPSHQEYPLQRNHAHNPRHQEYEYEQSNQYYDPADNYNCQASHEYEYAPPGNSVVVCVVHVHHYDHD

Radius of gyration: 32.47 Å; chains: 1; bounding box: 80×33×82 Å